Protein AF-A0A6P8GK17-F1 (afdb_monomer)

Sequence (457 aa):
MACVLLWWCSGVKAGGCRHWALGVSTSVPGLPRSAEVAFLQLKPFCIPLMAHHRAVHSGVCGAYLALRALVVAGRFRCAGYDFSEVLRWFGERVDRIILLFDAHKLDISDEFSEAIKALRGQDDKIRVVLNKADQVDTQQLMRVYGALMWSLGKVINTPEVVRVYLGSFWAKPLQNTDNRRLFEAEAQDLFRDIQSLPRNAALRKLNDLIKRARLAKVHAYIISHLKKEMPSLFGKEKKKEELIARLPEIYVMLQREHHISPGDFPNVTKMQEQLQHYDFSKFPSMKIKLIESVDKMLSNKISGLMTLIREEESRQPSLNVSGGAFQGSEDSPFGRGYGEGISAGADAEDWIVGRDKPRYDEIFYTLMPINGKVTGVNAKKEMMNSRLPNTVLGKIWKLADCDHDGMLDDEEFALAQHLIKVKLEGYELPNELPEHLVPPSHRKDPTADTLYNHEEE

Structure (mmCIF, N/CA/C/O backbone):
data_AF-A0A6P8GK17-F1
#
_entry.id   AF-A0A6P8GK17-F1
#
loop_
_atom_site.group_PDB
_atom_site.id
_atom_site.type_symbol
_atom_site.label_atom_id
_atom_site.label_alt_id
_atom_site.label_comp_id
_atom_site.label_asym_id
_atom_site.label_entity_id
_atom_site.label_seq_id
_atom_site.pdbx_PDB_ins_code
_atom_site.Cartn_x
_atom_site.Cartn_y
_atom_site.Cartn_z
_atom_site.occupancy
_atom_site.B_iso_or_equiv
_atom_site.auth_seq_id
_atom_site.auth_comp_id
_atom_site.auth_asym_id
_atom_site.auth_atom_id
_atom_site.pdbx_PDB_model_num
ATOM 1 N N . MET A 1 1 ? -15.365 14.723 -9.851 1.00 37.88 1 MET A N 1
ATOM 2 C CA . MET A 1 1 ? -14.201 14.226 -9.078 1.00 37.88 1 MET A CA 1
ATOM 3 C C . MET A 1 1 ? -14.175 12.706 -9.171 1.00 37.88 1 MET A C 1
ATOM 5 O O . MET A 1 1 ? -15.221 12.115 -9.382 1.00 37.88 1 MET A O 1
ATOM 9 N N . ALA A 1 2 ? -13.005 12.084 -9.081 1.00 25.53 2 ALA A N 1
ATOM 10 C CA . ALA A 1 2 ? -12.753 10.745 -9.573 1.00 25.53 2 ALA A CA 1
ATOM 11 C C . ALA A 1 2 ? -12.288 9.776 -8.459 1.00 25.53 2 ALA A C 1
ATOM 13 O O . ALA A 1 2 ? -11.095 9.534 -8.324 1.00 25.53 2 ALA A O 1
ATOM 14 N N . CYS A 1 3 ? -13.206 9.203 -7.670 1.00 29.02 3 CYS A N 1
ATOM 15 C CA . CYS A 1 3 ? -12.915 7.994 -6.884 1.00 29.02 3 CYS A CA 1
ATOM 16 C C . CYS A 1 3 ? -13.230 6.750 -7.726 1.00 29.02 3 CYS A C 1
ATOM 18 O O . CYS A 1 3 ? -14.396 6.395 -7.904 1.00 29.02 3 CYS A O 1
ATOM 20 N N . VAL A 1 4 ? -12.208 6.132 -8.323 1.00 31.30 4 VAL A N 1
ATOM 21 C CA . VAL A 1 4 ? -12.415 4.927 -9.131 1.00 31.30 4 VAL A CA 1
ATOM 22 C C . VAL A 1 4 ? -12.615 3.744 -8.199 1.00 31.30 4 VAL A C 1
ATOM 24 O O . VAL A 1 4 ? -11.671 3.224 -7.607 1.00 31.30 4 VAL A O 1
ATOM 27 N N . LEU A 1 5 ? -13.859 3.287 -8.125 1.00 33.56 5 LEU A N 1
ATOM 28 C CA . LEU A 1 5 ? -14.188 1.955 -7.647 1.00 33.56 5 LEU A CA 1
ATOM 29 C C . LEU A 1 5 ? -14.046 0.986 -8.818 1.00 33.56 5 LEU A C 1
ATOM 31 O O . LEU A 1 5 ? -14.918 0.906 -9.682 1.00 33.56 5 LEU A O 1
ATOM 35 N N . LEU A 1 6 ? -12.937 0.247 -8.852 1.00 33.28 6 LEU A N 1
ATOM 36 C CA . LEU A 1 6 ? -12.869 -0.965 -9.656 1.00 33.28 6 LEU A CA 1
ATOM 37 C C . LEU A 1 6 ? -13.513 -2.078 -8.837 1.00 33.28 6 LEU A C 1
ATOM 39 O O . LEU A 1 6 ? -12.918 -2.609 -7.901 1.00 33.28 6 LEU A O 1
ATOM 43 N N . TRP A 1 7 ? -14.761 -2.397 -9.171 1.00 29.80 7 TRP A N 1
ATOM 44 C CA . TRP A 1 7 ? -15.449 -3.557 -8.629 1.00 29.80 7 TRP A CA 1
ATOM 45 C C . TRP A 1 7 ? -15.763 -4.531 -9.757 1.00 29.80 7 TRP A C 1
ATOM 47 O O . TRP A 1 7 ? -16.451 -4.187 -10.715 1.00 29.80 7 TRP A O 1
ATOM 57 N N . TRP A 1 8 ? -15.264 -5.758 -9.640 1.00 28.19 8 TRP A N 1
ATOM 58 C CA . TRP A 1 8 ? -15.672 -6.861 -10.500 1.00 28.19 8 TRP A CA 1
ATOM 59 C C . TRP A 1 8 ? -16.771 -7.642 -9.778 1.00 28.19 8 TRP A C 1
ATOM 61 O O . TRP A 1 8 ? -16.517 -8.256 -8.742 1.00 28.19 8 TRP A O 1
ATOM 71 N N . CYS A 1 9 ? -18.003 -7.621 -10.288 1.00 25.62 9 CYS A N 1
ATOM 72 C CA . CYS A 1 9 ? -19.104 -8.398 -9.717 1.00 25.62 9 CYS A CA 1
ATOM 73 C C . CYS A 1 9 ? -19.657 -9.369 -10.768 1.00 25.62 9 CYS A C 1
ATOM 75 O O . CYS A 1 9 ? -20.038 -8.956 -11.860 1.00 25.62 9 CYS A O 1
ATOM 77 N N . SER A 1 10 ? -19.696 -10.668 -10.450 1.00 25.25 10 SER A N 1
ATOM 78 C CA . SER A 1 10 ? -20.371 -11.668 -11.290 1.00 25.25 10 SER A CA 1
ATOM 79 C C . SER A 1 10 ? -21.888 -11.485 -11.189 1.00 25.25 10 SER A C 1
ATOM 81 O O . SER A 1 10 ? -22.450 -11.639 -10.107 1.00 25.25 10 SER A O 1
ATOM 83 N N . GLY A 1 11 ? -22.551 -11.165 -12.304 1.00 26.27 11 GLY A N 1
ATOM 84 C CA . GLY A 1 11 ? -24.012 -11.171 -12.416 1.00 26.27 11 GLY A CA 1
ATOM 85 C C . GLY A 1 11 ? -24.543 -12.544 -12.845 1.00 26.27 11 GLY A C 1
ATOM 86 O O . GLY A 1 11 ? -24.068 -13.119 -13.825 1.00 26.27 11 GLY A O 1
ATOM 87 N N . VAL A 1 12 ? -25.531 -13.071 -12.116 1.00 25.83 12 VAL A N 1
ATOM 88 C CA . VAL A 1 12 ? -26.284 -14.292 -12.464 1.00 25.83 12 VAL A CA 1
ATOM 89 C C . VAL A 1 12 ? -27.397 -13.953 -13.480 1.00 25.83 12 VAL A C 1
ATOM 91 O O . VAL A 1 12 ? -27.994 -12.885 -13.421 1.00 25.83 12 VAL A O 1
ATOM 94 N N . LYS A 1 13 ? -27.613 -14.866 -14.441 1.00 30.81 13 LYS A N 1
ATOM 95 C CA . LYS A 1 13 ? -28.376 -14.763 -15.709 1.00 30.81 13 LYS A CA 1
ATOM 96 C C . LYS A 1 13 ? -29.882 -14.453 -15.611 1.00 30.81 13 LYS A C 1
ATOM 98 O O . LYS A 1 13 ? -30.564 -14.986 -14.745 1.00 30.81 13 LYS A O 1
ATOM 103 N N . ALA A 1 14 ? -30.407 -13.914 -16.721 1.00 23.92 14 ALA A N 1
ATOM 104 C CA . ALA A 1 14 ? -31.536 -14.513 -17.451 1.00 23.92 14 ALA A CA 1
ATOM 105 C C . ALA A 1 14 ? -31.316 -14.386 -18.983 1.00 23.92 14 ALA A C 1
ATOM 107 O O . ALA A 1 14 ? -31.047 -13.295 -19.467 1.00 23.92 14 ALA A O 1
ATOM 108 N N . GLY A 1 15 ? -31.400 -15.495 -19.738 1.00 29.94 15 GLY A N 1
ATOM 109 C CA . GLY A 1 15 ? -31.512 -15.488 -21.213 1.00 29.94 15 GLY A CA 1
ATOM 110 C C . GLY A 1 15 ? -30.221 -15.510 -22.059 1.00 29.94 15 GLY A C 1
ATOM 111 O O . GLY A 1 15 ? -29.791 -14.488 -22.571 1.00 29.94 15 GLY A O 1
ATOM 112 N N . GLY A 1 16 ? -29.656 -16.704 -22.289 1.00 29.16 16 GLY A N 1
ATOM 113 C CA . GLY A 1 16 ? -29.062 -17.126 -23.580 1.00 29.16 16 GLY A CA 1
ATOM 114 C C . GLY A 1 16 ? -27.783 -16.481 -24.151 1.00 29.16 16 GLY A C 1
ATOM 115 O O . GLY A 1 16 ? -26.900 -17.224 -24.567 1.00 29.16 16 GLY A O 1
ATOM 116 N N . CYS A 1 17 ? -27.621 -15.157 -24.164 1.00 24.39 17 CYS A N 1
ATOM 117 C CA . CYS A 1 17 ? -26.516 -14.469 -24.850 1.00 24.39 17 CYS A CA 1
ATOM 118 C C . CYS A 1 17 ? -25.727 -13.574 -23.884 1.00 24.39 17 CYS A C 1
ATOM 120 O O . CYS A 1 17 ? -26.250 -12.596 -23.355 1.00 24.39 17 CYS A O 1
ATOM 122 N N . ARG A 1 18 ? -24.443 -13.888 -23.662 1.00 28.36 18 ARG A N 1
ATOM 123 C CA . ARG A 1 18 ? -23.532 -13.066 -22.849 1.00 28.36 18 ARG A CA 1
ATOM 124 C C . ARG A 1 18 ? -22.914 -11.963 -23.708 1.00 28.36 18 ARG A C 1
ATOM 126 O O . ARG A 1 18 ? -21.927 -12.204 -24.393 1.00 28.36 18 ARG A O 1
ATOM 133 N N . HIS A 1 19 ? -23.479 -10.763 -23.636 1.00 22.81 19 HIS A N 1
ATOM 134 C CA . HIS A 1 19 ? -22.782 -9.536 -24.019 1.00 22.81 19 HIS A CA 1
ATOM 135 C C . HIS A 1 19 ? -22.072 -8.971 -22.784 1.00 22.81 19 HIS A C 1
ATOM 137 O O . HIS A 1 19 ? -22.688 -8.802 -21.732 1.00 22.81 19 HIS A O 1
ATOM 143 N N . TRP A 1 20 ? -20.772 -8.703 -22.904 1.00 27.16 20 TRP A N 1
ATOM 144 C CA . TRP A 1 20 ? -19.971 -8.074 -21.856 1.00 27.16 20 TRP A CA 1
ATOM 145 C C . TRP A 1 20 ? -20.049 -6.560 -22.030 1.00 27.16 20 TRP A C 1
ATOM 147 O O . TRP A 1 20 ? -19.501 -6.011 -22.983 1.00 27.16 20 TRP A O 1
ATOM 157 N N . ALA A 1 21 ? -20.749 -5.890 -21.122 1.00 23.11 21 ALA A N 1
ATOM 158 C CA . ALA A 1 21 ? -20.756 -4.439 -21.022 1.00 23.11 21 ALA A CA 1
ATOM 159 C C . ALA A 1 21 ? -20.108 -4.024 -19.699 1.00 23.11 21 ALA A C 1
ATOM 161 O O . ALA A 1 21 ? -20.221 -4.729 -18.695 1.00 23.11 21 ALA A O 1
ATOM 162 N N . LEU A 1 22 ? -19.445 -2.867 -19.710 1.00 25.89 22 LEU A N 1
ATOM 163 C CA . LEU A 1 22 ? -18.946 -2.162 -18.531 1.00 25.89 22 LEU A CA 1
ATOM 164 C C . LEU A 1 22 ? -20.147 -1.855 -17.611 1.00 25.89 22 LEU A C 1
ATOM 166 O O . LEU A 1 22 ? -20.843 -0.858 -17.792 1.00 25.89 22 LEU A O 1
ATOM 170 N N . GLY A 1 23 ? -20.460 -2.777 -16.701 1.00 25.95 23 GLY A N 1
ATOM 171 C CA . GLY A 1 23 ? -21.648 -2.727 -15.857 1.00 25.95 23 GLY A CA 1
ATOM 172 C C . GLY A 1 23 ? -21.340 -2.097 -14.507 1.00 25.95 23 GLY A C 1
ATOM 173 O O . GLY A 1 23 ? -20.771 -2.746 -13.635 1.00 25.95 23 GLY A O 1
ATOM 174 N N . VAL A 1 24 ? -21.748 -0.844 -14.316 1.00 29.47 24 VAL A N 1
ATOM 175 C CA . VAL A 1 24 ? -21.890 -0.246 -12.984 1.00 29.47 24 VAL A CA 1
ATOM 176 C C . VAL A 1 24 ? -23.134 -0.876 -12.357 1.00 29.47 24 VAL A C 1
ATOM 178 O O . VAL A 1 24 ? -24.247 -0.579 -12.785 1.00 29.47 24 VAL A O 1
ATOM 181 N N . SER A 1 25 ? -22.973 -1.782 -11.388 1.00 29.73 25 SER A N 1
ATOM 182 C CA . SER A 1 25 ? -24.127 -2.256 -10.616 1.00 29.73 25 SER A CA 1
ATOM 183 C C . SER A 1 25 ? -24.587 -1.131 -9.692 1.00 29.73 25 SER A C 1
ATOM 185 O O . SER A 1 25 ? -23.865 -0.744 -8.777 1.00 29.73 25 SER A O 1
ATOM 187 N N . THR A 1 26 ? -25.788 -0.610 -9.932 1.00 29.31 26 THR A N 1
ATOM 188 C CA . THR A 1 26 ? -26.432 0.457 -9.149 1.00 29.31 26 THR A CA 1
ATOM 189 C C . THR A 1 26 ? -27.020 -0.030 -7.825 1.00 29.31 26 THR A C 1
ATOM 191 O O . THR A 1 26 ? -27.686 0.735 -7.144 1.00 29.31 26 THR A O 1
ATOM 194 N N . SER A 1 27 ? -26.803 -1.289 -7.433 1.00 30.89 27 SER A N 1
ATOM 195 C CA . SER A 1 27 ? -27.281 -1.797 -6.146 1.00 30.89 27 SER A CA 1
ATOM 196 C C . SER A 1 27 ? -26.269 -2.755 -5.518 1.00 30.89 27 SER A C 1
ATOM 198 O O . SER A 1 27 ? -26.086 -3.894 -5.949 1.00 30.89 27 SER A O 1
ATOM 200 N N . VAL A 1 28 ? -25.588 -2.279 -4.473 1.00 36.06 28 VAL A N 1
ATOM 201 C CA . VAL A 1 28 ? -24.847 -3.137 -3.538 1.00 36.06 28 VAL A CA 1
ATOM 202 C C . VAL A 1 28 ? -25.698 -3.259 -2.275 1.00 36.06 28 VAL A C 1
ATOM 204 O O . VAL A 1 28 ? -26.001 -2.234 -1.660 1.00 36.06 28 VAL A O 1
ATOM 207 N N . PRO A 1 29 ? -26.109 -4.469 -1.859 1.00 34.09 29 PRO A N 1
ATOM 208 C CA . PRO A 1 29 ? -26.875 -4.644 -0.630 1.00 34.09 29 PRO A CA 1
ATOM 209 C C . PRO A 1 29 ? -26.113 -4.059 0.570 1.00 34.09 29 PRO A C 1
ATOM 211 O O . PRO A 1 29 ? -25.012 -4.507 0.890 1.00 34.09 29 PRO A O 1
ATOM 214 N N . GLY A 1 30 ? -26.688 -3.043 1.221 1.00 37.88 30 GLY A N 1
ATOM 215 C CA . GLY A 1 30 ? -26.084 -2.364 2.374 1.00 37.88 30 GLY A CA 1
ATOM 216 C C . GLY A 1 30 ? -25.160 -1.182 2.050 1.00 37.88 30 GLY A C 1
ATOM 217 O O . GLY A 1 30 ? -24.484 -0.697 2.958 1.00 37.88 30 GLY A O 1
ATOM 218 N N . LEU A 1 31 ? -25.118 -0.709 0.798 1.00 38.06 31 LEU A N 1
ATOM 219 C CA . LEU A 1 31 ? -24.471 0.561 0.458 1.00 38.06 31 LEU A CA 1
ATOM 220 C C . LEU A 1 31 ? -25.258 1.732 1.081 1.00 38.06 31 LEU A C 1
ATOM 222 O O . LEU A 1 31 ? -26.488 1.756 0.973 1.00 38.06 31 LEU A O 1
ATOM 226 N N . PRO A 1 32 ? -24.600 2.720 1.711 1.00 39.53 32 PRO A N 1
ATOM 227 C CA . PRO A 1 32 ? -25.263 3.968 2.074 1.00 39.53 32 PRO A CA 1
ATOM 228 C C . PRO A 1 32 ? -25.853 4.618 0.813 1.00 39.53 32 PRO A C 1
ATOM 230 O O . PRO A 1 32 ? -25.149 4.745 -0.188 1.00 39.53 32 PRO A O 1
ATOM 233 N N . ARG A 1 33 ? -27.121 5.060 0.856 1.00 38.47 33 ARG A N 1
ATOM 234 C CA . ARG A 1 33 ? -27.828 5.679 -0.294 1.00 38.47 33 ARG A CA 1
ATOM 235 C C . ARG A 1 33 ? -27.074 6.868 -0.920 1.00 38.47 33 ARG A C 1
ATOM 237 O O . ARG A 1 33 ? -27.316 7.219 -2.065 1.00 38.47 33 ARG A O 1
ATOM 244 N N . SER A 1 34 ? -26.142 7.475 -0.189 1.00 36.81 34 SER A N 1
ATOM 245 C CA . SER A 1 34 ? -25.274 8.568 -0.638 1.00 36.81 34 SER A CA 1
ATOM 246 C C . SER A 1 34 ? -24.127 8.156 -1.576 1.00 36.81 34 SER A C 1
ATOM 248 O O . SER A 1 34 ? -23.565 9.017 -2.248 1.00 36.81 34 SER A O 1
ATOM 250 N N . ALA A 1 35 ? -23.763 6.871 -1.650 1.00 33.25 35 ALA A N 1
ATOM 251 C CA . ALA A 1 35 ? -22.605 6.394 -2.415 1.00 33.25 35 ALA A CA 1
ATOM 252 C C . ALA A 1 35 ? -22.921 6.012 -3.878 1.00 33.25 35 ALA A C 1
ATOM 254 O O . ALA A 1 35 ? -22.000 5.766 -4.655 1.00 33.25 35 ALA A O 1
ATOM 255 N N . GLU A 1 36 ? -24.196 5.994 -4.284 1.00 32.44 36 GLU A N 1
ATOM 256 C CA . GLU A 1 36 ? -24.624 5.633 -5.649 1.00 32.44 36 GLU A CA 1
ATOM 257 C C . GLU A 1 36 ? -24.238 6.692 -6.707 1.00 32.44 36 GLU A C 1
ATOM 259 O O . GLU A 1 36 ? -24.017 6.362 -7.871 1.00 32.44 36 GLU A O 1
ATOM 264 N N . VAL A 1 37 ? -24.082 7.962 -6.310 1.00 31.62 37 VAL A N 1
ATOM 265 C CA . VAL A 1 37 ? -23.887 9.104 -7.231 1.00 31.62 37 VAL A CA 1
ATOM 266 C C . VAL A 1 37 ? -22.430 9.263 -7.704 1.00 31.62 37 VAL A C 1
ATOM 268 O O . VAL A 1 37 ? -22.178 9.799 -8.784 1.00 31.62 37 VAL A O 1
ATOM 271 N N . ALA A 1 38 ? -21.448 8.744 -6.959 1.00 32.97 38 ALA A N 1
ATOM 272 C CA . ALA A 1 38 ? -20.021 8.882 -7.285 1.00 32.97 38 ALA A CA 1
ATOM 273 C C . ALA A 1 38 ? -19.567 8.043 -8.503 1.00 32.97 38 ALA A C 1
ATOM 275 O O . ALA A 1 38 ? -18.504 8.291 -9.074 1.00 32.97 38 ALA A O 1
ATOM 276 N N . PHE A 1 39 ? -20.378 7.073 -8.937 1.00 31.28 39 PHE A N 1
ATOM 277 C CA . PHE A 1 39 ? -20.000 6.063 -9.931 1.00 31.28 39 PHE A CA 1
ATOM 278 C C . PHE A 1 39 ? -20.022 6.533 -11.402 1.00 31.28 39 PHE A C 1
ATOM 280 O O . PHE A 1 39 ? -19.435 5.875 -12.260 1.00 31.28 39 PHE A O 1
ATOM 287 N N . LEU A 1 40 ? -20.665 7.662 -11.732 1.00 29.36 40 LEU A N 1
ATOM 288 C CA . LEU A 1 40 ? -20.951 8.050 -13.128 1.00 29.36 40 LEU A CA 1
ATOM 289 C C . LEU A 1 40 ? -19.912 8.977 -13.803 1.00 29.36 40 LEU A C 1
ATOM 291 O O . LEU A 1 40 ? -19.950 9.127 -15.022 1.00 29.36 40 LEU A O 1
ATOM 295 N N . GLN A 1 41 ? -18.951 9.568 -13.079 1.00 29.03 41 GLN A N 1
ATOM 296 C CA . GLN A 1 41 ? -18.051 10.610 -13.631 1.00 29.03 41 GLN A CA 1
ATOM 297 C C . GLN A 1 41 ? -16.666 10.129 -14.118 1.00 29.03 41 GLN A C 1
ATOM 299 O O . GLN A 1 41 ? -15.785 10.943 -14.394 1.00 29.03 41 GLN A O 1
ATOM 304 N N . LEU A 1 42 ? -16.440 8.818 -14.230 1.00 32.88 42 LEU A N 1
ATOM 305 C CA . LEU A 1 42 ? -15.083 8.257 -14.172 1.00 32.88 42 LEU A CA 1
ATOM 306 C C . LEU A 1 42 ? -14.574 7.462 -15.370 1.00 32.88 42 LEU A C 1
ATOM 308 O O . LEU A 1 42 ? -13.429 7.011 -15.366 1.00 32.88 42 LEU A O 1
ATOM 312 N N . LYS A 1 43 ? -15.368 7.373 -16.438 1.00 29.59 43 LYS A N 1
ATOM 313 C CA . LYS A 1 43 ? -14.983 6.675 -17.672 1.00 29.59 43 LYS A CA 1
ATOM 314 C C . LYS A 1 43 ? -13.592 7.044 -18.240 1.00 29.59 43 LYS A C 1
ATOM 316 O O . LYS A 1 43 ? -12.938 6.120 -18.698 1.00 29.59 43 LYS A O 1
ATOM 321 N N . PRO A 1 44 ? -13.078 8.293 -18.216 1.00 30.73 44 PRO A N 1
ATOM 322 C CA . PRO A 1 44 ? -11.831 8.611 -18.928 1.00 30.73 44 PRO A CA 1
ATOM 323 C C . PRO A 1 44 ? -10.517 8.294 -18.182 1.00 30.73 44 PRO A C 1
ATOM 325 O O . PRO A 1 44 ? -9.474 8.253 -18.827 1.00 30.73 44 PRO A O 1
ATOM 328 N N . PHE A 1 45 ? -10.526 8.046 -16.864 1.00 33.50 45 PHE A N 1
ATOM 329 C CA . PHE A 1 45 ? -9.290 7.817 -16.083 1.00 33.50 45 PHE A CA 1
ATOM 330 C C . PHE A 1 45 ? -8.893 6.336 -15.959 1.00 33.50 45 PHE A C 1
ATOM 332 O O . PHE A 1 45 ? -7.721 6.033 -15.763 1.00 33.50 45 PHE A O 1
ATOM 339 N N . CYS A 1 46 ? -9.845 5.408 -16.106 1.00 33.81 46 CYS A N 1
ATOM 340 C CA . CYS A 1 46 ? -9.609 3.959 -15.992 1.00 33.81 46 CYS A CA 1
ATOM 341 C C . CYS A 1 46 ? -9.188 3.301 -17.309 1.00 33.81 46 CYS A C 1
ATOM 343 O O . CYS A 1 46 ? -8.669 2.188 -17.301 1.00 33.81 46 CYS A O 1
ATOM 345 N N . ILE A 1 47 ? -9.434 3.973 -18.439 1.00 34.47 47 ILE A N 1
ATOM 346 C CA . ILE A 1 47 ? -9.200 3.421 -19.776 1.00 34.47 47 ILE A CA 1
ATOM 347 C C . ILE A 1 47 ? -7.718 3.083 -20.004 1.00 34.47 47 ILE A C 1
ATOM 349 O O . ILE A 1 47 ? -7.475 1.983 -20.475 1.00 34.47 47 ILE A O 1
ATOM 353 N N . PRO A 1 48 ? -6.709 3.891 -19.625 1.00 33.09 48 PRO A N 1
ATOM 354 C CA . PRO A 1 48 ? -5.318 3.556 -19.949 1.00 33.09 48 PRO A CA 1
ATOM 355 C C . PRO A 1 48 ? -4.782 2.321 -19.211 1.00 33.09 48 PRO A C 1
ATOM 357 O O . PRO A 1 48 ? -3.995 1.583 -19.788 1.00 33.09 48 PRO A O 1
ATOM 360 N N . LEU A 1 49 ? -5.245 2.049 -17.981 1.00 31.75 49 LEU A N 1
ATOM 361 C CA . LEU A 1 49 ? -4.861 0.843 -17.229 1.00 31.75 49 LEU A CA 1
ATOM 362 C C . LEU A 1 49 ? -5.539 -0.435 -17.780 1.00 31.75 49 LEU A C 1
ATOM 364 O O . LEU A 1 49 ? -5.159 -1.543 -17.416 1.00 31.75 49 LEU A O 1
ATOM 368 N N . MET A 1 50 ? -6.559 -0.285 -18.640 1.00 33.16 50 MET A N 1
ATOM 369 C CA . MET A 1 50 ? -7.416 -1.368 -19.148 1.00 33.16 50 MET A CA 1
ATOM 370 C C . MET A 1 50 ? -7.566 -1.411 -20.686 1.00 33.16 50 MET A C 1
ATOM 372 O O . MET A 1 50 ? -8.311 -2.243 -21.199 1.00 33.16 50 MET A O 1
ATOM 376 N N . ALA A 1 51 ? -6.882 -0.547 -21.449 1.00 27.06 51 ALA A N 1
ATOM 377 C CA . ALA A 1 51 ? -7.106 -0.341 -22.892 1.00 27.06 51 ALA A CA 1
ATOM 378 C C . ALA A 1 51 ? -6.549 -1.444 -23.817 1.00 27.06 51 ALA A C 1
ATOM 380 O O . ALA A 1 51 ? -6.575 -1.300 -25.040 1.00 27.06 51 ALA A O 1
ATOM 381 N N . HIS A 1 52 ? -6.103 -2.577 -23.281 1.00 27.05 52 HIS A N 1
ATOM 382 C CA . HIS A 1 52 ? -5.765 -3.758 -24.075 1.00 27.05 52 HIS A CA 1
ATOM 383 C C . HIS A 1 52 ? -6.728 -4.899 -23.768 1.00 27.05 52 HIS A C 1
ATOM 385 O O . HIS A 1 52 ? -6.416 -5.838 -23.046 1.00 27.05 52 HIS A O 1
ATOM 391 N N . HIS A 1 53 ? -7.934 -4.805 -24.330 1.00 28.33 53 HIS A N 1
ATOM 392 C CA . HIS A 1 53 ? -8.854 -5.935 -24.400 1.00 28.33 53 HIS A CA 1
ATOM 393 C C . HIS A 1 53 ? -9.590 -5.936 -25.747 1.00 28.33 53 HIS A C 1
ATOM 395 O O . HIS A 1 53 ? -10.612 -5.277 -25.930 1.00 28.33 53 HIS A O 1
ATOM 401 N N . ARG A 1 54 ? -9.084 -6.728 -26.698 1.00 22.48 54 ARG A N 1
ATOM 402 C CA . ARG A 1 54 ? -9.942 -7.448 -27.645 1.00 22.48 54 ARG A CA 1
ATOM 403 C C . ARG A 1 54 ? -10.038 -8.876 -27.133 1.00 22.48 54 ARG A C 1
ATOM 405 O O . ARG A 1 54 ? -9.025 -9.501 -26.846 1.00 22.48 54 ARG A O 1
ATOM 412 N N . ALA A 1 55 ? -11.268 -9.342 -26.951 1.00 27.12 55 ALA A N 1
ATOM 413 C CA . ALA A 1 55 ? -11.573 -10.677 -26.468 1.00 27.12 55 ALA A CA 1
ATOM 414 C C . ALA A 1 55 ? -10.882 -11.742 -27.332 1.00 27.12 55 ALA A C 1
ATOM 416 O O . ALA A 1 55 ? -11.106 -11.788 -28.540 1.00 27.12 55 ALA A O 1
ATOM 417 N N . VAL A 1 56 ? -10.095 -12.617 -26.704 1.00 23.92 56 VAL A N 1
ATOM 418 C CA . VAL A 1 56 ? -9.685 -13.887 -27.305 1.00 23.92 56 VAL A CA 1
ATOM 419 C C . VAL A 1 56 ? -10.340 -15.006 -26.510 1.00 23.92 56 VAL A C 1
ATOM 421 O O . VAL A 1 56 ? -10.135 -15.164 -25.309 1.00 23.92 56 VAL A O 1
ATOM 424 N N . HIS A 1 57 ? -11.196 -15.737 -27.214 1.00 30.27 57 HIS A N 1
ATOM 425 C CA . HIS A 1 57 ? -11.801 -16.989 -26.798 1.00 30.27 57 HIS A CA 1
ATOM 426 C C . HIS A 1 57 ? -10.716 -18.047 -26.547 1.00 30.27 57 HIS A C 1
ATOM 428 O O . HIS A 1 57 ? -9.990 -18.395 -27.471 1.00 30.27 57 HIS A O 1
ATOM 434 N N . SER A 1 58 ? -10.681 -18.656 -25.364 1.00 24.45 58 SER A N 1
ATOM 435 C CA . SER A 1 58 ? -10.454 -20.105 -25.251 1.00 24.45 58 SER A CA 1
ATOM 436 C C . SER A 1 58 ? -10.974 -20.613 -23.906 1.00 24.45 58 SER A C 1
ATOM 438 O O . SER A 1 58 ? -10.867 -19.950 -22.878 1.00 24.45 58 SER A O 1
ATOM 440 N N . GLY A 1 59 ? -11.681 -21.741 -23.946 1.00 27.38 59 GLY A N 1
ATOM 441 C CA . GLY A 1 59 ? -12.438 -22.268 -22.820 1.00 27.38 59 GLY A CA 1
ATOM 442 C C . GLY A 1 59 ? -11.557 -22.790 -21.693 1.00 27.38 59 GLY A C 1
ATOM 443 O O . GLY A 1 59 ? -11.034 -23.893 -21.785 1.00 27.38 59 GLY A O 1
ATOM 444 N N . VAL A 1 60 ? -11.523 -22.052 -20.584 1.00 24.38 60 VAL A N 1
ATOM 445 C CA . VAL A 1 60 ? -11.277 -22.607 -19.250 1.00 24.38 60 VAL A CA 1
ATOM 446 C C . VAL A 1 60 ? -12.299 -21.993 -18.290 1.00 24.38 60 VAL A C 1
ATOM 448 O O . VAL A 1 60 ? -12.281 -20.803 -17.988 1.00 24.38 60 VAL A O 1
ATOM 451 N N . CYS A 1 61 ? -13.248 -22.811 -17.840 1.00 29.67 61 CYS A N 1
ATOM 452 C CA . CYS A 1 61 ? -14.121 -22.497 -16.712 1.00 29.67 61 CYS A CA 1
ATOM 453 C C . CYS A 1 61 ? -13.298 -22.644 -15.420 1.00 29.67 61 CYS A C 1
ATOM 455 O O . CYS A 1 61 ? -13.058 -23.768 -14.993 1.00 29.67 61 CYS A O 1
ATOM 457 N N . GLY A 1 62 ? -12.876 -21.545 -14.787 1.00 24.86 62 GLY A N 1
ATOM 458 C CA . GLY A 1 62 ? -12.183 -21.605 -13.494 1.00 24.86 62 GLY A CA 1
ATOM 459 C C . GLY A 1 62 ? -11.942 -20.230 -12.866 1.00 24.86 62 GLY A C 1
ATOM 460 O O . GLY A 1 62 ? -11.180 -19.440 -13.397 1.00 24.86 62 GLY A O 1
ATOM 461 N N . ALA A 1 63 ? -12.609 -19.963 -11.738 1.00 26.69 63 ALA A N 1
ATOM 462 C CA . ALA A 1 63 ? -12.335 -18.898 -10.760 1.00 26.69 63 ALA A CA 1
ATOM 463 C C . ALA A 1 63 ? -12.173 -17.444 -11.279 1.00 26.69 63 ALA A C 1
ATOM 465 O O . ALA A 1 63 ? -11.078 -16.897 -11.352 1.00 26.69 63 ALA A O 1
ATOM 466 N N . TYR A 1 64 ? -13.293 -16.746 -11.499 1.00 27.91 64 TYR A N 1
ATOM 467 C CA . TYR A 1 64 ? -13.303 -15.278 -11.572 1.00 27.91 64 TYR A CA 1
ATOM 468 C C . TYR A 1 64 ? -13.084 -14.683 -10.170 1.00 27.91 64 TYR A C 1
ATOM 470 O O . TYR A 1 64 ? -14.022 -14.629 -9.369 1.00 27.91 64 TYR A O 1
ATOM 478 N N . LEU A 1 65 ? -11.863 -14.238 -9.859 1.00 33.44 65 LEU A N 1
ATOM 479 C CA . LEU A 1 65 ? -11.569 -13.544 -8.605 1.00 33.44 65 LEU A CA 1
ATOM 480 C C . LEU A 1 65 ? -11.811 -12.037 -8.741 1.00 33.44 65 LEU A C 1
ATOM 482 O O . LEU A 1 65 ? -11.197 -11.349 -9.552 1.00 33.44 65 LEU A O 1
ATOM 486 N N . ALA A 1 66 ? -12.730 -11.522 -7.928 1.00 38.50 66 ALA A N 1
ATOM 487 C CA . ALA A 1 66 ? -13.048 -10.106 -7.880 1.00 38.50 66 ALA A CA 1
ATOM 488 C C . ALA A 1 66 ? -11.944 -9.331 -7.152 1.00 38.50 66 ALA A C 1
ATOM 490 O O . ALA A 1 66 ? -11.900 -9.342 -5.923 1.00 38.50 66 ALA A O 1
ATOM 491 N N . LEU A 1 67 ? -11.081 -8.638 -7.896 1.00 40.62 67 LEU A N 1
ATOM 492 C CA . LEU A 1 67 ? -10.154 -7.663 -7.325 1.00 40.62 67 LEU A CA 1
ATOM 493 C C . LEU A 1 67 ? -10.963 -6.525 -6.678 1.00 40.62 67 LEU A C 1
ATOM 495 O O . LEU A 1 67 ? -11.751 -5.868 -7.362 1.00 40.62 67 LEU A O 1
ATOM 499 N N . ARG A 1 68 ? -10.798 -6.293 -5.370 1.00 54.91 68 ARG A N 1
ATOM 500 C CA . ARG A 1 68 ? -11.379 -5.130 -4.679 1.00 54.91 68 ARG A CA 1
ATOM 501 C C . ARG A 1 68 ? -10.272 -4.137 -4.361 1.00 54.91 68 ARG A C 1
ATOM 503 O O . ARG A 1 68 ? -9.662 -4.212 -3.295 1.00 54.91 68 ARG A O 1
ATOM 510 N N . ALA A 1 69 ? -10.015 -3.223 -5.291 1.00 48.22 69 ALA A N 1
ATOM 511 C CA . ALA A 1 69 ? -9.073 -2.127 -5.102 1.00 48.22 69 ALA A CA 1
ATOM 512 C C . ALA A 1 69 ? -9.828 -0.800 -4.945 1.00 48.22 69 ALA A C 1
ATOM 514 O O . ALA A 1 69 ? -10.713 -0.486 -5.744 1.00 48.22 69 ALA A O 1
ATOM 515 N N . LEU A 1 70 ? -9.472 -0.018 -3.923 1.00 54.72 70 LEU A N 1
ATOM 516 C CA . LEU A 1 70 ? -9.941 1.359 -3.765 1.00 54.72 70 LEU A CA 1
ATOM 517 C C . LEU A 1 70 ? -8.870 2.316 -4.282 1.00 54.72 70 LEU A C 1
ATOM 519 O O . LEU A 1 70 ? -7.762 2.316 -3.753 1.00 54.72 70 LEU A O 1
ATOM 523 N N . VAL A 1 71 ? -9.198 3.140 -5.277 1.00 53.97 71 VAL A N 1
ATOM 524 C CA . VAL A 1 71 ? -8.282 4.162 -5.795 1.00 53.97 71 VAL A CA 1
ATOM 525 C C . VAL A 1 71 ? -8.733 5.547 -5.336 1.00 53.97 71 VAL A C 1
ATOM 527 O O . VAL A 1 71 ? -9.858 5.974 -5.619 1.00 53.97 71 VAL A O 1
ATOM 530 N N . VAL A 1 72 ? -7.842 6.264 -4.652 1.00 59.19 72 VAL A N 1
ATOM 531 C CA . VAL A 1 72 ? -8.087 7.624 -4.149 1.00 59.19 72 VAL A CA 1
ATOM 532 C C . VAL A 1 72 ? -7.132 8.596 -4.848 1.00 59.19 72 VAL A C 1
ATOM 534 O O . VAL A 1 72 ? -5.918 8.419 -4.785 1.00 59.19 72 VAL A O 1
ATOM 537 N N . ALA A 1 73 ? -7.679 9.615 -5.524 1.00 54.47 73 ALA A N 1
ATOM 538 C CA . ALA A 1 73 ? -6.924 10.632 -6.267 1.00 54.47 73 ALA A CA 1
ATOM 539 C C . ALA A 1 73 ? -7.420 12.057 -5.937 1.00 54.47 73 ALA A C 1
ATOM 541 O O . ALA A 1 73 ? -8.619 12.282 -5.748 1.00 54.47 73 ALA A O 1
ATOM 542 N N . GLY A 1 74 ? -6.496 13.020 -5.858 1.00 45.72 74 GLY A N 1
ATOM 543 C CA . GLY A 1 74 ? -6.728 14.362 -5.302 1.00 45.72 74 GLY A CA 1
ATOM 544 C C . GLY A 1 74 ? -7.612 15.311 -6.134 1.00 45.72 74 GLY A C 1
ATOM 545 O O . GLY A 1 74 ? -7.336 15.554 -7.310 1.00 45.72 74 GLY A O 1
ATOM 546 N N . ARG A 1 75 ? -8.661 15.852 -5.474 1.00 41.22 75 ARG A N 1
ATOM 547 C CA . ARG A 1 75 ? -9.344 17.178 -5.601 1.00 41.22 75 ARG A CA 1
ATOM 548 C C . ARG A 1 75 ? -10.817 17.121 -5.151 1.00 41.22 75 ARG A C 1
ATOM 550 O O . ARG A 1 75 ? -11.689 16.894 -5.986 1.00 41.22 75 ARG A O 1
ATOM 557 N N . PHE A 1 76 ? -11.099 17.346 -3.861 1.00 51.72 76 PHE A N 1
ATOM 558 C CA . PHE A 1 76 ? -12.428 17.185 -3.238 1.00 51.72 76 PHE A CA 1
ATOM 559 C C . PHE A 1 76 ? -13.364 18.385 -3.390 1.00 51.72 76 PHE A C 1
ATOM 561 O O . PHE A 1 76 ? -12.989 19.516 -3.109 1.00 51.72 76 PHE A O 1
ATOM 568 N N . ARG A 1 77 ? -14.603 18.122 -3.831 1.00 38.84 77 ARG A N 1
ATOM 569 C CA . ARG A 1 77 ? -15.805 18.934 -3.571 1.00 38.84 77 ARG A CA 1
ATOM 570 C C . ARG A 1 77 ? -17.047 18.098 -3.906 1.00 38.84 77 ARG A C 1
ATOM 572 O O . ARG A 1 77 ? -17.423 17.992 -5.070 1.00 38.84 77 ARG A O 1
ATOM 579 N N . CYS A 1 78 ? -17.675 17.508 -2.891 1.00 43.62 78 CYS A N 1
ATOM 580 C CA . CYS A 1 78 ? -19.028 16.954 -2.977 1.00 43.62 78 CYS A CA 1
ATOM 581 C C . CYS A 1 78 ? -19.791 17.361 -1.714 1.00 43.62 78 CYS A C 1
ATOM 583 O O . CYS A 1 78 ? -19.519 16.856 -0.632 1.00 43.62 78 CYS A O 1
ATOM 585 N N . ALA A 1 79 ? -20.733 18.294 -1.853 1.00 41.81 79 ALA A N 1
ATOM 586 C CA . ALA A 1 79 ? -21.683 18.611 -0.796 1.00 41.81 79 ALA A CA 1
ATOM 587 C C . ALA A 1 79 ? -22.753 17.507 -0.758 1.00 41.81 79 ALA A C 1
ATOM 589 O O . ALA A 1 79 ? -23.404 17.267 -1.775 1.00 41.81 79 ALA A O 1
ATOM 590 N N . GLY A 1 80 ? -22.919 16.830 0.384 1.00 55.41 80 GLY A N 1
ATOM 591 C CA . GLY A 1 80 ? -24.076 15.954 0.616 1.00 55.41 80 GLY A CA 1
ATOM 592 C C . GLY A 1 80 ? -23.840 14.627 1.346 1.00 55.41 80 GLY A C 1
ATOM 593 O O . GLY A 1 80 ? -24.822 13.937 1.601 1.00 55.41 80 GLY A O 1
ATOM 594 N N . TYR A 1 81 ? -22.603 14.236 1.684 1.00 63.47 81 TYR A N 1
ATOM 595 C CA . TYR A 1 81 ? -22.340 13.017 2.468 1.00 63.47 81 TYR A CA 1
ATOM 596 C C . TYR A 1 81 ? -20.979 13.030 3.178 1.00 63.47 81 TYR A C 1
ATOM 598 O O . TYR A 1 81 ? -20.054 13.711 2.741 1.00 63.47 81 TYR A O 1
ATOM 606 N N . ASP A 1 82 ? -20.856 12.246 4.255 1.00 70.38 82 ASP A N 1
ATOM 607 C CA . ASP A 1 82 ? -19.599 12.051 4.985 1.00 70.38 82 ASP A CA 1
ATOM 608 C C . ASP A 1 82 ? -18.664 11.120 4.192 1.00 70.38 82 ASP A C 1
ATOM 610 O O . ASP A 1 82 ? -18.819 9.895 4.160 1.00 70.38 82 ASP A O 1
ATOM 614 N N . PHE A 1 83 ? -17.705 11.722 3.491 1.00 70.12 83 PHE A N 1
ATOM 615 C CA . PHE A 1 83 ? -16.739 11.006 2.664 1.00 70.12 83 PHE A CA 1
ATOM 616 C C . PHE A 1 83 ? -15.794 10.117 3.489 1.00 70.12 83 PHE A C 1
ATOM 618 O O . PHE A 1 83 ? -15.451 9.014 3.055 1.00 70.12 83 PHE A O 1
ATOM 625 N N . SER A 1 84 ? -15.423 10.554 4.693 1.00 74.94 84 SER A N 1
ATOM 626 C CA . SER A 1 84 ? -14.550 9.811 5.604 1.00 74.94 84 SER A CA 1
ATOM 627 C C . SER A 1 84 ? -15.208 8.508 6.056 1.00 74.94 84 SER A C 1
ATOM 629 O O . SER A 1 84 ? -14.562 7.458 6.097 1.00 74.94 84 SER A O 1
ATOM 631 N N . GLU A 1 85 ? -16.515 8.522 6.322 1.00 72.06 85 GLU A N 1
ATOM 632 C CA . GLU A 1 85 ? -17.247 7.294 6.643 1.00 72.06 85 GLU A CA 1
ATOM 633 C C . GLU A 1 85 ? -17.330 6.310 5.477 1.00 72.06 85 GLU A C 1
ATOM 635 O O . GLU A 1 85 ? -17.183 5.102 5.688 1.00 72.06 85 GLU A O 1
ATOM 640 N N . VAL A 1 86 ? -17.516 6.808 4.253 1.00 74.62 86 VAL A N 1
ATOM 641 C CA . VAL A 1 86 ? -17.524 5.968 3.048 1.00 74.62 86 VAL A CA 1
ATOM 642 C C . VAL A 1 86 ? -16.152 5.329 2.829 1.00 74.62 86 VAL A C 1
ATOM 644 O O . VAL A 1 86 ? -16.069 4.116 2.621 1.00 74.62 86 VAL A O 1
ATOM 647 N N . LEU A 1 87 ? -15.069 6.106 2.933 1.00 77.56 87 LEU A N 1
ATOM 648 C CA . LEU A 1 87 ? -13.706 5.584 2.820 1.00 77.56 87 LEU A CA 1
ATOM 649 C C . LEU A 1 87 ? -13.411 4.515 3.865 1.00 77.56 87 LEU A C 1
ATOM 651 O O . LEU A 1 87 ? -12.893 3.457 3.514 1.00 77.56 87 LEU A O 1
ATOM 655 N N . ARG A 1 88 ? -13.792 4.747 5.124 1.00 79.19 88 ARG A N 1
ATOM 656 C CA . ARG A 1 88 ? -13.632 3.757 6.193 1.00 79.19 88 ARG A CA 1
ATOM 657 C C . ARG A 1 88 ? -14.391 2.466 5.881 1.00 79.19 88 ARG A C 1
ATOM 659 O O . ARG A 1 88 ? -13.839 1.377 6.020 1.00 79.19 88 ARG A O 1
ATOM 666 N N . TRP A 1 89 ? -15.636 2.574 5.408 1.00 76.19 89 TRP A N 1
ATOM 667 C CA . TRP A 1 89 ? -16.447 1.413 5.032 1.00 76.19 89 TRP A CA 1
ATOM 668 C C . TRP A 1 89 ? -15.787 0.582 3.925 1.00 76.19 89 TRP A C 1
ATOM 670 O O . TRP A 1 89 ? -15.783 -0.652 4.005 1.00 76.19 89 TRP A O 1
ATOM 680 N N . PHE A 1 90 ? -15.209 1.243 2.917 1.00 76.81 90 PHE A N 1
ATOM 681 C CA . PHE A 1 90 ? -14.454 0.562 1.868 1.00 76.81 90 PHE A CA 1
ATOM 682 C C . PHE A 1 90 ? -13.147 -0.020 2.396 1.00 76.81 90 PHE A C 1
ATOM 684 O O . PHE A 1 90 ? -12.883 -1.189 2.134 1.00 76.81 90 PHE A O 1
ATOM 691 N N . GLY A 1 91 ? -12.369 0.733 3.174 1.00 80.00 91 GLY A N 1
ATOM 692 C CA . GLY A 1 91 ? -11.094 0.288 3.742 1.00 80.00 91 GLY A CA 1
ATOM 693 C C . GLY A 1 91 ? -11.209 -1.026 4.522 1.00 80.00 91 GLY A C 1
ATOM 694 O O . GLY A 1 91 ? -10.355 -1.901 4.407 1.00 80.00 91 GLY A O 1
ATOM 695 N N . GLU A 1 92 ? -12.320 -1.224 5.235 1.00 77.00 92 GLU A N 1
ATOM 696 C CA . GLU A 1 92 ? -12.634 -2.471 5.947 1.00 77.00 92 GLU A CA 1
ATOM 697 C C . GLU A 1 92 ? -12.908 -3.684 5.028 1.00 77.00 92 GLU A C 1
ATOM 699 O O . GLU A 1 92 ? -12.917 -4.816 5.504 1.00 77.00 92 GLU A O 1
ATOM 704 N N . ARG A 1 93 ? -13.198 -3.479 3.735 1.00 74.75 93 ARG A N 1
ATOM 705 C CA . ARG A 1 93 ? -13.735 -4.507 2.811 1.00 74.75 93 ARG A CA 1
ATOM 706 C C . ARG A 1 93 ? -12.903 -4.736 1.556 1.00 74.75 93 ARG A C 1
ATOM 708 O O . ARG A 1 93 ? -13.153 -5.718 0.847 1.00 74.75 93 ARG A O 1
ATOM 715 N N . VAL A 1 94 ? -12.006 -3.809 1.243 1.00 78.00 94 VAL A N 1
ATOM 716 C CA . VAL A 1 94 ? -11.110 -3.905 0.094 1.00 78.00 94 VAL A CA 1
ATOM 717 C C . VAL A 1 94 ? -9.855 -4.677 0.449 1.00 78.00 94 VAL A C 1
ATOM 719 O O . VAL A 1 94 ? -9.450 -4.776 1.607 1.00 78.00 94 VAL A O 1
ATOM 722 N N . ASP A 1 95 ? -9.254 -5.237 -0.590 1.00 76.94 95 ASP A N 1
ATOM 723 C CA . ASP A 1 95 ? -8.040 -6.025 -0.491 1.00 76.94 95 ASP A CA 1
ATOM 724 C C . ASP A 1 95 ? -6.791 -5.136 -0.515 1.00 76.94 95 ASP A C 1
ATOM 726 O O . ASP A 1 95 ? -5.779 -5.457 0.109 1.00 76.94 95 ASP A O 1
ATOM 730 N N . ARG A 1 96 ? -6.884 -4.009 -1.229 1.00 81.50 96 ARG A N 1
ATOM 731 C CA . ARG A 1 96 ? -5.800 -3.058 -1.469 1.00 81.50 96 ARG A CA 1
ATOM 732 C C . ARG A 1 96 ? -6.360 -1.645 -1.636 1.00 81.50 96 ARG A C 1
ATOM 734 O O . ARG A 1 96 ? -7.423 -1.459 -2.231 1.00 81.50 96 ARG A O 1
ATOM 741 N N . ILE A 1 97 ? -5.638 -0.653 -1.131 1.00 85.50 97 ILE A N 1
ATOM 742 C CA . ILE A 1 97 ? -5.954 0.770 -1.273 1.00 85.50 97 ILE A CA 1
ATOM 743 C C . ILE A 1 97 ? -4.784 1.430 -1.997 1.00 85.50 97 ILE A C 1
ATOM 745 O O . ILE A 1 97 ? -3.657 1.359 -1.521 1.00 85.50 97 ILE A O 1
ATOM 749 N N . ILE A 1 98 ? -5.042 2.060 -3.140 1.00 86.12 98 ILE A N 1
ATOM 750 C CA . ILE A 1 98 ? -4.036 2.766 -3.934 1.00 86.12 98 ILE A CA 1
ATOM 751 C C . ILE A 1 98 ? -4.273 4.271 -3.795 1.00 86.12 98 ILE A C 1
ATOM 753 O O . ILE A 1 98 ? -5.299 4.794 -4.239 1.00 86.12 98 ILE A O 1
ATOM 757 N N . LEU A 1 99 ? -3.317 4.967 -3.183 1.00 87.25 99 LEU A N 1
ATOM 758 C CA . LEU A 1 99 ? -3.288 6.425 -3.092 1.00 87.25 99 LEU A CA 1
ATOM 759 C C . LEU A 1 99 ? -2.455 6.976 -4.251 1.00 87.25 99 LEU A C 1
ATOM 761 O O . LEU A 1 99 ? -1.267 6.677 -4.346 1.00 87.25 99 LEU A O 1
ATOM 765 N N . LEU A 1 100 ? -3.067 7.765 -5.133 1.00 85.12 100 LEU A N 1
ATOM 766 C CA . LEU A 1 100 ? -2.402 8.332 -6.307 1.00 85.12 100 LEU A CA 1
ATOM 767 C C . LEU A 1 100 ? -2.020 9.795 -6.080 1.00 85.12 100 LEU A C 1
ATOM 769 O O . LEU A 1 100 ? -2.885 10.632 -5.814 1.00 85.12 100 LEU A O 1
ATOM 773 N N . PHE A 1 101 ? -0.745 10.101 -6.300 1.00 86.94 101 PHE A N 1
ATOM 774 C CA . PHE A 1 101 ? -0.193 11.453 -6.328 1.00 86.94 101 PHE A CA 1
ATOM 775 C C . PHE A 1 101 ? 0.385 11.764 -7.704 1.00 86.94 101 PHE A C 1
ATOM 777 O O . PHE A 1 101 ? 0.773 10.863 -8.440 1.00 86.94 101 PHE A O 1
ATOM 784 N N . ASP A 1 102 ? 0.434 13.042 -8.059 1.00 86.69 102 ASP A N 1
ATOM 785 C CA . ASP A 1 102 ? 1.017 13.524 -9.310 1.00 86.69 102 ASP A CA 1
ATOM 786 C C . ASP A 1 102 ? 2.369 14.179 -9.001 1.00 86.69 102 ASP A C 1
ATOM 788 O O . ASP A 1 102 ? 2.419 15.119 -8.207 1.00 86.69 102 ASP A O 1
ATOM 792 N N . ALA A 1 103 ? 3.456 13.695 -9.608 1.00 87.56 103 ALA A N 1
ATOM 793 C CA . ALA A 1 103 ? 4.802 14.209 -9.362 1.00 87.56 103 ALA A CA 1
ATOM 794 C C . ALA A 1 103 ? 4.964 15.680 -9.775 1.00 87.56 103 ALA A C 1
ATOM 796 O O . ALA A 1 103 ? 5.738 16.417 -9.169 1.00 87.56 103 ALA A O 1
ATOM 797 N N . HIS A 1 104 ? 4.208 16.128 -10.778 1.00 83.50 104 HIS A N 1
ATOM 798 C CA . HIS A 1 104 ? 4.260 17.504 -11.258 1.00 83.50 104 HIS A CA 1
ATOM 799 C C . HIS A 1 104 ? 3.435 18.462 -10.379 1.00 83.50 104 HIS A C 1
ATOM 801 O O . HIS A 1 104 ? 3.712 19.660 -10.324 1.00 83.50 104 HIS A O 1
ATOM 807 N N . LYS A 1 105 ? 2.407 17.954 -9.685 1.00 80.56 105 LYS A N 1
ATOM 808 C CA . LYS A 1 105 ? 1.486 18.745 -8.850 1.00 80.56 105 LYS A CA 1
ATOM 809 C C . LYS A 1 105 ? 1.221 18.048 -7.523 1.00 80.56 105 LYS A C 1
ATOM 811 O O . LYS A 1 105 ? 0.081 17.690 -7.223 1.00 80.56 105 LYS A O 1
ATOM 816 N N . LEU A 1 106 ? 2.284 17.853 -6.747 1.00 80.88 106 LEU A N 1
ATOM 817 C CA . LEU A 1 106 ? 2.158 17.292 -5.412 1.00 80.88 106 LEU A CA 1
ATOM 818 C C . LEU A 1 106 ? 1.419 18.288 -4.513 1.00 80.88 106 LEU A C 1
ATOM 820 O O . LEU A 1 106 ? 1.950 19.343 -4.175 1.00 80.88 106 LEU A O 1
ATOM 824 N N . ASP A 1 107 ? 0.195 17.934 -4.136 1.00 75.81 107 ASP A N 1
ATOM 825 C CA . ASP A 1 107 ? -0.631 18.692 -3.203 1.00 75.81 107 ASP A CA 1
ATOM 826 C C . ASP A 1 107 ? -1.322 17.711 -2.251 1.00 75.81 107 ASP A C 1
ATOM 828 O O . ASP A 1 107 ? -2.042 16.804 -2.684 1.00 75.81 107 ASP A O 1
ATOM 832 N N . ILE A 1 108 ? -1.048 17.861 -0.956 1.00 75.94 108 ILE A N 1
ATOM 833 C CA . ILE A 1 108 ? -1.624 17.048 0.116 1.00 75.94 108 ILE A CA 1
ATOM 834 C C . ILE A 1 108 ? -2.485 17.992 0.940 1.00 75.94 108 ILE A C 1
ATOM 836 O O . ILE A 1 108 ? -2.029 18.575 1.921 1.00 75.94 108 ILE A O 1
ATOM 840 N N . SER A 1 109 ? -3.724 18.169 0.491 1.00 77.00 109 SER A N 1
ATOM 841 C CA . SER A 1 109 ? -4.676 19.045 1.161 1.00 77.00 109 SER A CA 1
ATOM 842 C C . SER A 1 109 ? -5.116 18.474 2.514 1.00 77.00 109 SER A C 1
ATOM 844 O O . SER A 1 109 ? -4.965 17.274 2.792 1.00 77.00 109 SER A O 1
ATOM 846 N N . ASP A 1 110 ? -5.697 19.326 3.358 1.00 77.06 110 ASP A N 1
ATOM 847 C CA . ASP A 1 110 ? -6.235 18.918 4.658 1.00 77.06 110 ASP A CA 1
ATOM 848 C C . ASP A 1 110 ? -7.309 17.829 4.501 1.00 77.06 110 ASP A C 1
ATOM 850 O O . ASP A 1 110 ? -7.314 16.849 5.246 1.00 77.06 110 ASP A O 1
ATOM 854 N N . GLU A 1 111 ? -8.136 17.909 3.457 1.00 72.25 111 GLU A N 1
ATOM 855 C CA . GLU A 1 111 ? -9.160 16.903 3.158 1.00 72.25 111 GLU A CA 1
ATOM 856 C C . GLU A 1 111 ? -8.551 15.553 2.751 1.00 72.25 111 GLU A C 1
ATOM 858 O O . GLU A 1 111 ? -9.070 14.495 3.110 1.00 72.25 111 GLU A O 1
ATOM 863 N N . PHE A 1 112 ? -7.431 15.555 2.018 1.00 77.94 112 PHE A N 1
ATOM 864 C CA . PHE A 1 112 ? -6.718 14.313 1.703 1.00 77.94 112 PHE A CA 1
ATOM 865 C C . PHE A 1 112 ? -6.097 13.704 2.967 1.00 77.94 112 PHE A C 1
ATOM 867 O O . PHE A 1 112 ? -6.118 12.488 3.160 1.00 77.94 112 PHE A O 1
ATOM 874 N N . SER A 1 113 ? -5.601 14.549 3.869 1.00 84.00 113 SER A N 1
ATOM 875 C CA . SER A 1 113 ? -5.095 14.113 5.170 1.00 84.00 113 SER A CA 1
ATOM 876 C C . SER A 1 113 ? -6.200 13.506 6.040 1.00 84.00 113 SER A C 1
ATOM 878 O O . SER A 1 113 ? -5.977 12.486 6.693 1.00 84.00 113 SER A O 1
ATOM 880 N N . GLU A 1 114 ? -7.406 14.077 6.037 1.00 82.31 114 GLU A N 1
ATOM 881 C CA . GLU A 1 114 ? -8.585 13.494 6.692 1.00 82.31 114 GLU A CA 1
ATOM 882 C C . GLU A 1 114 ? -8.991 12.151 6.078 1.00 82.31 114 GLU A C 1
ATOM 884 O O . GLU A 1 114 ? -9.246 11.193 6.811 1.00 82.31 114 GLU A O 1
ATOM 889 N N . ALA A 1 115 ? -8.960 12.042 4.749 1.00 81.44 115 ALA A N 1
ATOM 890 C CA . ALA A 1 115 ? -9.220 10.796 4.038 1.00 81.44 115 ALA A CA 1
ATOM 891 C C . ALA A 1 115 ? -8.243 9.676 4.440 1.00 81.44 115 ALA A C 1
ATOM 893 O O . ALA A 1 115 ? -8.674 8.557 4.718 1.00 81.44 115 ALA A O 1
ATOM 894 N N . ILE A 1 116 ? -6.940 9.970 4.533 1.00 85.31 116 ILE A N 1
ATOM 895 C CA . ILE A 1 116 ? -5.945 9.003 5.024 1.00 85.31 116 ILE A CA 1
ATOM 896 C C . ILE A 1 116 ? -6.228 8.644 6.490 1.00 85.31 116 ILE A C 1
ATOM 898 O O . ILE A 1 116 ? -6.221 7.468 6.847 1.00 85.31 116 ILE A O 1
ATOM 902 N N . LYS A 1 117 ? -6.534 9.629 7.347 1.00 86.25 117 LYS A N 1
ATOM 903 C CA . LYS A 1 117 ? -6.874 9.377 8.761 1.00 86.25 117 LYS A CA 1
ATOM 904 C C . LYS A 1 117 ? -8.100 8.471 8.909 1.00 86.25 117 LYS A C 1
ATOM 906 O O . LYS A 1 117 ? -8.136 7.664 9.838 1.00 86.25 117 LYS A O 1
ATOM 911 N N . ALA A 1 118 ? -9.074 8.562 8.002 1.00 83.69 118 ALA A N 1
ATOM 912 C CA . ALA A 1 118 ? -10.250 7.691 7.983 1.00 83.69 118 ALA A CA 1
ATOM 913 C C . ALA A 1 118 ? -9.918 6.218 7.668 1.00 83.69 118 ALA A C 1
ATOM 915 O O . ALA A 1 118 ? -10.699 5.328 8.010 1.00 83.69 118 ALA A O 1
ATOM 916 N N . LEU A 1 119 ? -8.756 5.955 7.060 1.00 84.69 119 LEU A N 1
ATOM 917 C CA . LEU A 1 119 ? -8.247 4.620 6.728 1.00 84.69 119 LEU A CA 1
ATOM 918 C C . LEU A 1 119 ? -7.325 4.023 7.807 1.00 84.69 119 LEU A C 1
ATOM 920 O O . LEU A 1 119 ? -6.776 2.939 7.608 1.00 84.69 119 LEU A O 1
ATOM 924 N N . ARG A 1 120 ? -7.173 4.690 8.960 1.00 83.69 120 ARG A N 1
ATOM 925 C CA . ARG A 1 120 ? -6.350 4.209 10.082 1.00 83.69 120 ARG A CA 1
ATOM 926 C C . ARG A 1 120 ? -6.715 2.770 10.476 1.00 83.69 120 ARG A C 1
ATOM 928 O O . ARG A 1 120 ? -7.890 2.442 10.642 1.00 83.69 120 ARG A O 1
ATOM 935 N N . GLY A 1 121 ? -5.704 1.922 10.673 1.00 79.88 121 GLY A N 1
ATOM 936 C CA . GLY A 1 121 ? -5.871 0.499 10.996 1.00 79.88 121 GLY A CA 1
ATOM 937 C C . GLY A 1 121 ? -5.996 -0.410 9.766 1.00 79.88 121 GLY A C 1
ATOM 938 O O . GLY A 1 121 ? -6.073 -1.637 9.907 1.00 79.88 121 GLY A O 1
ATOM 939 N N . GLN A 1 122 ? -6.005 0.184 8.569 1.00 84.19 122 GLN A N 1
ATOM 940 C CA . GLN A 1 122 ? -5.896 -0.489 7.272 1.00 84.19 122 GLN A CA 1
ATOM 941 C C . GLN A 1 122 ? -4.587 -0.114 6.561 1.00 84.19 122 GLN A C 1
ATOM 943 O O . GLN A 1 122 ? -4.485 -0.251 5.343 1.00 84.19 122 GLN A O 1
ATOM 948 N N . ASP A 1 123 ? -3.595 0.370 7.312 1.00 84.88 123 ASP A N 1
ATOM 949 C CA . ASP A 1 123 ? -2.322 0.881 6.796 1.00 84.88 123 ASP A CA 1
ATOM 950 C C . ASP A 1 123 ? -1.570 -0.194 5.981 1.00 84.88 123 ASP A C 1
ATOM 952 O O . ASP A 1 123 ? -1.009 0.098 4.927 1.00 84.88 123 ASP A O 1
ATOM 956 N N . ASP A 1 124 ? -1.700 -1.471 6.367 1.00 82.81 124 ASP A N 1
ATOM 957 C CA . ASP A 1 124 ? -1.139 -2.635 5.663 1.00 82.81 124 ASP A CA 1
ATOM 958 C C . ASP A 1 124 ? -1.678 -2.818 4.227 1.00 82.81 124 ASP A C 1
ATOM 960 O O . ASP A 1 124 ? -1.004 -3.364 3.337 1.00 82.81 124 ASP A O 1
ATOM 964 N N . LYS A 1 125 ? -2.892 -2.313 3.974 1.00 85.19 125 LYS A N 1
ATOM 965 C CA . LYS A 1 125 ? -3.566 -2.360 2.672 1.00 85.19 125 LYS A CA 1
ATOM 966 C C . LYS A 1 125 ? -3.175 -1.188 1.777 1.00 85.19 125 LYS A C 1
ATOM 968 O O . LYS A 1 125 ? -3.468 -1.248 0.584 1.00 85.19 125 LYS A O 1
ATOM 973 N N . ILE A 1 126 ? -2.538 -0.148 2.312 1.00 88.88 126 ILE A N 1
ATOM 974 C CA . ILE A 1 126 ? -2.208 1.067 1.568 1.00 88.88 126 ILE A CA 1
ATOM 975 C C . ILE A 1 126 ? -0.962 0.841 0.706 1.00 88.88 126 ILE A C 1
ATOM 977 O O . ILE A 1 126 ? 0.052 0.289 1.137 1.00 88.88 126 ILE A O 1
ATOM 981 N N . ARG A 1 127 ? -1.048 1.283 -0.545 1.00 89.94 127 ARG A N 1
ATOM 982 C CA . ARG A 1 127 ? 0.065 1.469 -1.470 1.00 89.94 127 ARG A CA 1
ATOM 983 C C . ARG A 1 127 ? -0.037 2.856 -2.058 1.00 89.94 127 ARG A C 1
ATOM 985 O O . ARG A 1 127 ? -1.123 3.304 -2.420 1.00 89.94 127 ARG A O 1
ATOM 992 N N . VAL A 1 128 ? 1.090 3.535 -2.143 1.00 92.25 128 VAL A N 1
ATOM 993 C CA . VAL A 1 128 ? 1.148 4.883 -2.692 1.00 92.25 128 VAL A CA 1
ATOM 994 C C . VAL A 1 128 ? 1.741 4.798 -4.085 1.00 92.25 128 VAL A C 1
ATOM 996 O O . VAL A 1 128 ? 2.666 4.033 -4.317 1.00 92.25 128 VAL A O 1
ATOM 999 N N . VAL A 1 129 ? 1.211 5.564 -5.026 1.00 91.62 129 VAL A N 1
ATOM 1000 C CA . VAL A 1 129 ? 1.714 5.640 -6.394 1.00 91.62 129 VAL A CA 1
ATOM 1001 C C . VAL A 1 129 ? 1.965 7.107 -6.716 1.00 91.62 129 VAL A C 1
ATOM 1003 O O . VAL A 1 129 ? 1.030 7.909 -6.733 1.00 91.62 129 VAL A O 1
ATOM 1006 N N . LEU A 1 130 ? 3.224 7.457 -6.967 1.00 92.56 130 LEU A N 1
ATOM 1007 C CA . LEU A 1 130 ? 3.621 8.770 -7.458 1.00 92.56 130 LEU A CA 1
ATOM 1008 C C . LEU A 1 130 ? 3.670 8.713 -8.988 1.00 92.56 130 LEU A C 1
ATOM 1010 O O . LEU A 1 130 ? 4.642 8.260 -9.592 1.00 92.56 130 LEU A O 1
ATOM 1014 N N . ASN A 1 131 ? 2.562 9.119 -9.593 1.00 88.94 131 ASN A N 1
ATOM 1015 C CA . ASN A 1 131 ? 2.310 9.054 -11.021 1.00 88.94 131 ASN A CA 1
ATOM 1016 C C . ASN A 1 131 ? 2.899 10.268 -11.761 1.00 88.94 131 ASN A C 1
ATOM 1018 O O . ASN A 1 131 ? 3.118 11.323 -11.164 1.00 88.94 131 ASN A O 1
ATOM 1022 N N . LYS A 1 132 ? 3.073 10.142 -13.082 1.00 88.00 132 LYS A N 1
ATOM 1023 C CA . LYS A 1 132 ? 3.646 11.166 -13.976 1.00 88.00 132 LYS A CA 1
ATOM 1024 C C . LYS A 1 132 ? 5.052 11.618 -13.572 1.00 88.00 132 LYS A C 1
ATOM 1026 O O . LYS A 1 132 ? 5.431 12.768 -13.789 1.00 88.00 132 LYS A O 1
ATOM 1031 N N . ALA A 1 133 ? 5.824 10.708 -12.982 1.00 90.50 133 ALA A N 1
ATOM 1032 C CA . ALA A 1 133 ? 7.204 10.961 -12.579 1.00 90.50 133 ALA A CA 1
ATOM 1033 C C . ALA A 1 133 ? 8.131 11.299 -13.765 1.00 90.50 133 ALA A C 1
ATOM 1035 O O . ALA A 1 133 ? 9.180 11.894 -13.563 1.00 90.50 133 ALA A O 1
ATOM 1036 N N . ASP A 1 134 ? 7.724 10.983 -14.997 1.00 86.31 134 ASP A N 1
ATOM 1037 C CA . ASP A 1 134 ? 8.436 11.316 -16.235 1.00 86.31 134 ASP A CA 1
ATOM 1038 C C . ASP A 1 134 ? 8.323 12.793 -16.650 1.00 86.31 134 ASP A C 1
ATOM 1040 O O . ASP A 1 134 ? 8.997 13.209 -17.585 1.00 86.31 134 ASP A O 1
ATOM 1044 N N . GLN A 1 135 ? 7.468 13.585 -15.994 1.00 88.56 135 GLN A N 1
ATOM 1045 C CA . GLN A 1 135 ? 7.270 15.014 -16.297 1.00 88.56 135 GLN A CA 1
ATOM 1046 C C . GLN A 1 135 ? 8.208 15.942 -15.518 1.00 88.56 135 GLN A C 1
ATOM 1048 O O . GLN A 1 135 ? 8.117 17.163 -15.648 1.00 88.56 135 GLN A O 1
ATOM 1053 N N . VAL A 1 136 ? 9.058 15.379 -14.664 1.00 90.75 136 VAL A N 1
ATOM 1054 C CA . VAL A 1 136 ? 10.002 16.104 -13.812 1.00 90.75 136 VAL A CA 1
ATOM 1055 C C . VAL A 1 136 ? 11.395 15.507 -13.989 1.00 90.75 136 VAL A C 1
ATOM 1057 O O . VAL A 1 136 ? 11.531 14.328 -14.313 1.00 90.75 136 VAL A O 1
ATOM 1060 N N . ASP A 1 137 ? 12.436 16.316 -13.796 1.00 89.44 137 ASP A N 1
ATOM 1061 C CA . ASP A 1 137 ? 13.813 15.814 -13.813 1.00 89.44 137 ASP A CA 1
ATOM 1062 C C . ASP A 1 137 ? 14.124 14.955 -12.571 1.00 89.44 137 ASP A C 1
ATOM 1064 O O . ASP A 1 137 ? 13.381 14.953 -11.584 1.00 89.44 137 ASP A O 1
ATOM 1068 N N . THR A 1 138 ? 15.244 14.228 -12.595 1.00 87.25 138 THR A N 1
ATOM 1069 C CA . THR A 1 138 ? 15.650 13.327 -11.503 1.00 87.25 138 THR A CA 1
ATOM 1070 C C . THR A 1 138 ? 15.804 14.041 -10.156 1.00 87.25 138 THR A C 1
ATOM 1072 O O . THR A 1 138 ? 15.413 13.499 -9.122 1.00 87.25 138 THR A O 1
ATOM 1075 N N . GLN A 1 139 ? 16.338 15.265 -10.126 1.00 87.31 139 GLN A N 1
ATOM 1076 C CA . GLN A 1 139 ? 16.537 15.990 -8.867 1.00 87.31 139 GLN A CA 1
ATOM 1077 C C . GLN A 1 139 ? 15.203 16.466 -8.287 1.00 87.31 139 GLN A C 1
ATOM 1079 O O . GLN A 1 139 ? 14.954 16.333 -7.085 1.00 87.31 139 GLN A O 1
ATOM 1084 N N . GLN A 1 140 ? 14.330 17.003 -9.135 1.00 90.25 140 GLN A N 1
ATOM 1085 C CA . GLN A 1 140 ? 12.983 17.410 -8.776 1.00 90.25 140 GLN A CA 1
ATOM 1086 C C . GLN A 1 140 ? 12.162 16.204 -8.319 1.00 90.25 140 GLN A C 1
ATOM 1088 O O . GLN A 1 140 ? 11.487 16.302 -7.295 1.00 90.25 140 GLN A O 1
ATOM 1093 N N . LEU A 1 141 ? 12.272 15.058 -8.995 1.00 91.81 141 LEU A N 1
ATOM 1094 C CA . LEU A 1 141 ? 11.615 13.816 -8.595 1.00 91.81 141 LEU A CA 1
ATOM 1095 C C . LEU A 1 141 ? 12.001 13.412 -7.169 1.00 91.81 141 LEU A C 1
ATOM 1097 O O . LEU A 1 141 ? 11.119 13.146 -6.354 1.00 91.81 141 LEU A O 1
ATOM 1101 N N . MET A 1 142 ? 13.294 13.440 -6.832 1.00 90.69 142 MET A N 1
ATOM 1102 C CA . MET A 1 142 ? 13.763 13.108 -5.481 1.00 90.69 142 MET A CA 1
ATOM 1103 C C . MET A 1 142 ? 13.279 14.113 -4.426 1.00 90.69 142 MET A C 1
ATOM 1105 O O . MET A 1 142 ? 12.934 13.716 -3.311 1.00 90.69 142 MET A O 1
ATOM 1109 N N . ARG A 1 143 ? 13.175 15.406 -4.771 1.00 92.06 143 ARG A N 1
ATOM 1110 C CA . ARG A 1 143 ? 12.589 16.432 -3.884 1.00 92.06 143 ARG A CA 1
ATOM 1111 C C . ARG A 1 143 ? 11.099 16.196 -3.644 1.00 92.06 143 ARG A C 1
ATOM 1113 O O . ARG A 1 143 ? 10.649 16.266 -2.502 1.00 92.06 143 ARG A O 1
ATOM 1120 N N . VAL A 1 144 ? 10.343 15.898 -4.700 1.00 92.75 144 VAL A N 1
ATOM 1121 C CA . VAL A 1 144 ? 8.902 15.613 -4.628 1.00 92.75 144 VAL A CA 1
ATOM 1122 C C . VAL A 1 144 ? 8.648 14.331 -3.835 1.00 92.75 144 VAL A C 1
ATOM 1124 O O . VAL A 1 144 ? 7.792 14.313 -2.954 1.00 92.75 144 VAL A O 1
ATOM 1127 N N . TYR A 1 145 ? 9.431 13.282 -4.084 1.00 93.06 145 TYR A N 1
ATOM 1128 C CA . TYR A 1 145 ? 9.373 12.032 -3.334 1.00 93.06 145 TYR A CA 1
ATOM 1129 C C . TYR A 1 145 ? 9.649 12.249 -1.840 1.00 93.06 145 TYR A C 1
ATOM 1131 O O . TYR A 1 145 ? 8.857 11.826 -0.996 1.00 93.06 145 TYR A O 1
ATOM 1139 N N . GLY A 1 146 ? 10.716 12.981 -1.502 1.00 92.06 146 GLY A N 1
ATOM 1140 C CA . GLY A 1 146 ? 11.031 13.331 -0.117 1.00 92.06 146 GLY A CA 1
ATOM 1141 C C . GLY A 1 146 ? 9.913 14.134 0.562 1.00 92.06 146 GLY A C 1
ATOM 1142 O O . GLY A 1 146 ? 9.528 13.822 1.689 1.00 92.06 146 GLY A O 1
ATOM 1143 N N . ALA A 1 147 ? 9.333 15.117 -0.136 1.00 90.75 147 ALA A N 1
ATOM 1144 C CA . ALA A 1 147 ? 8.213 15.915 0.369 1.00 90.75 147 ALA A CA 1
ATOM 1145 C C . ALA A 1 147 ? 6.940 15.082 0.607 1.00 90.75 147 ALA A C 1
ATOM 1147 O O . ALA A 1 147 ? 6.248 15.278 1.613 1.00 90.75 147 ALA A O 1
ATOM 1148 N N . LEU A 1 148 ? 6.646 14.132 -0.285 1.00 90.62 148 LEU A N 1
ATOM 1149 C CA . LEU A 1 148 ? 5.540 13.188 -0.133 1.00 90.62 148 LEU A CA 1
ATOM 1150 C C . LEU A 1 148 ? 5.746 12.307 1.103 1.00 90.62 148 LEU A C 1
ATOM 1152 O O . LEU A 1 148 ? 4.855 12.234 1.945 1.00 90.62 148 LEU A O 1
ATOM 1156 N N . MET A 1 149 ? 6.921 11.692 1.249 1.00 90.50 149 MET A N 1
ATOM 1157 C CA . MET A 1 149 ? 7.231 10.818 2.385 1.00 90.50 149 MET A CA 1
ATOM 1158 C C . MET A 1 149 ? 7.170 11.560 3.719 1.00 90.50 149 MET A C 1
ATOM 1160 O O . MET A 1 149 ? 6.572 11.070 4.675 1.00 90.50 149 MET A O 1
ATOM 1164 N N . TRP A 1 150 ? 7.723 12.773 3.766 1.00 89.19 150 TRP A N 1
ATOM 1165 C CA . TRP A 1 150 ? 7.642 13.647 4.935 1.00 89.19 150 TRP A CA 1
ATOM 1166 C C . TRP A 1 150 ? 6.195 13.944 5.337 1.00 89.19 150 TRP A C 1
ATOM 1168 O O . TRP A 1 150 ? 5.839 13.900 6.514 1.00 89.19 150 TRP A O 1
ATOM 1178 N N . SER A 1 151 ? 5.345 14.231 4.355 1.00 88.50 151 SER A N 1
ATOM 1179 C CA . SER A 1 151 ? 3.943 14.561 4.602 1.00 88.50 151 SER A CA 1
ATOM 1180 C C . SER A 1 151 ? 3.133 13.3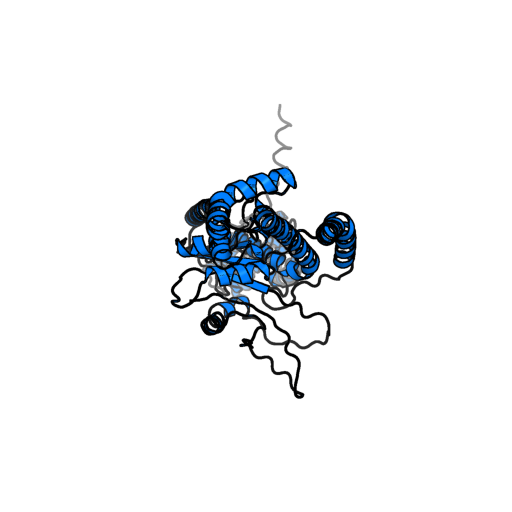31 5.006 1.00 88.50 151 SER A C 1
ATOM 1182 O O . SER A 1 151 ? 2.367 13.394 5.964 1.00 88.50 151 SER A O 1
ATOM 1184 N N . LEU A 1 152 ? 3.347 12.189 4.345 1.00 88.38 152 LEU A N 1
ATOM 1185 C CA . LEU A 1 152 ? 2.720 10.923 4.718 1.00 88.38 152 LEU A CA 1
ATOM 1186 C C . LEU A 1 152 ? 3.113 10.497 6.132 1.00 88.38 152 LEU A C 1
ATOM 1188 O O . LEU A 1 152 ? 2.232 10.099 6.882 1.00 88.38 152 LEU A O 1
ATOM 1192 N N . GLY A 1 153 ? 4.377 10.659 6.534 1.00 87.06 153 GLY A N 1
ATOM 1193 C CA . GLY A 1 153 ? 4.828 10.339 7.893 1.00 87.06 153 GLY A CA 1
ATOM 1194 C C . GLY A 1 153 ? 4.158 11.179 8.988 1.00 87.06 153 GLY A C 1
ATOM 1195 O O . GLY A 1 153 ? 4.010 10.720 10.116 1.00 87.06 153 GLY A O 1
ATOM 1196 N N . LYS A 1 154 ? 3.689 12.395 8.670 1.00 86.38 154 LYS A N 1
ATOM 1197 C CA . LYS A 1 154 ? 2.895 13.211 9.607 1.00 86.38 154 LYS A CA 1
ATOM 1198 C C . LYS A 1 154 ? 1.453 12.726 9.751 1.00 86.38 154 LYS A C 1
ATOM 1200 O O . LYS A 1 154 ? 0.828 12.963 10.783 1.00 86.38 154 LYS A O 1
ATOM 1205 N N . VAL A 1 155 ? 0.898 12.116 8.703 1.00 86.25 155 VAL A N 1
ATOM 1206 C CA . VAL A 1 155 ? -0.522 11.736 8.639 1.00 86.25 155 VAL A CA 1
ATOM 1207 C C . VAL A 1 155 ? -0.725 10.274 9.043 1.00 86.25 155 VAL A C 1
ATOM 1209 O O . VAL A 1 155 ? -1.622 9.967 9.833 1.00 86.25 155 VAL A O 1
ATOM 1212 N N . ILE A 1 156 ? 0.121 9.383 8.528 1.00 85.44 156 ILE A N 1
ATOM 1213 C CA . ILE A 1 156 ? 0.168 7.956 8.833 1.00 85.44 156 ILE A CA 1
ATOM 1214 C C . ILE A 1 156 ? 1.064 7.793 10.055 1.00 85.44 156 ILE A C 1
ATOM 1216 O O . ILE A 1 156 ? 2.283 7.704 9.963 1.00 85.44 156 ILE A O 1
ATOM 1220 N N . ASN A 1 157 ? 0.440 7.818 11.230 1.00 77.62 157 ASN A N 1
ATOM 1221 C CA . ASN A 1 157 ? 1.136 7.731 12.510 1.00 77.62 157 ASN A CA 1
ATOM 1222 C C . ASN A 1 157 ? 1.507 6.274 12.847 1.00 77.62 157 ASN A C 1
ATOM 1224 O O . ASN A 1 157 ? 1.041 5.725 13.848 1.00 77.62 157 ASN A O 1
ATOM 1228 N N . THR A 1 158 ? 2.291 5.636 11.977 1.00 80.25 158 THR A N 1
ATOM 1229 C CA . THR A 1 158 ? 2.820 4.280 12.159 1.00 80.25 158 THR A CA 1
ATOM 1230 C C . THR A 1 158 ? 4.338 4.293 11.989 1.00 80.25 158 THR A C 1
ATOM 1232 O O . THR A 1 158 ? 4.841 5.027 11.141 1.00 80.25 158 THR A O 1
ATOM 1235 N N . PRO A 1 159 ? 5.090 3.472 12.744 1.00 78.75 159 PRO A N 1
ATOM 1236 C CA . PRO A 1 159 ? 6.538 3.357 12.554 1.00 78.75 159 PRO A CA 1
ATOM 1237 C C . PRO A 1 159 ? 6.905 2.679 11.222 1.00 78.75 159 PRO A C 1
ATOM 1239 O O . PRO A 1 159 ? 8.041 2.781 10.770 1.00 78.75 159 PRO A O 1
ATOM 1242 N N . GLU A 1 160 ? 5.955 1.977 10.600 1.00 81.38 160 GLU A N 1
ATOM 1243 C CA . GLU A 1 160 ? 6.131 1.312 9.313 1.00 81.38 160 GLU A CA 1
ATOM 1244 C C . GLU A 1 160 ? 6.040 2.310 8.156 1.00 81.38 160 GLU A C 1
ATOM 1246 O O . GLU A 1 160 ? 5.104 3.109 8.065 1.00 81.38 160 GLU A O 1
ATOM 1251 N N . VAL A 1 161 ? 7.020 2.244 7.255 1.00 85.62 161 VAL A N 1
ATOM 1252 C CA . VAL A 1 161 ? 7.106 3.110 6.079 1.00 85.62 161 VAL A CA 1
ATOM 1253 C C . VAL A 1 161 ? 6.237 2.540 4.959 1.00 85.62 161 VAL A C 1
ATOM 1255 O O . VAL A 1 161 ? 6.398 1.389 4.554 1.00 85.62 161 VAL A O 1
ATOM 1258 N N . VAL A 1 162 ? 5.329 3.355 4.421 1.00 89.06 162 VAL A N 1
ATOM 1259 C CA . VAL A 1 162 ? 4.452 2.941 3.319 1.00 89.06 162 VAL A CA 1
ATOM 1260 C C . VAL A 1 162 ? 5.241 2.817 2.014 1.00 89.06 162 VAL A C 1
ATOM 1262 O O . VAL A 1 162 ? 5.985 3.723 1.642 1.00 89.06 162 VAL A O 1
ATOM 1265 N N . ARG A 1 163 ? 5.039 1.713 1.279 1.00 92.69 163 ARG A N 1
ATOM 1266 C CA . ARG A 1 163 ? 5.623 1.516 -0.058 1.00 92.69 163 ARG A CA 1
ATOM 1267 C C . ARG A 1 163 ? 5.014 2.504 -1.055 1.00 92.69 163 ARG A C 1
ATOM 1269 O O . ARG A 1 163 ? 3.798 2.512 -1.271 1.00 92.69 163 ARG A O 1
ATOM 1276 N N . VAL A 1 164 ? 5.883 3.293 -1.679 1.00 94.25 164 VAL A N 1
ATOM 1277 C CA . VAL A 1 164 ? 5.561 4.193 -2.791 1.00 94.25 164 VAL A CA 1
ATOM 1278 C C . VAL A 1 164 ? 6.088 3.586 -4.085 1.00 94.25 164 VAL A C 1
ATOM 1280 O O . VAL A 1 164 ? 7.247 3.186 -4.118 1.00 94.25 164 VAL A O 1
ATOM 1283 N N . TYR A 1 165 ? 5.262 3.559 -5.128 1.00 93.56 165 TYR A N 1
ATOM 1284 C CA . TYR A 1 165 ? 5.646 3.177 -6.482 1.00 93.56 165 TYR A CA 1
ATOM 1285 C C . TYR A 1 165 ? 5.811 4.412 -7.362 1.00 93.56 165 TYR A C 1
ATOM 1287 O O . TYR A 1 165 ? 4.887 5.222 -7.478 1.00 93.56 165 TYR A O 1
ATOM 1295 N N . LEU A 1 166 ? 6.986 4.568 -7.964 1.00 91.69 166 LEU A N 1
ATOM 1296 C CA . LEU A 1 166 ? 7.329 5.706 -8.820 1.00 91.69 166 LEU A CA 1
ATOM 1297 C C . LEU A 1 166 ? 7.080 5.336 -10.282 1.00 91.69 166 LEU A C 1
ATOM 1299 O O . LEU A 1 166 ? 7.552 4.302 -10.737 1.00 91.69 166 LEU A O 1
ATOM 1303 N N . GLY A 1 167 ? 6.393 6.176 -11.052 1.00 87.88 167 GLY A N 1
ATOM 1304 C CA . GLY A 1 167 ? 6.270 5.895 -12.480 1.00 87.88 167 GLY A CA 1
ATOM 1305 C C . GLY A 1 167 ? 5.305 6.785 -13.234 1.00 87.88 167 GLY A C 1
ATOM 1306 O O . GLY A 1 167 ? 4.779 7.772 -12.717 1.00 87.88 167 GLY A O 1
ATOM 1307 N N . SER A 1 168 ? 5.062 6.410 -14.486 1.00 82.69 168 SER A N 1
ATOM 1308 C CA . SER A 1 168 ? 4.051 7.025 -15.339 1.00 82.69 168 SER A CA 1
ATOM 1309 C C . SER A 1 168 ? 3.103 5.951 -15.859 1.00 82.69 168 SER A C 1
ATOM 1311 O O . SER A 1 168 ? 3.381 5.248 -16.826 1.00 82.69 168 SER A O 1
ATOM 1313 N N . PHE A 1 169 ? 1.980 5.781 -15.164 1.00 81.06 169 PHE A N 1
ATOM 1314 C CA . PHE A 1 169 ? 1.044 4.671 -15.360 1.00 81.06 169 PHE A CA 1
ATOM 1315 C C . PHE A 1 169 ? 0.007 5.007 -16.442 1.00 81.06 169 PHE A C 1
ATOM 1317 O O . PHE A 1 169 ? -1.197 5.091 -16.184 1.00 81.06 169 PHE A O 1
ATOM 1324 N N . TRP A 1 170 ? 0.483 5.254 -17.662 1.00 75.12 170 TRP A N 1
ATOM 1325 C CA . TRP A 1 170 ? -0.342 5.533 -18.839 1.00 75.12 170 TRP A CA 1
ATOM 1326 C C . TRP A 1 170 ? 0.285 4.965 -20.117 1.00 75.12 170 TRP A C 1
ATOM 1328 O O . TRP A 1 170 ? 1.468 4.663 -20.160 1.00 75.12 170 TRP A O 1
ATOM 1338 N N . ALA A 1 171 ? -0.500 4.845 -21.188 1.00 63.00 171 ALA A N 1
ATOM 1339 C CA . ALA A 1 171 ? -0.035 4.272 -22.456 1.00 63.00 171 ALA A CA 1
ATOM 1340 C C . ALA A 1 171 ? 0.779 5.250 -23.335 1.00 63.00 171 ALA A C 1
ATOM 1342 O O . ALA A 1 171 ? 0.992 4.985 -24.515 1.00 63.00 171 ALA A O 1
ATOM 1343 N N . LYS A 1 172 ? 1.159 6.423 -22.812 1.00 69.62 172 LYS A N 1
ATOM 1344 C CA . LYS A 1 172 ? 1.898 7.433 -23.580 1.00 69.62 172 LYS A CA 1
ATOM 1345 C C . LYS A 1 172 ? 3.410 7.222 -23.434 1.00 69.62 172 LYS A C 1
ATOM 1347 O O . LYS A 1 172 ? 3.835 6.777 -22.370 1.00 69.62 172 LYS A O 1
ATOM 1352 N N . PRO A 1 173 ? 4.214 7.597 -24.447 1.00 65.94 173 PRO A N 1
ATOM 1353 C CA . PRO A 1 173 ? 5.667 7.632 -24.313 1.00 65.94 173 PRO A CA 1
ATOM 1354 C C . PRO A 1 173 ? 6.106 8.522 -23.143 1.00 65.94 173 PRO A C 1
ATOM 1356 O O . PRO A 1 173 ? 5.460 9.538 -22.865 1.00 65.94 173 PRO A O 1
ATOM 1359 N N . LEU A 1 174 ? 7.208 8.146 -22.489 1.00 73.00 174 LEU A N 1
ATOM 1360 C CA . LEU A 1 174 ? 7.817 8.939 -21.419 1.00 73.00 174 LEU A CA 1
ATOM 1361 C C . LEU A 1 174 ? 8.349 10.266 -21.971 1.00 73.00 174 LEU A C 1
ATOM 1363 O O . LEU A 1 174 ? 8.970 10.282 -23.034 1.00 73.00 174 LEU A O 1
ATOM 1367 N N . GLN A 1 175 ? 8.136 11.358 -21.236 1.00 76.56 175 GLN A N 1
ATOM 1368 C CA . GLN A 1 175 ? 8.718 12.661 -21.578 1.00 76.56 175 GLN A CA 1
ATOM 1369 C C . GLN A 1 175 ? 10.205 12.725 -21.215 1.00 76.56 175 GLN A C 1
ATOM 1371 O O . GLN A 1 175 ? 11.026 13.060 -22.064 1.00 76.56 175 GLN A O 1
ATOM 1376 N N . ASN A 1 176 ? 10.550 12.362 -19.978 1.00 72.31 176 ASN A N 1
ATOM 1377 C CA . ASN A 1 176 ? 11.923 12.157 -19.530 1.00 72.31 176 ASN A CA 1
ATOM 1378 C C . ASN A 1 176 ? 12.211 10.647 -19.405 1.00 72.31 176 ASN A C 1
ATOM 1380 O O . ASN A 1 176 ? 11.454 9.902 -18.776 1.00 72.31 176 ASN A O 1
ATOM 1384 N N . THR A 1 177 ? 13.312 10.195 -20.013 1.00 76.31 177 THR A N 1
ATOM 1385 C CA . THR A 1 177 ? 13.721 8.783 -20.054 1.00 76.31 177 THR A CA 1
ATOM 1386 C C . THR A 1 177 ? 14.853 8.423 -19.093 1.00 76.31 177 THR A C 1
ATOM 1388 O O . THR A 1 177 ? 15.174 7.242 -18.986 1.00 76.31 177 THR A O 1
ATOM 1391 N N . ASP A 1 178 ? 15.427 9.391 -18.376 1.00 73.31 178 ASP A N 1
ATOM 1392 C CA . ASP A 1 178 ? 16.591 9.214 -17.495 1.00 73.31 178 ASP A CA 1
ATOM 1393 C C . ASP A 1 178 ? 16.328 8.142 -16.428 1.00 73.31 178 ASP A C 1
ATOM 1395 O O . ASP A 1 178 ? 17.185 7.316 -16.129 1.00 73.31 178 ASP A O 1
ATOM 1399 N N . ASN A 1 179 ? 15.098 8.106 -15.905 1.00 78.06 179 ASN A N 1
ATOM 1400 C CA . ASN A 1 179 ? 14.663 7.165 -14.870 1.00 78.06 179 ASN A CA 1
ATOM 1401 C C . ASN A 1 179 ? 13.776 6.029 -15.407 1.00 78.06 179 ASN A C 1
ATOM 1403 O O . ASN A 1 179 ? 13.060 5.394 -14.632 1.00 78.06 179 ASN A O 1
ATOM 1407 N N . ARG A 1 180 ? 13.801 5.743 -16.720 1.00 76.19 180 ARG A N 1
ATOM 1408 C CA . ARG A 1 180 ? 12.948 4.707 -17.341 1.00 76.19 180 ARG A CA 1
ATOM 1409 C C . ARG A 1 180 ? 13.045 3.359 -16.617 1.00 76.19 180 ARG A C 1
ATOM 1411 O O . ARG A 1 180 ? 12.015 2.795 -16.260 1.00 76.19 180 ARG A O 1
ATOM 1418 N N . ARG A 1 181 ? 14.273 2.897 -16.337 1.00 71.25 181 ARG A N 1
ATOM 1419 C CA . ARG A 1 181 ? 14.535 1.624 -15.635 1.00 71.25 181 ARG A CA 1
ATOM 1420 C C . ARG A 1 181 ? 13.832 1.562 -14.279 1.00 71.25 181 ARG A C 1
ATOM 1422 O O . ARG A 1 181 ? 13.226 0.552 -13.940 1.00 71.25 181 ARG A O 1
ATOM 1429 N N . LEU A 1 182 ? 13.890 2.659 -13.523 1.00 79.44 182 LEU A N 1
ATOM 1430 C CA . LEU A 1 182 ? 13.229 2.767 -12.227 1.00 79.44 182 LEU A CA 1
ATOM 1431 C C . LEU A 1 182 ? 11.705 2.683 -12.380 1.00 79.44 182 LEU A C 1
ATOM 1433 O O . LEU A 1 182 ? 11.070 1.913 -11.670 1.00 79.44 182 LEU A O 1
ATOM 1437 N N . PHE A 1 183 ? 11.118 3.432 -13.318 1.00 83.19 183 PHE A N 1
ATOM 1438 C CA . PHE A 1 183 ? 9.664 3.442 -13.522 1.00 83.19 183 PHE A CA 1
ATOM 1439 C C . PHE A 1 183 ? 9.109 2.077 -13.937 1.00 83.19 183 PHE A C 1
ATOM 1441 O O . PHE A 1 183 ? 8.027 1.693 -13.497 1.00 83.19 183 PHE A O 1
ATOM 1448 N N . GLU A 1 184 ? 9.841 1.340 -14.768 1.00 72.38 184 GLU A N 1
ATOM 1449 C CA . GLU A 1 184 ? 9.448 0.001 -15.208 1.00 72.38 184 GLU A CA 1
ATOM 1450 C C . GLU A 1 184 ? 9.559 -1.026 -14.077 1.00 72.38 184 GLU A C 1
ATOM 1452 O O . GLU A 1 184 ? 8.609 -1.777 -13.850 1.00 72.38 184 GLU A O 1
ATOM 1457 N N . ALA A 1 185 ? 10.663 -1.017 -13.321 1.00 74.25 185 ALA A N 1
ATOM 1458 C CA . ALA A 1 185 ? 10.837 -1.890 -12.160 1.00 74.25 185 ALA A CA 1
ATOM 1459 C C . ALA A 1 185 ? 9.739 -1.659 -11.104 1.00 74.25 185 ALA A C 1
ATOM 1461 O O . ALA A 1 185 ? 9.117 -2.601 -10.615 1.00 74.25 185 ALA A O 1
ATOM 1462 N N . GLU A 1 186 ? 9.426 -0.397 -10.812 1.00 85.12 186 GLU A N 1
ATOM 1463 C CA . GLU A 1 186 ? 8.362 -0.011 -9.881 1.00 85.12 186 GLU A CA 1
ATOM 1464 C C . GLU A 1 186 ? 6.963 -0.394 -10.391 1.00 85.12 186 GLU A C 1
ATOM 1466 O O . GLU A 1 186 ? 6.102 -0.814 -9.611 1.00 85.12 186 GLU A O 1
ATOM 1471 N N . ALA A 1 187 ? 6.723 -0.303 -11.702 1.00 77.88 187 ALA A N 1
ATOM 1472 C CA . ALA A 1 187 ? 5.476 -0.762 -12.302 1.00 77.88 187 ALA A CA 1
ATOM 1473 C C . ALA A 1 187 ? 5.320 -2.286 -12.200 1.00 77.88 187 ALA A C 1
ATOM 1475 O O . ALA A 1 187 ? 4.243 -2.764 -11.836 1.00 77.88 187 ALA A O 1
ATOM 1476 N N . GLN A 1 188 ? 6.386 -3.048 -12.457 1.00 76.56 188 GLN A N 1
ATOM 1477 C CA . GLN A 1 188 ? 6.397 -4.502 -12.285 1.00 76.56 188 GLN A CA 1
ATOM 1478 C C . GLN A 1 188 ? 6.158 -4.896 -10.825 1.00 76.56 188 GLN A C 1
ATOM 1480 O O . GLN A 1 188 ? 5.352 -5.789 -10.558 1.00 76.56 188 GLN A O 1
ATOM 1485 N N . ASP A 1 189 ? 6.790 -4.212 -9.871 1.00 82.38 189 ASP A N 1
ATOM 1486 C CA . ASP A 1 189 ? 6.552 -4.430 -8.443 1.00 82.38 189 ASP A CA 1
ATOM 1487 C C . ASP A 1 189 ? 5.090 -4.186 -8.056 1.00 82.38 189 ASP A C 1
ATOM 1489 O O . ASP A 1 189 ? 4.492 -5.004 -7.350 1.00 82.38 189 ASP A O 1
ATOM 1493 N N . LEU A 1 190 ? 4.491 -3.091 -8.537 1.00 81.50 190 LEU A N 1
ATOM 1494 C CA . LEU A 1 190 ? 3.073 -2.808 -8.316 1.00 81.50 190 LEU A CA 1
ATOM 1495 C C . LEU A 1 190 ? 2.191 -3.898 -8.937 1.00 81.50 190 LEU A C 1
ATOM 1497 O O . LEU A 1 190 ? 1.224 -4.344 -8.316 1.00 81.50 190 LEU A O 1
ATOM 1501 N N . PHE A 1 191 ? 2.514 -4.352 -10.149 1.00 78.06 191 PHE A N 1
ATOM 1502 C CA . PHE A 1 191 ? 1.744 -5.396 -10.815 1.00 78.06 191 PHE A CA 1
ATOM 1503 C C . PHE A 1 191 ? 1.840 -6.737 -10.099 1.00 78.06 191 PHE A C 1
ATOM 1505 O O . PHE A 1 191 ? 0.803 -7.372 -9.913 1.00 78.06 191 PHE A O 1
ATOM 1512 N N . ARG A 1 192 ? 3.025 -7.127 -9.619 1.00 76.00 192 ARG A N 1
ATOM 1513 C CA . ARG A 1 192 ? 3.213 -8.328 -8.793 1.00 76.00 192 ARG A CA 1
ATOM 1514 C C . ARG A 1 192 ? 2.432 -8.238 -7.485 1.00 76.00 192 ARG A C 1
ATOM 1516 O O . ARG A 1 192 ? 1.745 -9.190 -7.113 1.00 76.00 192 ARG A O 1
ATOM 1523 N N . ASP A 1 193 ? 2.466 -7.085 -6.813 1.00 80.88 193 ASP A N 1
ATOM 1524 C CA . ASP A 1 193 ? 1.689 -6.860 -5.589 1.00 80.88 193 ASP A CA 1
ATOM 1525 C C . ASP A 1 193 ? 0.183 -7.038 -5.845 1.00 80.88 193 ASP A C 1
ATOM 1527 O O . ASP A 1 193 ? -0.485 -7.758 -5.099 1.00 80.88 193 ASP A O 1
ATOM 1531 N N . ILE A 1 194 ? -0.342 -6.473 -6.938 1.00 76.44 194 ILE A N 1
ATOM 1532 C CA . ILE A 1 194 ? -1.753 -6.612 -7.329 1.00 76.44 194 ILE A CA 1
ATOM 1533 C C . ILE A 1 194 ? -2.086 -8.054 -7.748 1.00 76.44 194 ILE A C 1
ATOM 1535 O O . ILE A 1 194 ? -3.110 -8.594 -7.322 1.00 76.44 194 ILE A O 1
ATOM 1539 N N . GLN A 1 195 ? -1.227 -8.697 -8.543 1.00 69.62 195 GLN A N 1
ATOM 1540 C CA . GLN A 1 195 ? -1.392 -10.082 -8.998 1.00 69.62 195 GLN A CA 1
ATOM 1541 C C . GLN A 1 195 ? -1.392 -11.082 -7.839 1.00 69.62 195 GLN A C 1
ATOM 1543 O O . GLN A 1 195 ? -2.030 -12.123 -7.951 1.00 69.62 195 GLN A O 1
ATOM 1548 N N . SER A 1 196 ? -0.728 -10.765 -6.723 1.00 71.06 196 SER A N 1
ATOM 1549 C CA . SER A 1 196 ? -0.691 -11.614 -5.525 1.00 71.06 196 SER A CA 1
ATOM 1550 C C . SER A 1 196 ? -1.976 -11.567 -4.683 1.00 71.06 196 SER A C 1
ATOM 1552 O O . SER A 1 196 ? -2.184 -12.416 -3.809 1.00 71.06 196 SER A O 1
ATOM 1554 N N . LEU A 1 197 ? -2.861 -10.588 -4.918 1.00 71.31 197 LEU A N 1
ATOM 1555 C CA . LEU A 1 197 ? -4.053 -10.375 -4.092 1.00 71.31 197 LEU A CA 1
ATOM 1556 C C . LEU A 1 197 ? -4.999 -11.585 -4.048 1.00 71.31 197 LEU A C 1
ATOM 1558 O O . LEU A 1 197 ? -5.465 -11.888 -2.943 1.00 71.31 197 LEU A O 1
ATOM 1562 N N . PRO A 1 198 ? -5.277 -12.293 -5.164 1.00 65.94 198 PRO A N 1
ATOM 1563 C CA . PRO A 1 198 ? -6.085 -13.504 -5.152 1.00 65.94 198 PRO A CA 1
ATOM 1564 C C . PRO A 1 198 ? -5.555 -14.593 -4.228 1.00 65.94 198 PRO A C 1
ATOM 1566 O O . PRO A 1 198 ? -6.315 -15.123 -3.419 1.00 65.94 198 PRO A O 1
ATOM 1569 N N . ARG A 1 199 ? -4.247 -14.865 -4.308 1.00 65.56 199 ARG A N 1
ATOM 1570 C CA . ARG A 1 199 ? -3.574 -15.904 -3.522 1.00 65.56 199 ARG A CA 1
ATOM 1571 C C . ARG A 1 199 ? -3.694 -15.624 -2.027 1.00 65.56 199 ARG A C 1
ATOM 1573 O O . ARG A 1 199 ? -4.127 -16.476 -1.268 1.00 65.56 199 ARG A O 1
ATOM 1580 N N . ASN A 1 200 ? -3.451 -14.376 -1.637 1.00 69.50 200 ASN A N 1
ATOM 1581 C CA . ASN A 1 200 ? -3.420 -13.963 -0.234 1.00 69.50 200 ASN A CA 1
ATOM 1582 C C . ASN A 1 200 ? -4.809 -13.606 0.340 1.00 69.50 200 ASN A C 1
ATOM 1584 O O . ASN A 1 200 ? -4.911 -13.041 1.432 1.00 69.50 200 ASN A O 1
ATOM 1588 N N . ALA A 1 201 ? -5.903 -13.850 -0.393 1.00 73.06 201 ALA A N 1
ATOM 1589 C CA . ALA A 1 201 ? -7.239 -13.406 0.010 1.00 73.06 201 ALA A CA 1
ATOM 1590 C C . ALA A 1 201 ? -7.748 -14.110 1.277 1.00 73.06 201 ALA A C 1
ATOM 1592 O O . ALA A 1 201 ? -8.395 -13.475 2.114 1.00 73.06 201 ALA A O 1
ATOM 1593 N N . ALA A 1 202 ? -7.455 -15.403 1.437 1.00 79.00 202 ALA A N 1
ATOM 1594 C CA . ALA A 1 202 ? -7.863 -16.173 2.609 1.00 79.00 202 ALA A CA 1
ATOM 1595 C C . ALA A 1 202 ? -7.157 -15.677 3.882 1.00 79.00 202 ALA A C 1
ATOM 1597 O O . ALA A 1 202 ? -7.832 -15.375 4.870 1.00 79.00 202 ALA A O 1
ATOM 1598 N N . LEU A 1 203 ? -5.830 -15.488 3.834 1.00 80.44 203 LEU A N 1
ATOM 1599 C CA . LEU A 1 203 ? -5.058 -14.917 4.946 1.00 80.44 203 LEU A CA 1
ATOM 1600 C C . LEU A 1 203 ? -5.544 -13.516 5.324 1.00 80.44 203 LEU A C 1
ATOM 1602 O O . LEU A 1 203 ? -5.719 -13.215 6.504 1.00 80.44 203 LEU A O 1
ATOM 1606 N N . ARG A 1 204 ? -5.824 -12.655 4.340 1.00 78.19 204 ARG A N 1
ATOM 1607 C CA . ARG A 1 204 ? -6.302 -11.290 4.611 1.00 78.19 204 ARG A CA 1
ATOM 1608 C C . ARG A 1 204 ? -7.692 -11.284 5.253 1.00 78.19 204 ARG A C 1
ATOM 1610 O O . ARG A 1 204 ? -7.894 -10.592 6.246 1.00 78.19 204 ARG A O 1
ATOM 1617 N N . LYS A 1 205 ? -8.619 -12.124 4.777 1.00 82.12 205 LYS A N 1
ATOM 1618 C CA . LYS A 1 205 ? -9.936 -12.307 5.417 1.00 82.12 205 LYS A CA 1
ATOM 1619 C C . LYS A 1 205 ? -9.822 -12.850 6.839 1.00 82.12 205 LYS A C 1
ATOM 1621 O O . LYS A 1 205 ? -10.585 -12.432 7.709 1.00 82.12 205 LYS A O 1
ATOM 1626 N N . LEU A 1 206 ? -8.882 -13.764 7.079 1.00 86.06 206 LEU A N 1
ATOM 1627 C CA . LEU A 1 206 ? -8.591 -14.261 8.419 1.00 86.06 206 LEU A CA 1
ATOM 1628 C C . LEU A 1 206 ? -8.093 -13.121 9.320 1.00 86.06 206 LEU A C 1
ATOM 1630 O O . LEU A 1 206 ? -8.622 -12.945 10.413 1.00 86.06 206 LEU A O 1
ATOM 1634 N N . ASN A 1 207 ? -7.160 -12.293 8.849 1.00 84.19 207 ASN A N 1
ATOM 1635 C CA . ASN A 1 207 ? -6.665 -11.135 9.600 1.00 84.19 207 ASN A CA 1
ATOM 1636 C C . ASN A 1 207 ? -7.774 -10.116 9.907 1.00 84.19 207 ASN A C 1
ATOM 1638 O O . ASN A 1 207 ? -7.876 -9.640 11.039 1.00 84.19 207 ASN A O 1
ATOM 1642 N N . ASP A 1 208 ? -8.655 -9.827 8.948 1.00 82.62 208 ASP A N 1
ATOM 1643 C CA . ASP A 1 208 ? -9.807 -8.943 9.164 1.00 82.62 208 ASP A CA 1
ATOM 1644 C C . ASP A 1 208 ? -10.790 -9.528 10.198 1.00 82.62 208 ASP A C 1
ATOM 1646 O O . ASP A 1 208 ? -11.309 -8.801 11.051 1.00 82.62 208 ASP A O 1
ATOM 1650 N N . LEU A 1 209 ? -11.006 -10.850 10.190 1.00 88.56 209 LEU A N 1
ATOM 1651 C CA . LEU A 1 209 ? -11.796 -11.540 11.214 1.00 88.56 209 LEU A CA 1
ATOM 1652 C C . LEU A 1 209 ? -11.164 -11.394 12.606 1.00 88.56 209 LEU A C 1
ATOM 1654 O O . LEU A 1 209 ? -11.886 -11.150 13.573 1.00 88.56 209 LEU A O 1
ATOM 1658 N N . ILE A 1 210 ? -9.836 -11.496 12.712 1.00 89.50 210 ILE A N 1
ATOM 1659 C CA . ILE A 1 210 ? -9.094 -11.312 13.970 1.00 89.50 210 ILE A CA 1
ATOM 1660 C C . ILE A 1 210 ? -9.272 -9.893 14.498 1.00 89.50 210 ILE A C 1
ATOM 1662 O O . ILE A 1 210 ? -9.683 -9.719 15.648 1.00 89.50 210 ILE A O 1
ATOM 1666 N N . LYS A 1 211 ? -9.007 -8.887 13.651 1.00 86.19 211 LYS A N 1
ATOM 1667 C CA . LYS A 1 211 ? -9.179 -7.465 13.989 1.00 86.19 211 LYS A CA 1
ATOM 1668 C C . LYS A 1 211 ? -10.609 -7.211 14.488 1.00 86.19 211 LYS A C 1
ATOM 1670 O O . LYS A 1 211 ? -10.812 -6.637 15.558 1.00 86.19 211 LYS A O 1
ATOM 1675 N N . ARG A 1 212 ? -11.617 -7.726 13.772 1.00 89.81 212 ARG A N 1
ATOM 1676 C CA . ARG A 1 212 ? -13.033 -7.571 14.141 1.00 89.81 212 ARG A CA 1
ATOM 1677 C C . ARG A 1 212 ? -13.399 -8.281 15.444 1.00 89.81 212 ARG A C 1
ATOM 1679 O O . ARG A 1 212 ? -14.164 -7.731 16.233 1.00 89.81 212 ARG A O 1
ATOM 1686 N N . ALA A 1 213 ? -12.881 -9.484 15.676 1.00 92.88 213 ALA A N 1
ATOM 1687 C CA . ALA A 1 213 ? -13.136 -10.236 16.900 1.00 92.88 213 ALA A CA 1
ATOM 1688 C C . ALA A 1 213 ? -12.575 -9.516 18.135 1.00 92.88 213 ALA A C 1
ATOM 1690 O O . ALA A 1 213 ? -13.268 -9.427 19.149 1.00 92.88 213 ALA A O 1
ATOM 1691 N N . ARG A 1 214 ? -11.368 -8.939 18.033 1.00 92.56 214 ARG A N 1
ATOM 1692 C CA . ARG A 1 214 ? -10.782 -8.108 19.097 1.00 92.56 214 ARG A CA 1
ATOM 1693 C C . ARG A 1 214 ? -11.631 -6.875 19.373 1.00 92.56 214 ARG A C 1
ATOM 1695 O O . ARG A 1 214 ? -12.040 -6.684 20.513 1.00 92.56 214 ARG A O 1
ATOM 1702 N N . LEU A 1 215 ? -11.992 -6.117 18.336 1.00 92.12 215 LEU A N 1
ATOM 1703 C CA . LEU A 1 215 ? -12.839 -4.930 18.482 1.00 92.12 215 LEU A CA 1
ATOM 1704 C C . LEU A 1 215 ? -14.199 -5.262 19.121 1.00 92.12 215 LEU A C 1
ATOM 1706 O O . LEU A 1 215 ? -14.657 -4.551 20.013 1.00 92.12 215 LEU A O 1
ATOM 1710 N N . ALA A 1 216 ? -14.836 -6.364 18.713 1.00 94.75 216 ALA A N 1
ATOM 1711 C CA . ALA A 1 216 ? -16.095 -6.819 19.304 1.00 94.75 216 ALA A CA 1
ATOM 1712 C C . ALA A 1 216 ? -15.936 -7.195 20.787 1.00 94.75 216 ALA A C 1
ATOM 1714 O O . ALA A 1 216 ? -16.799 -6.863 21.601 1.00 94.75 216 ALA A O 1
ATOM 1715 N N . LYS A 1 217 ? -14.822 -7.846 21.149 1.00 94.62 217 LYS A N 1
ATOM 1716 C CA . LYS A 1 217 ? -14.490 -8.183 22.538 1.00 94.62 217 LYS A CA 1
ATOM 1717 C C . LYS A 1 217 ? -14.287 -6.922 23.386 1.00 94.62 217 LYS A C 1
ATOM 1719 O O . LYS A 1 217 ? -14.894 -6.802 24.446 1.00 94.62 217 LYS A O 1
ATOM 1724 N N . VAL A 1 218 ? -13.510 -5.956 22.890 1.00 95.75 218 VAL A N 1
ATOM 1725 C CA . VAL A 1 218 ? -13.295 -4.652 23.544 1.00 95.75 218 VAL A CA 1
ATOM 1726 C C . VAL A 1 218 ? -14.611 -3.915 23.752 1.00 95.75 218 VAL A C 1
ATOM 1728 O O . VAL A 1 218 ? -14.907 -3.464 24.856 1.00 95.75 218 VAL A O 1
ATOM 1731 N N . HIS A 1 219 ? -15.443 -3.850 22.713 1.00 96.25 219 HIS A N 1
ATOM 1732 C CA . HIS A 1 219 ? -16.756 -3.226 22.803 1.00 96.25 219 HIS A CA 1
ATOM 1733 C C . HIS A 1 219 ? -17.638 -3.906 23.861 1.00 96.25 219 HIS A C 1
ATOM 1735 O O . HIS A 1 219 ? -18.289 -3.224 24.650 1.00 96.25 219 HIS A O 1
ATOM 1741 N N . ALA A 1 220 ? -17.615 -5.240 23.947 1.00 96.31 220 ALA A N 1
ATOM 1742 C CA . ALA A 1 220 ? -18.345 -5.971 24.978 1.00 96.31 220 ALA A CA 1
ATOM 1743 C C . ALA A 1 220 ? -17.871 -5.621 26.401 1.00 96.31 220 ALA A C 1
ATOM 1745 O O . ALA A 1 220 ? -18.716 -5.460 27.286 1.00 96.31 220 ALA A O 1
ATOM 1746 N N . TYR A 1 221 ? -16.561 -5.457 26.627 1.00 96.75 221 TYR A N 1
ATOM 1747 C CA . TYR A 1 221 ? -16.025 -5.001 27.916 1.00 96.75 221 TYR A CA 1
ATOM 1748 C C . TYR A 1 221 ? -16.489 -3.587 28.265 1.00 96.75 221 TYR A C 1
ATOM 1750 O O . TYR A 1 221 ? -16.977 -3.375 29.374 1.00 96.75 221 TYR A O 1
ATOM 1758 N N . ILE A 1 222 ? -16.420 -2.652 27.311 1.00 96.69 222 ILE A N 1
ATOM 1759 C CA . ILE A 1 222 ? -16.869 -1.265 27.507 1.00 96.69 222 ILE A CA 1
ATOM 1760 C C . ILE A 1 222 ? -18.344 -1.242 27.918 1.00 96.69 222 ILE A C 1
ATOM 1762 O O . ILE A 1 222 ? -18.682 -0.726 28.979 1.00 96.69 222 ILE A O 1
ATOM 1766 N N . ILE A 1 223 ? -19.225 -1.855 27.122 1.00 96.94 223 ILE A N 1
ATOM 1767 C CA . ILE A 1 223 ? -20.671 -1.856 27.389 1.00 96.94 223 ILE A CA 1
ATOM 1768 C C . ILE A 1 223 ? -20.997 -2.546 28.720 1.00 96.94 223 ILE A C 1
ATOM 1770 O O . ILE A 1 223 ? -21.829 -2.056 29.485 1.00 96.94 223 ILE A O 1
ATOM 1774 N N . SER A 1 224 ? -20.311 -3.647 29.037 1.00 96.00 224 SER A N 1
ATOM 1775 C CA . SER A 1 224 ? -20.506 -4.362 30.303 1.00 96.00 224 SER A CA 1
ATOM 1776 C C . SER A 1 224 ? -20.057 -3.544 31.514 1.00 96.00 224 SER A C 1
ATOM 1778 O O . SER A 1 224 ? -20.732 -3.567 32.542 1.00 96.00 224 SER A O 1
ATOM 1780 N N . HIS A 1 225 ? -18.939 -2.820 31.405 1.00 95.94 225 HIS A N 1
ATOM 1781 C CA . HIS A 1 225 ? -18.446 -1.946 32.466 1.00 95.94 225 HIS A CA 1
ATOM 1782 C C . HIS A 1 225 ? -19.408 -0.777 32.703 1.00 95.94 225 HIS A C 1
ATOM 1784 O O . HIS A 1 225 ? -19.826 -0.550 33.836 1.00 95.94 225 HIS A O 1
ATOM 1790 N N . LEU A 1 226 ? -19.859 -0.116 31.631 1.00 96.06 226 LEU A N 1
ATOM 1791 C CA . LEU A 1 226 ? -20.863 0.947 31.727 1.00 96.06 226 LEU A CA 1
ATOM 1792 C C . LEU A 1 226 ? -22.145 0.440 32.394 1.00 96.06 226 LEU A C 1
ATOM 1794 O O . LEU A 1 226 ? -22.673 1.101 33.279 1.00 96.06 226 LEU A O 1
ATOM 1798 N N . LYS A 1 227 ? -22.620 -0.761 32.038 1.00 95.25 227 LYS A N 1
ATOM 1799 C CA . LYS A 1 227 ? -23.788 -1.378 32.682 1.00 95.25 227 LYS A CA 1
ATOM 1800 C C . LYS A 1 227 ? -23.567 -1.652 34.174 1.00 95.25 227 LYS A C 1
ATOM 1802 O O . LYS A 1 227 ? -24.500 -1.479 34.955 1.00 95.25 227 LYS A O 1
ATOM 1807 N N . LYS A 1 228 ? -22.372 -2.106 34.561 1.00 94.75 228 LYS A N 1
ATOM 1808 C CA . LYS A 1 228 ? -22.014 -2.436 35.950 1.00 94.75 228 LYS A CA 1
ATOM 1809 C C . LYS A 1 228 ? -22.007 -1.198 36.853 1.00 94.75 228 LYS A C 1
ATOM 1811 O O . LYS A 1 228 ? -22.462 -1.289 37.986 1.00 94.75 228 LYS A O 1
ATOM 1816 N N . GLU A 1 229 ? -21.550 -0.060 36.336 1.00 94.62 229 GLU A N 1
ATOM 1817 C CA . GLU A 1 229 ? -21.472 1.212 37.072 1.00 94.62 229 GLU A CA 1
ATOM 1818 C C . GLU A 1 229 ? -22.810 1.972 37.155 1.00 94.62 229 GLU A C 1
ATOM 1820 O O . GLU A 1 229 ? -22.919 2.976 37.865 1.00 94.62 229 GLU A O 1
ATOM 1825 N N . MET A 1 230 ? -23.846 1.525 36.436 1.00 93.50 230 MET A N 1
ATOM 1826 C CA . MET A 1 230 ? -25.150 2.189 36.457 1.00 93.50 230 MET A CA 1
ATOM 1827 C C . MET A 1 230 ? -25.915 1.924 37.764 1.00 93.50 230 MET A C 1
ATOM 1829 O O . MET A 1 230 ? -26.121 0.765 38.138 1.00 93.50 230 MET A O 1
ATOM 1833 N N . PRO A 1 231 ? -26.450 2.969 38.426 1.00 92.12 231 PRO A N 1
ATOM 1834 C CA . PRO A 1 231 ? -27.256 2.807 39.626 1.00 92.12 231 PRO A CA 1
ATOM 1835 C C . PRO A 1 231 ? -28.612 2.180 39.289 1.00 92.12 231 PRO A C 1
ATOM 1837 O O . PRO A 1 231 ? -29.227 2.470 38.260 1.00 92.12 231 PRO A O 1
ATOM 1840 N N . SER A 1 232 ? -29.123 1.339 40.189 1.00 86.25 232 SER A N 1
ATOM 1841 C CA . SER A 1 232 ? -30.371 0.602 39.945 1.00 86.25 232 SER A CA 1
ATOM 1842 C C . SER A 1 232 ? -31.627 1.487 40.013 1.00 86.25 232 SER A C 1
ATOM 1844 O O . SER A 1 232 ? -32.573 1.258 39.256 1.00 86.25 232 SER A O 1
ATOM 1846 N N . LEU A 1 233 ? -31.631 2.524 40.861 1.00 81.44 233 LEU A N 1
ATOM 1847 C CA . LEU A 1 233 ? -32.848 3.261 41.237 1.00 81.44 233 LEU A CA 1
ATOM 1848 C C . LEU A 1 233 ? -32.844 4.742 40.812 1.00 81.44 233 LEU A C 1
ATOM 1850 O O . LEU A 1 233 ? -33.666 5.119 39.982 1.00 81.44 233 LEU A O 1
ATOM 1854 N N . PHE A 1 234 ? -31.912 5.567 41.303 1.00 86.56 234 PHE A N 1
ATOM 1855 C CA . PHE A 1 234 ? -31.898 7.024 41.072 1.00 86.56 234 PHE A CA 1
ATOM 1856 C C . PHE A 1 234 ? -30.541 7.523 40.551 1.00 86.56 234 PHE A C 1
ATOM 1858 O O . PHE A 1 234 ? -29.534 6.832 40.677 1.00 86.56 234 PHE A O 1
ATOM 1865 N N . GLY A 1 235 ? -30.511 8.723 39.958 1.00 90.06 235 GLY A N 1
ATOM 1866 C CA . GLY A 1 235 ? -29.270 9.373 39.501 1.00 90.06 235 GLY A CA 1
ATOM 1867 C C . GLY A 1 235 ? -28.695 8.847 38.179 1.00 90.06 235 GLY A C 1
ATOM 1868 O O . GLY A 1 235 ? -27.532 9.102 37.877 1.00 90.06 235 GLY A O 1
ATOM 1869 N N . LYS A 1 236 ? -29.496 8.121 37.389 1.00 90.31 236 LYS A N 1
ATOM 1870 C CA . LYS A 1 236 ? -29.062 7.449 36.152 1.00 90.31 236 LYS A CA 1
ATOM 1871 C C . LYS A 1 236 ? -28.525 8.412 35.090 1.00 90.31 236 LYS A C 1
ATOM 1873 O O . LYS A 1 236 ? -27.453 8.152 34.559 1.00 90.31 236 LYS A O 1
ATOM 1878 N N . GLU A 1 237 ? -29.217 9.521 34.827 1.00 91.88 237 GLU A N 1
ATOM 1879 C CA . GLU A 1 237 ? -28.780 10.514 33.828 1.00 91.88 237 GLU A CA 1
ATOM 1880 C C . GLU A 1 237 ? -27.452 11.169 34.218 1.00 91.88 237 GLU A C 1
ATOM 1882 O O . GLU A 1 237 ? -26.486 11.117 33.464 1.00 91.88 237 GLU A O 1
ATOM 1887 N N . LYS A 1 238 ? -27.347 11.666 35.457 1.00 94.06 238 LYS A N 1
ATOM 1888 C CA . LYS A 1 238 ? -26.101 12.264 35.957 1.00 94.06 238 LYS A CA 1
ATOM 1889 C C . LYS A 1 238 ? -24.933 11.272 35.920 1.00 94.06 238 LYS A C 1
ATOM 1891 O O . LYS A 1 238 ? -23.823 11.642 35.547 1.00 94.06 238 LYS A O 1
ATOM 1896 N N . LYS A 1 239 ? -25.171 10.004 36.285 1.00 94.81 239 LYS A N 1
ATOM 1897 C CA . LYS A 1 239 ? -24.128 8.971 36.224 1.00 94.81 239 LYS A CA 1
ATOM 1898 C C . LYS A 1 239 ? -23.737 8.637 34.785 1.00 94.81 239 LYS A C 1
ATOM 1900 O O . LYS A 1 239 ? -22.560 8.430 34.519 1.00 94.81 239 LYS A O 1
ATOM 1905 N N . LYS A 1 240 ? -24.691 8.612 33.852 1.00 94.94 240 LYS A N 1
ATOM 1906 C CA . LYS A 1 240 ? -24.419 8.427 32.422 1.00 94.94 240 LYS A CA 1
ATOM 1907 C C . LYS A 1 240 ? -23.512 9.536 31.886 1.00 94.94 240 LYS A C 1
ATOM 1909 O O . LYS A 1 240 ? -22.512 9.220 31.248 1.00 94.94 240 LYS A O 1
ATOM 1914 N N . GLU A 1 241 ? -23.819 10.800 32.168 1.00 95.19 241 GLU A N 1
ATOM 1915 C CA . GLU A 1 241 ? -22.976 11.939 31.771 1.00 95.19 241 GLU A CA 1
ATOM 1916 C C . GLU A 1 241 ? -21.559 11.828 32.352 1.00 95.19 241 GLU A C 1
ATOM 1918 O O . GLU A 1 241 ? -20.578 11.970 31.621 1.00 95.19 241 GLU A O 1
ATOM 1923 N N . GLU A 1 242 ? -21.444 11.481 33.640 1.00 96.44 242 GLU A N 1
ATOM 1924 C CA . GLU A 1 242 ? -20.157 11.239 34.305 1.00 96.44 242 GLU A CA 1
ATOM 1925 C C . GLU A 1 242 ? -19.359 10.116 33.617 1.00 96.44 242 GLU A C 1
ATOM 1927 O O . GLU A 1 242 ? -18.171 10.275 33.343 1.00 96.44 242 GLU A O 1
ATOM 1932 N N . LEU A 1 243 ? -20.003 8.987 33.305 1.00 96.56 243 LEU A N 1
ATOM 1933 C CA . LEU A 1 243 ? -19.359 7.838 32.661 1.00 96.56 243 LEU A CA 1
ATOM 1934 C C . LEU A 1 243 ? -18.912 8.145 31.226 1.00 96.56 243 LEU A C 1
ATOM 1936 O O . LEU A 1 243 ? -17.846 7.691 30.813 1.00 96.56 243 LEU A O 1
ATOM 1940 N N . ILE A 1 244 ? -19.694 8.922 30.469 1.00 96.50 244 ILE A N 1
ATOM 1941 C CA . ILE A 1 244 ? -19.308 9.373 29.124 1.00 96.50 244 ILE A CA 1
ATOM 1942 C C . ILE A 1 244 ? -18.101 10.313 29.217 1.00 96.50 244 ILE A C 1
ATOM 1944 O O . ILE A 1 244 ? -17.142 10.142 28.464 1.00 96.50 244 ILE A O 1
ATOM 1948 N N . ALA A 1 245 ? -18.092 11.257 30.162 1.00 97.00 245 ALA A N 1
ATOM 1949 C CA . ALA A 1 245 ? -16.958 12.160 30.367 1.00 97.00 245 ALA A CA 1
ATOM 1950 C C . ALA A 1 245 ? -15.679 11.405 30.777 1.00 97.00 245 ALA A C 1
ATOM 1952 O O . ALA A 1 245 ? -14.599 11.694 30.264 1.00 97.00 245 ALA A O 1
ATOM 1953 N N . ARG A 1 246 ? -15.810 10.383 31.632 1.00 97.31 246 ARG A N 1
ATOM 1954 C CA . ARG A 1 246 ? -14.701 9.545 32.124 1.00 97.31 246 ARG A CA 1
ATOM 1955 C C . ARG A 1 246 ? -14.328 8.382 31.201 1.00 97.31 246 ARG A C 1
ATOM 1957 O O . ARG A 1 246 ? -13.476 7.567 31.549 1.00 97.31 246 ARG A O 1
ATOM 1964 N N . LEU A 1 247 ? -14.906 8.300 30.001 1.00 97.25 247 LEU A N 1
ATOM 1965 C CA . LEU A 1 247 ? -14.620 7.226 29.047 1.00 97.25 247 LEU A CA 1
ATOM 1966 C C . LEU A 1 247 ? -13.119 7.039 28.713 1.00 97.25 247 LEU A C 1
ATOM 1968 O O . LEU A 1 247 ? -12.694 5.883 28.648 1.00 97.25 247 LEU A O 1
ATOM 1972 N N . PRO A 1 248 ? -12.289 8.099 28.561 1.00 97.12 248 PRO A N 1
ATOM 1973 C CA . PRO A 1 248 ? -10.846 7.928 28.371 1.00 97.12 248 PRO A CA 1
ATOM 1974 C C . PRO A 1 248 ? -10.171 7.163 29.524 1.00 97.12 248 PRO A C 1
ATOM 1976 O O . PRO A 1 248 ? -9.333 6.296 29.286 1.00 97.12 248 PRO A O 1
ATOM 1979 N N . GLU A 1 249 ? -10.560 7.443 30.772 1.00 97.06 249 GLU A N 1
ATOM 1980 C CA . GLU A 1 249 ? -10.032 6.771 31.968 1.00 97.06 249 GLU A CA 1
ATOM 1981 C C . GLU A 1 249 ? -10.475 5.307 32.016 1.00 97.06 249 GLU A C 1
ATOM 1983 O O . GLU A 1 249 ? -9.669 4.415 32.293 1.00 97.06 249 GLU A O 1
ATOM 1988 N N . ILE A 1 250 ? -11.747 5.053 31.685 1.00 96.88 250 ILE A N 1
ATOM 1989 C CA . ILE A 1 250 ? -12.313 3.702 31.606 1.00 96.88 250 ILE A CA 1
ATOM 1990 C C . ILE A 1 250 ? -11.529 2.864 30.592 1.00 96.88 250 ILE A C 1
ATOM 1992 O O . ILE A 1 250 ? -11.230 1.703 30.862 1.00 96.88 250 ILE A O 1
ATOM 1996 N N . TYR A 1 251 ? -11.140 3.434 29.448 1.00 97.25 251 TYR A N 1
ATOM 1997 C CA . TYR A 1 251 ? -10.344 2.711 28.453 1.00 97.25 251 TYR A CA 1
ATOM 1998 C C . TYR A 1 251 ? -8.980 2.302 29.005 1.00 97.25 251 TYR A C 1
ATOM 2000 O O . TYR A 1 251 ? -8.604 1.141 28.876 1.00 97.25 251 TYR A O 1
ATOM 2008 N N . VAL A 1 252 ? -8.261 3.217 29.661 1.00 96.62 252 VAL A N 1
ATOM 2009 C CA . VAL A 1 252 ? -6.953 2.920 30.272 1.00 96.62 252 VAL A CA 1
ATOM 2010 C C . VAL A 1 252 ? -7.077 1.849 31.360 1.00 96.62 252 VAL A C 1
ATOM 2012 O O . VAL A 1 252 ? -6.222 0.969 31.472 1.00 96.62 252 VAL A O 1
ATOM 2015 N N . MET A 1 253 ? -8.152 1.884 32.146 1.00 96.94 253 MET A N 1
ATOM 2016 C CA . MET A 1 253 ? -8.432 0.859 33.148 1.00 96.94 253 MET A CA 1
ATOM 2017 C C . MET A 1 253 ? -8.693 -0.508 32.497 1.00 96.94 253 MET A C 1
ATOM 2019 O O . MET A 1 253 ? -8.034 -1.482 32.859 1.00 96.94 253 MET A O 1
ATOM 2023 N N . LEU A 1 254 ? -9.576 -0.582 31.493 1.00 96.31 254 LEU A N 1
ATOM 2024 C CA . LEU A 1 254 ? -9.886 -1.828 30.780 1.00 96.31 254 LEU A CA 1
ATOM 2025 C C . LEU A 1 254 ? -8.667 -2.396 30.033 1.00 96.31 254 LEU A C 1
ATOM 2027 O O . LEU A 1 254 ? -8.514 -3.614 29.954 1.00 96.31 254 LEU A O 1
ATOM 2031 N N . GLN A 1 255 ? -7.783 -1.534 29.516 1.00 95.44 255 GLN A N 1
ATOM 2032 C CA . GLN A 1 255 ? -6.506 -1.942 28.917 1.00 95.44 255 GLN A CA 1
ATOM 2033 C C . GLN A 1 255 ? -5.652 -2.729 29.910 1.00 95.44 255 GLN A C 1
ATOM 2035 O O . GLN A 1 255 ? -5.151 -3.799 29.569 1.00 95.44 255 GLN A O 1
ATOM 2040 N N . ARG A 1 256 ? -5.511 -2.219 31.140 1.00 95.19 256 ARG A N 1
ATOM 2041 C CA . ARG A 1 256 ? -4.707 -2.854 32.194 1.00 95.19 256 ARG A CA 1
ATOM 2042 C C . ARG A 1 256 ? -5.368 -4.116 32.736 1.00 95.19 256 ARG A C 1
ATOM 2044 O O . ARG A 1 256 ? -4.700 -5.129 32.881 1.00 95.19 256 ARG A O 1
ATOM 2051 N N . GLU A 1 257 ? -6.670 -4.063 33.008 1.00 95.44 257 GLU A N 1
ATOM 2052 C CA . GLU A 1 257 ? -7.416 -5.182 33.596 1.00 95.44 257 GLU A CA 1
ATOM 2053 C C . GLU A 1 257 ? -7.455 -6.400 32.662 1.00 95.44 257 GLU A C 1
ATOM 2055 O O . GLU A 1 257 ? -7.232 -7.535 33.084 1.00 95.44 257 GLU A O 1
ATOM 2060 N N . HIS A 1 258 ? -7.701 -6.172 31.371 1.00 92.56 258 HIS A N 1
ATOM 2061 C CA . HIS A 1 258 ? -7.894 -7.242 30.393 1.00 92.56 258 HIS A CA 1
ATOM 2062 C C . HIS A 1 258 ? -6.705 -7.441 29.444 1.00 92.56 258 HIS A C 1
ATOM 2064 O O . HIS A 1 258 ? -6.806 -8.244 28.518 1.00 92.56 258 HIS A O 1
ATOM 2070 N N . HIS A 1 259 ? -5.584 -6.750 29.678 1.00 91.94 259 HIS A N 1
ATOM 2071 C CA . HIS A 1 259 ? -4.349 -6.855 28.889 1.00 91.94 259 HIS A CA 1
ATOM 2072 C C . HIS A 1 259 ? -4.579 -6.589 27.388 1.00 91.94 259 HIS A C 1
ATOM 2074 O O . HIS A 1 259 ? -4.146 -7.349 26.521 1.00 91.94 259 HIS A O 1
ATOM 2080 N N . ILE A 1 260 ? -5.313 -5.518 27.080 1.00 92.06 260 ILE A N 1
ATOM 2081 C CA . ILE A 1 260 ? -5.730 -5.165 25.716 1.00 92.06 260 ILE A CA 1
ATOM 2082 C C . ILE A 1 260 ? -4.832 -4.053 25.174 1.00 92.06 260 ILE A C 1
ATOM 2084 O O . ILE A 1 260 ? -4.544 -3.081 25.873 1.00 92.06 260 ILE A O 1
ATOM 2088 N N . SER A 1 261 ? -4.431 -4.167 23.907 1.00 90.31 261 SER A N 1
ATOM 2089 C CA . SER A 1 261 ? -3.667 -3.119 23.231 1.00 90.31 261 SER A CA 1
ATOM 2090 C C . SER A 1 261 ? -4.504 -1.842 23.052 1.00 90.31 261 SER A C 1
ATOM 2092 O O . SER A 1 261 ? -5.674 -1.934 22.668 1.00 90.31 261 SER A O 1
ATOM 2094 N N . PRO A 1 262 ? -3.927 -0.638 23.230 1.00 87.06 262 PRO A N 1
ATOM 2095 C CA . PRO A 1 262 ? -4.621 0.623 22.962 1.00 87.06 262 PRO A CA 1
ATOM 2096 C C . PRO A 1 262 ? -5.201 0.718 21.543 1.00 87.06 262 PRO A C 1
ATOM 2098 O O . PRO A 1 262 ? -6.234 1.352 21.346 1.00 87.06 262 PRO A O 1
ATOM 2101 N N . GLY A 1 263 ? -4.565 0.063 20.562 1.00 85.75 263 GLY A N 1
ATOM 2102 C CA . GLY A 1 263 ? -5.005 0.066 19.163 1.00 85.75 263 GLY A CA 1
ATOM 2103 C C . GLY A 1 263 ? -6.294 -0.717 18.889 1.00 85.75 263 GLY A C 1
ATOM 2104 O O . GLY A 1 263 ? -6.921 -0.494 17.858 1.00 85.75 263 GLY A O 1
ATOM 2105 N N . ASP A 1 264 ? -6.719 -1.596 19.803 1.00 89.12 264 ASP A N 1
ATOM 2106 C CA . ASP A 1 264 ? -7.967 -2.356 19.654 1.00 89.12 264 ASP A CA 1
ATOM 2107 C C . ASP A 1 264 ? -9.206 -1.550 20.107 1.00 89.12 264 ASP A C 1
ATOM 2109 O O . ASP A 1 264 ? -10.343 -1.991 19.912 1.00 89.12 264 ASP A O 1
ATOM 2113 N N . PHE A 1 265 ? -9.013 -0.374 20.721 1.00 91.88 265 PHE A N 1
ATOM 2114 C CA . PHE A 1 265 ? -10.104 0.472 21.206 1.00 91.88 265 PHE A CA 1
ATOM 2115 C C . PHE A 1 265 ? -10.679 1.368 20.100 1.00 91.88 265 PHE A C 1
ATOM 2117 O O . PHE A 1 265 ? -9.934 1.928 19.292 1.00 91.88 265 PHE A O 1
ATOM 2124 N N . PRO A 1 266 ? -12.011 1.569 20.073 1.00 91.56 266 PRO A N 1
ATOM 2125 C CA . PRO A 1 266 ? -12.623 2.522 19.157 1.00 91.56 266 PRO A CA 1
ATOM 2126 C C . PRO A 1 266 ? -12.248 3.962 19.532 1.00 91.56 266 PRO A C 1
ATOM 2128 O O . PRO A 1 266 ? -11.849 4.245 20.659 1.00 91.56 266 PRO A O 1
ATOM 2131 N N . ASN A 1 267 ? -12.419 4.903 18.602 1.00 89.44 267 ASN A N 1
ATOM 2132 C CA . ASN A 1 267 ? -12.183 6.319 18.883 1.00 89.44 267 ASN A CA 1
ATOM 2133 C C . ASN A 1 267 ? -13.069 6.804 20.049 1.00 89.44 267 ASN A C 1
ATOM 2135 O O . ASN A 1 267 ? -14.284 6.603 20.034 1.00 89.44 267 ASN A O 1
ATOM 2139 N N . VAL A 1 268 ? -12.447 7.441 21.046 1.00 93.00 268 VAL A N 1
ATOM 2140 C CA . VAL A 1 268 ? -13.120 7.864 22.283 1.00 93.00 268 VAL A CA 1
ATOM 2141 C C . VAL A 1 268 ? -14.210 8.890 21.998 1.00 93.00 268 VAL A C 1
ATOM 2143 O O . VAL A 1 268 ? -15.345 8.675 22.405 1.00 93.00 268 VAL A O 1
ATOM 2146 N N . THR A 1 269 ? -13.899 9.953 21.255 1.00 92.88 269 THR A N 1
ATOM 2147 C CA . THR A 1 269 ? -14.842 11.034 20.932 1.00 92.88 269 THR A CA 1
ATOM 2148 C C . THR A 1 269 ? -16.073 10.499 20.205 1.00 92.88 269 THR A C 1
ATOM 2150 O O . THR A 1 269 ? -17.198 10.734 20.635 1.00 92.88 269 THR A O 1
ATOM 2153 N N . LYS A 1 270 ? -15.869 9.665 19.178 1.00 89.62 270 LYS A N 1
ATOM 2154 C CA . LYS A 1 270 ? -16.972 9.037 18.439 1.00 89.62 270 LYS A CA 1
ATOM 2155 C C . LYS A 1 270 ? -17.815 8.121 19.329 1.00 89.62 270 LYS A C 1
ATOM 2157 O O . LYS A 1 270 ? -19.036 8.083 19.202 1.00 89.62 270 LYS A O 1
ATOM 2162 N N . MET A 1 271 ? -17.182 7.379 20.239 1.00 94.62 271 MET A N 1
ATOM 2163 C CA . MET A 1 271 ? -17.906 6.539 21.193 1.00 94.62 271 MET A CA 1
ATOM 2164 C C . MET A 1 271 ? -18.710 7.389 22.188 1.00 94.62 271 MET A C 1
ATOM 2166 O O . MET A 1 271 ? -19.851 7.044 22.477 1.00 94.62 271 MET A O 1
ATOM 2170 N N . GLN A 1 272 ? -18.157 8.504 22.678 1.00 96.31 272 GLN A N 1
ATOM 2171 C CA . GLN A 1 272 ? -18.855 9.437 23.570 1.00 96.31 272 GLN A CA 1
ATOM 2172 C C . GLN A 1 272 ? -20.112 10.003 22.908 1.00 96.31 272 GLN A C 1
ATOM 2174 O O . GLN A 1 272 ? -21.184 9.922 23.501 1.00 96.31 272 GLN A O 1
ATOM 2179 N N . GLU A 1 273 ? -19.998 10.496 21.673 1.00 94.88 273 GLU A N 1
ATOM 2180 C CA . GLU A 1 273 ? -21.130 10.990 20.878 1.00 94.88 273 GLU A CA 1
ATOM 2181 C C . GLU A 1 273 ? -22.202 9.911 20.699 1.00 94.88 273 GLU A C 1
ATOM 2183 O O . GLU A 1 273 ? -23.371 10.126 21.012 1.00 94.88 273 GLU A O 1
ATOM 2188 N N . GLN A 1 274 ? -21.810 8.707 20.265 1.00 94.19 274 GLN A N 1
ATOM 2189 C CA . GLN A 1 274 ? -22.768 7.625 20.043 1.00 94.19 274 GLN A CA 1
ATOM 2190 C C . GLN A 1 274 ? -23.471 7.199 21.334 1.00 94.19 274 GLN A C 1
ATOM 2192 O O . GLN A 1 274 ? -24.683 6.986 21.323 1.00 94.19 274 GLN A O 1
ATOM 2197 N N . LEU A 1 275 ? -22.742 7.100 22.448 1.00 95.75 275 LEU A N 1
ATOM 2198 C CA . LEU A 1 275 ? -23.281 6.680 23.742 1.00 95.75 275 LEU A CA 1
ATOM 2199 C C . LEU A 1 275 ? -24.324 7.651 24.312 1.00 95.75 275 LEU A C 1
ATOM 2201 O O . LEU A 1 275 ? -25.200 7.205 25.059 1.00 95.75 275 LEU A O 1
ATOM 2205 N N . GLN A 1 276 ? -24.297 8.937 23.942 1.00 94.88 276 GLN A N 1
ATOM 2206 C CA . GLN A 1 276 ? -25.321 9.900 24.370 1.00 94.88 276 GLN A CA 1
ATOM 2207 C C . GLN A 1 276 ? -26.735 9.450 23.976 1.00 94.88 276 GLN A C 1
ATOM 2209 O O . GLN A 1 276 ? -27.683 9.663 24.735 1.00 94.88 276 GLN A O 1
ATOM 2214 N N . HIS A 1 277 ? -26.877 8.751 22.849 1.00 94.38 277 HIS A N 1
ATOM 2215 C CA . HIS A 1 277 ? -28.168 8.311 22.317 1.00 94.38 277 HIS A CA 1
ATOM 2216 C C . HIS A 1 277 ? -28.695 6.996 22.915 1.00 94.38 277 HIS A C 1
ATOM 2218 O O . HIS A 1 277 ? -29.805 6.581 22.582 1.00 94.38 277 HIS A O 1
ATOM 2224 N N . TYR A 1 278 ? -27.943 6.334 23.801 1.00 94.38 278 TYR A N 1
ATOM 2225 C CA . TYR A 1 278 ? -28.341 5.054 24.394 1.00 94.38 278 TYR A CA 1
ATOM 2226 C C . TYR A 1 278 ? -28.714 5.178 25.877 1.00 94.38 278 TYR A C 1
ATOM 2228 O O . TYR A 1 278 ? -28.188 6.012 26.616 1.00 94.38 278 TYR A O 1
ATOM 2236 N N . ASP A 1 279 ? -29.618 4.307 26.330 1.00 93.56 279 ASP A N 1
ATOM 2237 C CA . ASP A 1 279 ? -29.939 4.118 27.748 1.00 93.56 279 ASP A CA 1
ATOM 2238 C C . ASP A 1 279 ? -29.079 2.989 28.323 1.00 93.56 279 ASP A C 1
ATOM 2240 O O . ASP A 1 279 ? -29.271 1.810 28.006 1.00 93.56 279 ASP A O 1
ATOM 2244 N N . PHE A 1 280 ? -28.146 3.350 29.204 1.00 94.69 280 PHE A N 1
ATOM 2245 C CA . PHE A 1 280 ? -27.187 2.406 29.777 1.00 94.69 280 PHE A CA 1
ATOM 2246 C C . PHE A 1 280 ? -27.862 1.373 30.690 1.00 94.69 280 PHE A C 1
ATOM 2248 O O . PHE A 1 280 ? -27.334 0.282 30.905 1.00 94.69 280 PHE A O 1
ATOM 2255 N N . SER A 1 281 ? -29.069 1.656 31.189 1.00 90.31 281 SER A N 1
ATOM 2256 C CA . SER A 1 281 ? -29.844 0.703 31.989 1.00 90.31 281 SER A CA 1
ATOM 2257 C C . SER A 1 281 ? -30.275 -0.513 31.171 1.00 90.31 281 SER A C 1
ATOM 2259 O O . SER A 1 281 ? -30.451 -1.591 31.742 1.00 90.31 281 SER A O 1
ATOM 2261 N N . LYS A 1 282 ? -30.418 -0.360 29.850 1.00 93.81 282 LYS A N 1
ATOM 2262 C CA . LYS A 1 282 ? -30.820 -1.427 28.923 1.00 93.81 282 LYS A CA 1
ATOM 2263 C C . LYS A 1 282 ? -29.645 -2.244 28.398 1.00 93.81 282 LYS A C 1
ATOM 2265 O 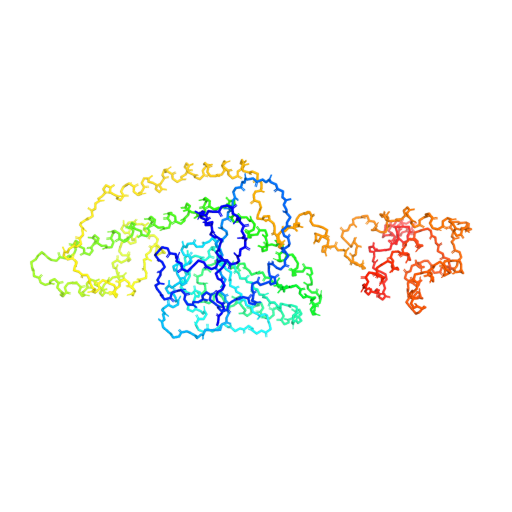O . LYS A 1 282 ? -29.863 -3.236 27.705 1.00 93.81 282 LYS A O 1
ATOM 2270 N N . PHE A 1 283 ? -28.413 -1.850 28.709 1.00 95.56 283 PHE A N 1
ATOM 2271 C CA . PHE A 1 283 ? -27.253 -2.604 28.268 1.00 95.56 283 PHE A CA 1
ATOM 2272 C C . PHE A 1 283 ? -27.231 -4.014 28.869 1.00 95.56 283 PHE A C 1
ATOM 2274 O O . PHE A 1 283 ? -27.594 -4.208 30.037 1.00 95.56 283 PHE A O 1
ATOM 2281 N N . PRO A 1 284 ? -26.816 -5.016 28.076 1.00 94.00 284 PRO A N 1
ATOM 2282 C CA . PRO A 1 284 ? -26.671 -6.374 28.564 1.00 94.00 284 PRO A CA 1
ATOM 2283 C C . PRO A 1 284 ? -25.509 -6.464 29.557 1.00 94.00 284 PRO A C 1
ATOM 2285 O O . PRO A 1 284 ? -24.492 -5.786 29.418 1.00 94.00 284 PRO A O 1
ATOM 2288 N N . SER A 1 285 ? -25.645 -7.347 30.544 1.00 91.88 285 SER A N 1
ATOM 2289 C CA . SER A 1 285 ? -24.532 -7.734 31.408 1.00 91.88 285 SER A CA 1
ATOM 2290 C C . SER A 1 285 ? -23.535 -8.619 30.658 1.00 91.88 285 SER A C 1
ATOM 2292 O O . SER A 1 285 ? -23.876 -9.276 29.667 1.00 91.88 285 SER A O 1
ATOM 2294 N N . MET A 1 286 ? -22.306 -8.688 31.172 1.00 93.19 286 MET A N 1
ATOM 2295 C CA . MET A 1 286 ? -21.253 -9.503 30.577 1.00 93.19 286 MET A CA 1
ATOM 2296 C C . MET A 1 286 ? -21.651 -10.980 30.519 1.00 93.19 286 MET A C 1
ATOM 2298 O O . MET A 1 286 ? -22.032 -11.583 31.522 1.00 93.19 286 MET A O 1
ATOM 2302 N N . LYS A 1 287 ? -21.522 -11.580 29.335 1.00 94.06 287 LYS A N 1
ATOM 2303 C CA . LYS A 1 287 ? -21.722 -13.017 29.120 1.00 94.06 287 LYS A CA 1
ATOM 2304 C C . LYS A 1 287 ? -20.365 -13.691 28.956 1.00 94.06 287 LYS A C 1
ATOM 2306 O O . LYS A 1 287 ? -19.871 -13.810 27.837 1.00 94.06 287 LYS A O 1
ATOM 2311 N N . ILE A 1 288 ? -19.793 -14.152 30.068 1.00 92.75 288 ILE A N 1
ATOM 2312 C CA . ILE A 1 288 ? -18.436 -14.728 30.135 1.00 92.75 288 ILE A CA 1
ATOM 2313 C C . ILE A 1 288 ? -18.239 -15.840 29.090 1.00 92.75 288 ILE A C 1
ATOM 2315 O O . ILE A 1 288 ? -17.281 -15.798 28.327 1.00 92.75 288 ILE A O 1
ATOM 2319 N N . LYS A 1 289 ? -19.220 -16.742 28.935 1.00 94.38 289 LYS A N 1
ATOM 2320 C CA . LYS A 1 289 ? -19.183 -17.833 27.940 1.00 94.38 289 LYS A CA 1
ATOM 2321 C C . LYS A 1 289 ? -18.974 -17.361 26.491 1.00 94.38 289 LYS A C 1
ATOM 2323 O O . LYS A 1 289 ? -18.365 -18.069 25.694 1.00 94.38 289 LYS A O 1
ATOM 2328 N N . LEU A 1 290 ? -19.500 -16.187 26.122 1.00 94.50 290 LEU A N 1
ATOM 2329 C CA . LEU A 1 290 ? -19.313 -15.640 24.771 1.00 94.50 290 LEU A CA 1
ATOM 2330 C C . LEU A 1 290 ? -17.890 -15.110 24.580 1.00 94.50 290 LEU A C 1
ATOM 2332 O O . LEU A 1 290 ? -17.311 -15.310 23.516 1.00 94.50 290 LEU A O 1
ATOM 2336 N N . ILE A 1 291 ? -17.321 -14.486 25.614 1.00 93.88 291 ILE A N 1
ATOM 2337 C CA . ILE A 1 291 ? -15.937 -14.001 25.611 1.00 93.88 291 ILE A CA 1
ATOM 2338 C C . ILE A 1 291 ? -14.968 -15.183 25.515 1.00 93.88 291 ILE A C 1
ATOM 2340 O O . ILE A 1 291 ? -14.136 -15.210 24.612 1.00 93.88 291 ILE A O 1
ATOM 2344 N N . GLU A 1 292 ? -15.162 -16.216 26.340 1.00 93.25 292 GLU A N 1
ATOM 2345 C CA . GLU A 1 292 ? -14.373 -17.455 26.299 1.00 93.25 292 GLU A CA 1
ATOM 2346 C C . GLU A 1 292 ? -14.413 -18.124 24.917 1.00 93.25 292 GLU A C 1
ATOM 2348 O O . GLU A 1 292 ? -13.402 -18.633 24.434 1.00 93.25 292 GLU A O 1
ATOM 2353 N N . SER A 1 293 ? -15.569 -18.103 24.243 1.00 93.94 293 SER A N 1
ATOM 2354 C CA . SER A 1 293 ? -15.694 -18.633 22.882 1.00 93.94 293 SER A CA 1
ATOM 2355 C C . SER A 1 293 ? -14.850 -17.850 21.872 1.00 93.94 293 SER A C 1
ATOM 2357 O O . SER A 1 293 ? -14.273 -18.456 20.965 1.00 93.94 293 SER A O 1
ATOM 2359 N N . VAL A 1 294 ? -14.785 -16.522 22.002 1.00 93.56 294 VAL A N 1
ATOM 2360 C CA . VAL A 1 294 ? -13.949 -15.671 21.144 1.00 93.56 294 VAL A CA 1
ATOM 2361 C C . VAL A 1 294 ? -12.472 -15.895 21.457 1.00 93.56 294 VAL A C 1
ATOM 2363 O O . VAL A 1 294 ? -11.691 -16.095 20.533 1.00 93.56 294 VAL A O 1
ATOM 2366 N N . ASP A 1 295 ? -12.087 -15.958 22.731 1.00 91.56 295 ASP A N 1
ATOM 2367 C CA . ASP A 1 295 ? -10.696 -16.194 23.129 1.00 91.56 295 ASP A CA 1
ATOM 2368 C C . ASP A 1 295 ? -10.201 -17.572 22.681 1.00 91.56 295 ASP A C 1
ATOM 2370 O O . ASP A 1 295 ? -9.119 -17.680 22.108 1.00 91.56 295 ASP A O 1
ATOM 2374 N N . LYS A 1 296 ? -11.027 -18.618 22.816 1.00 91.56 296 LYS A N 1
ATOM 2375 C CA . LYS A 1 296 ? -10.719 -19.964 22.307 1.00 91.56 296 LYS A CA 1
ATOM 2376 C C . LYS A 1 296 ? -10.568 -19.996 20.785 1.00 91.56 296 LYS A C 1
ATOM 2378 O O . LYS A 1 296 ? -9.761 -20.763 20.256 1.00 91.56 296 LYS A O 1
ATOM 2383 N N . MET A 1 297 ? -11.366 -19.205 20.064 1.00 92.75 297 MET A N 1
ATOM 2384 C CA . MET A 1 297 ? -11.195 -19.043 18.622 1.00 92.75 297 MET A CA 1
ATOM 2385 C C . MET A 1 297 ? -9.847 -18.375 18.327 1.00 92.75 297 MET A C 1
ATOM 2387 O O . MET A 1 297 ? -9.105 -18.896 17.496 1.00 92.75 297 MET A O 1
ATOM 2391 N N . LEU A 1 298 ? -9.530 -17.279 19.026 1.00 88.94 298 LEU A N 1
ATOM 2392 C CA . LEU A 1 298 ? -8.319 -16.490 18.817 1.00 88.94 298 LEU A CA 1
ATOM 2393 C C . LEU A 1 298 ? -7.025 -17.263 19.138 1.00 88.94 298 LEU A C 1
ATOM 2395 O O . LEU A 1 298 ? -6.039 -17.102 18.426 1.00 88.94 298 LEU A O 1
ATOM 2399 N N . SER A 1 299 ? -7.020 -18.102 20.177 1.00 86.38 299 SER A N 1
ATOM 2400 C CA . SER A 1 299 ? -5.819 -18.827 20.616 1.00 86.38 299 SER A CA 1
ATOM 2401 C C . SER A 1 299 ? -5.552 -20.112 19.831 1.00 86.38 299 SER A C 1
ATOM 2403 O O . SER A 1 299 ? -4.422 -20.361 19.421 1.00 86.38 299 SER A O 1
ATOM 2405 N N . ASN A 1 300 ? -6.585 -20.929 19.604 1.00 84.69 300 ASN A N 1
ATOM 2406 C CA . ASN A 1 300 ? -6.388 -22.309 19.149 1.00 84.69 300 ASN A CA 1
ATOM 2407 C C . ASN A 1 300 ? -6.823 -22.533 17.699 1.00 84.69 300 ASN A C 1
ATOM 2409 O O . ASN A 1 300 ? -6.174 -23.268 16.958 1.00 84.69 300 ASN A O 1
ATOM 2413 N N . LYS A 1 301 ? -7.944 -21.933 17.278 1.00 82.19 301 LYS A N 1
ATOM 2414 C CA . LYS A 1 301 ? -8.534 -22.233 15.962 1.00 82.19 301 LYS A CA 1
ATOM 2415 C C . LYS A 1 301 ? -7.834 -21.502 14.820 1.00 82.19 301 LYS A C 1
ATOM 2417 O O . LYS A 1 301 ? -7.759 -22.043 13.720 1.00 82.19 301 LYS A O 1
ATOM 2422 N N . ILE A 1 302 ? -7.313 -20.303 15.076 1.00 87.19 302 ILE A N 1
ATOM 2423 C CA . ILE A 1 302 ? -6.604 -19.515 14.060 1.00 87.19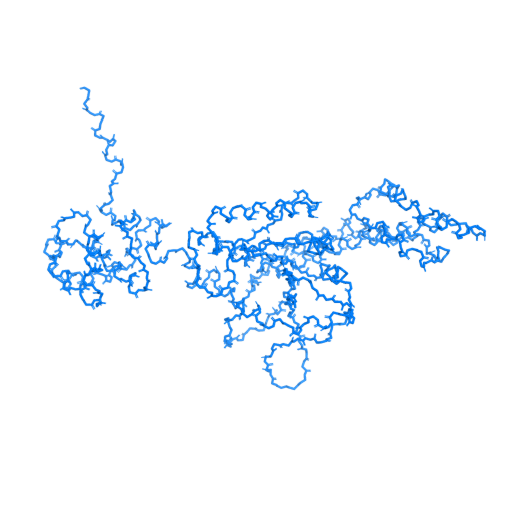 302 ILE A CA 1
ATOM 2424 C C . ILE A 1 302 ? -5.320 -20.211 13.623 1.00 87.19 302 ILE A C 1
ATOM 2426 O O . ILE A 1 302 ? -5.062 -20.274 12.428 1.00 87.19 302 ILE A O 1
ATOM 2430 N N . SER A 1 303 ? -4.540 -20.756 14.557 1.00 82.19 303 SER A N 1
ATOM 2431 C CA . SER A 1 303 ? -3.273 -21.424 14.241 1.00 82.19 303 SER A CA 1
ATOM 2432 C C . SER A 1 303 ? -3.478 -22.591 13.272 1.00 82.19 303 SER A C 1
ATOM 2434 O O . SER A 1 303 ? -2.770 -22.688 12.275 1.00 82.19 303 SER A O 1
ATOM 2436 N N . GLY A 1 304 ? -4.512 -23.413 13.494 1.00 84.06 304 GLY A N 1
ATOM 2437 C CA . GLY A 1 304 ? -4.879 -24.485 12.562 1.00 84.06 304 GLY A CA 1
ATOM 2438 C C . GLY A 1 304 ? -5.338 -23.965 11.195 1.00 84.06 304 GLY A C 1
ATOM 2439 O O . GLY A 1 304 ? -4.931 -24.496 10.166 1.00 84.06 304 GLY A O 1
ATOM 2440 N N . LEU A 1 305 ? -6.132 -22.889 11.169 1.00 86.06 305 LEU A N 1
ATOM 2441 C CA . LEU A 1 305 ? -6.554 -22.229 9.927 1.00 86.06 305 LEU A CA 1
ATOM 2442 C C . LEU A 1 305 ? -5.375 -21.639 9.144 1.00 86.06 305 LEU A C 1
ATOM 2444 O O . LEU A 1 305 ? -5.354 -21.758 7.927 1.00 86.06 305 LEU A O 1
ATOM 2448 N N . MET A 1 306 ? -4.385 -21.043 9.812 1.00 84.00 306 MET A N 1
ATOM 2449 C CA . MET A 1 306 ? -3.186 -20.522 9.150 1.00 84.00 306 MET A CA 1
ATOM 2450 C C . MET A 1 306 ? -2.403 -21.630 8.443 1.00 84.00 306 MET A C 1
ATOM 2452 O O . MET A 1 306 ? -1.966 -21.426 7.313 1.00 84.00 306 MET A O 1
ATOM 2456 N N . THR A 1 307 ? -2.252 -22.800 9.073 1.00 85.31 307 THR A N 1
ATOM 2457 C CA . THR A 1 307 ? -1.595 -23.958 8.449 1.00 85.31 307 THR A CA 1
ATOM 2458 C C . THR A 1 307 ? -2.368 -24.433 7.223 1.00 85.31 307 THR A C 1
ATOM 2460 O O . THR A 1 307 ? -1.783 -24.574 6.154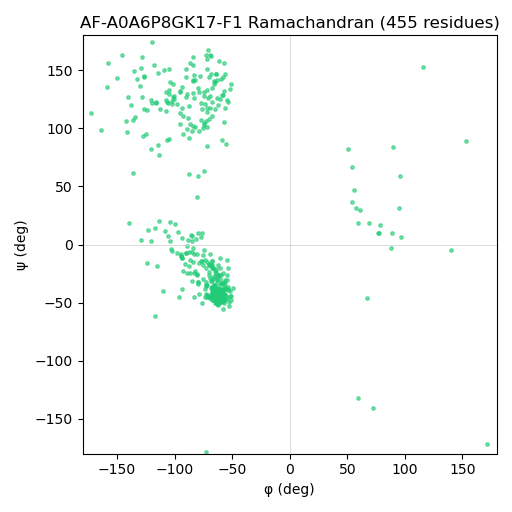 1.00 85.31 307 THR A O 1
ATOM 2463 N N . LEU A 1 308 ? -3.690 -24.588 7.344 1.00 85.69 308 LEU A N 1
ATOM 2464 C CA . LEU A 1 308 ? -4.545 -25.011 6.231 1.00 85.69 308 LEU A CA 1
ATOM 2465 C C . LEU A 1 308 ? -4.513 -24.024 5.060 1.00 85.69 308 LEU A C 1
ATOM 2467 O O . LEU A 1 308 ? -4.440 -24.451 3.913 1.00 85.69 308 LEU A O 1
ATOM 2471 N N . ILE A 1 309 ? -4.529 -22.716 5.336 1.00 83.94 309 ILE A N 1
ATOM 2472 C CA . ILE A 1 309 ? -4.455 -21.693 4.288 1.00 83.94 309 ILE A CA 1
ATOM 2473 C C . ILE A 1 309 ? -3.094 -21.738 3.587 1.00 83.94 309 ILE A C 1
ATOM 2475 O O . ILE A 1 309 ? -3.052 -21.685 2.365 1.00 83.94 309 ILE A O 1
ATOM 2479 N N . ARG A 1 310 ? -1.986 -21.906 4.321 1.00 81.06 310 ARG A N 1
ATOM 2480 C CA . ARG A 1 310 ? -0.651 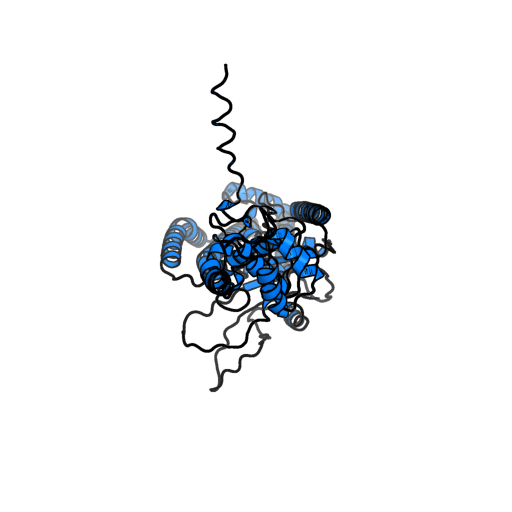-22.060 3.711 1.00 81.06 310 ARG A CA 1
ATOM 2481 C C . ARG A 1 310 ? -0.565 -23.310 2.830 1.00 81.06 310 ARG A C 1
ATOM 2483 O O . ARG A 1 310 ? -0.006 -23.265 1.736 1.00 81.06 310 ARG A O 1
ATOM 2490 N N . GLU A 1 311 ? -1.134 -24.426 3.285 1.00 82.69 311 GLU A N 1
ATOM 2491 C CA . GLU A 1 311 ? -1.235 -25.648 2.482 1.00 82.69 311 GLU A CA 1
ATOM 2492 C C . GLU A 1 311 ? -2.086 -25.432 1.221 1.00 82.69 311 GLU A C 1
ATOM 2494 O O . GLU A 1 311 ? -1.695 -25.859 0.139 1.00 82.69 311 GLU A O 1
ATOM 2499 N N . GLU A 1 312 ? -3.211 -24.726 1.317 1.00 79.06 312 GLU A N 1
ATOM 2500 C CA . GLU A 1 312 ? -4.036 -24.371 0.158 1.00 79.06 312 GLU A CA 1
ATOM 2501 C C . GLU A 1 312 ? -3.285 -23.450 -0.824 1.00 79.06 312 GLU A C 1
ATOM 2503 O O . GLU A 1 312 ? -3.254 -23.724 -2.023 1.00 79.06 312 GLU A O 1
ATOM 2508 N N . GLU A 1 313 ? -2.599 -22.418 -0.325 1.00 72.75 313 GLU A N 1
ATOM 2509 C CA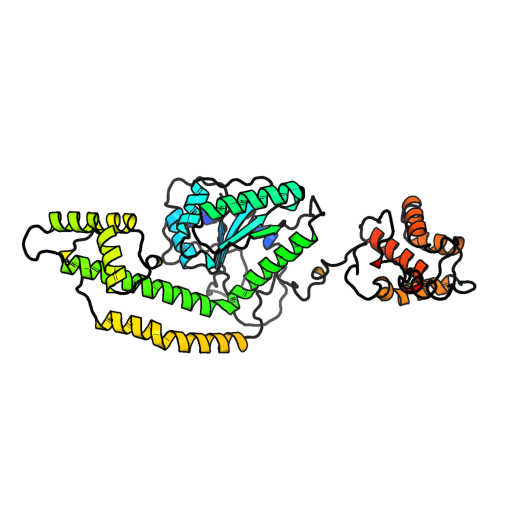 . GLU A 1 313 ? -1.807 -21.458 -1.112 1.00 72.75 313 GLU A CA 1
ATOM 2510 C C . GLU A 1 313 ? -0.595 -22.086 -1.821 1.00 72.75 313 GLU A C 1
ATOM 2512 O O . GLU A 1 313 ? -0.088 -21.518 -2.793 1.00 72.75 313 GLU A O 1
ATOM 2517 N N . SER A 1 314 ? -0.100 -23.226 -1.328 1.00 71.56 314 SER A N 1
ATOM 2518 C CA . SER A 1 314 ? 0.969 -24.010 -1.969 1.00 71.56 314 SER A CA 1
ATOM 2519 C C . SER A 1 314 ? 0.449 -25.008 -3.004 1.00 71.56 314 SER A C 1
ATOM 2521 O O . SER A 1 314 ? 1.181 -25.363 -3.924 1.00 71.56 314 SER A O 1
ATOM 2523 N N . ARG A 1 315 ? -0.812 -25.446 -2.879 1.00 70.19 315 ARG A N 1
ATOM 2524 C CA . ARG A 1 315 ? -1.460 -26.386 -3.808 1.00 70.19 315 ARG A CA 1
ATOM 2525 C C . ARG A 1 315 ? -2.167 -25.694 -4.968 1.00 70.19 315 ARG A C 1
ATOM 2527 O O . ARG A 1 315 ? -2.369 -26.325 -6.004 1.00 70.19 315 ARG A O 1
ATOM 2534 N N . GLN A 1 316 ? -2.575 -24.436 -4.809 1.00 60.12 316 GLN A N 1
ATOM 2535 C CA . GLN A 1 316 ? -3.153 -23.680 -5.913 1.00 60.12 316 GLN A CA 1
ATOM 2536 C C . GLN A 1 316 ? -2.065 -23.375 -6.960 1.00 60.12 316 GLN A C 1
ATOM 2538 O O . GLN A 1 316 ? -1.024 -22.820 -6.597 1.00 60.12 316 GLN A O 1
ATOM 2543 N N . PRO A 1 317 ? -2.282 -23.699 -8.254 1.00 55.62 317 PRO A N 1
ATOM 2544 C CA . PRO A 1 317 ? -1.428 -23.182 -9.322 1.00 55.62 317 PRO A CA 1
ATOM 2545 C C . PRO A 1 317 ? -1.445 -21.651 -9.263 1.00 55.62 317 PRO A C 1
ATOM 2547 O O . PRO A 1 317 ? -2.398 -21.078 -8.731 1.00 55.62 317 PRO A O 1
ATOM 2550 N N . SER A 1 318 ? -0.410 -20.987 -9.784 1.00 52.47 318 SER A N 1
ATOM 2551 C CA . SER A 1 318 ? -0.316 -19.524 -9.844 1.00 52.47 318 SER A CA 1
ATOM 2552 C C . SER A 1 318 ? -1.530 -18.930 -10.570 1.00 52.47 318 SER A C 1
ATOM 2554 O O . SER A 1 318 ? -1.524 -18.682 -11.772 1.00 52.47 318 SER A O 1
ATOM 2556 N N . LEU A 1 319 ? -2.608 -18.686 -9.822 1.00 49.31 319 LEU A N 1
ATOM 2557 C CA . LEU A 1 319 ? -3.761 -17.893 -10.224 1.00 49.31 319 LEU A CA 1
ATOM 2558 C C . LEU A 1 319 ? -3.329 -16.428 -10.178 1.00 49.31 319 LEU A C 1
ATOM 2560 O O . LEU A 1 319 ? -3.805 -15.626 -9.375 1.00 49.31 319 LEU A O 1
ATOM 2564 N N . ASN A 1 320 ? -2.359 -16.107 -11.027 1.00 49.75 320 ASN A N 1
ATOM 2565 C CA . ASN A 1 320 ? -1.973 -14.747 -11.319 1.00 49.75 320 ASN A CA 1
ATOM 2566 C C . ASN A 1 320 ? -3.176 -14.093 -11.998 1.00 49.75 320 ASN A C 1
ATOM 2568 O O . ASN A 1 320 ? -3.864 -14.717 -12.809 1.00 49.75 320 ASN A O 1
ATOM 2572 N N . VAL A 1 321 ? -3.453 -12.834 -11.660 1.00 48.69 321 VAL A N 1
ATOM 2573 C CA . VAL A 1 321 ? -4.446 -12.042 -12.392 1.00 48.69 321 VAL A CA 1
ATOM 2574 C C . VAL A 1 321 ? -4.016 -12.018 -13.863 1.00 48.69 321 VAL A C 1
ATOM 2576 O O . VAL A 1 321 ? -3.034 -11.371 -14.215 1.00 48.69 321 VAL A O 1
ATOM 2579 N N . SER A 1 322 ? -4.708 -12.782 -14.708 1.00 41.62 322 SER A N 1
ATOM 2580 C CA . SER A 1 322 ? -4.360 -12.979 -16.115 1.00 41.62 322 SER A CA 1
ATOM 2581 C C . SER A 1 322 ? -5.229 -12.100 -17.015 1.00 41.62 322 SER A C 1
ATOM 2583 O O . SER A 1 322 ? -6.457 -12.166 -16.932 1.00 41.62 322 SER A O 1
ATOM 2585 N N . GLY A 1 323 ? -4.598 -11.321 -17.900 1.00 42.56 323 GLY A N 1
ATOM 2586 C CA . GLY A 1 323 ? -5.269 -10.453 -18.879 1.00 42.56 323 GLY A CA 1
ATOM 2587 C C . GLY A 1 323 ? -5.005 -8.953 -18.672 1.00 42.56 323 GLY A C 1
ATOM 2588 O O . GLY A 1 323 ? -4.735 -8.502 -17.561 1.00 42.56 323 GLY A O 1
ATOM 2589 N N . GLY A 1 324 ? -5.074 -8.162 -19.748 1.00 47.81 324 GLY A N 1
ATOM 2590 C CA . GLY A 1 324 ? -4.826 -6.710 -19.721 1.00 47.81 324 GLY A CA 1
ATOM 2591 C C . GLY A 1 324 ? -3.345 -6.346 -19.533 1.00 47.81 324 GLY A C 1
ATOM 2592 O O . GLY A 1 324 ? -2.476 -7.024 -20.070 1.00 47.81 324 GLY A O 1
ATOM 2593 N N . ALA A 1 325 ? -3.043 -5.304 -18.743 1.00 44.09 325 ALA A N 1
ATOM 2594 C CA . ALA A 1 325 ? -1.668 -4.872 -18.422 1.00 44.09 325 ALA A CA 1
ATOM 2595 C C . ALA A 1 325 ? -0.817 -5.942 -17.697 1.00 44.09 325 ALA A C 1
ATOM 2597 O O . ALA A 1 325 ? 0.391 -5.795 -17.563 1.00 44.09 325 ALA A O 1
ATOM 2598 N N . PHE A 1 326 ? -1.455 -7.021 -17.238 1.00 42.47 326 PHE A N 1
ATOM 2599 C CA . PHE A 1 326 ? -0.840 -8.159 -16.558 1.00 42.47 326 PHE A CA 1
ATOM 2600 C C . PHE A 1 326 ? -0.496 -9.314 -17.511 1.00 42.47 326 PHE A C 1
ATOM 2602 O O . PHE A 1 326 ? 0.125 -10.294 -17.098 1.00 42.47 326 PHE A O 1
ATOM 2609 N N . GLN A 1 327 ? -0.931 -9.244 -18.775 1.00 41.50 327 GLN A N 1
ATOM 2610 C CA . GLN A 1 327 ? -0.703 -10.299 -19.755 1.00 41.50 327 GLN A CA 1
ATOM 2611 C C . GLN A 1 327 ? 0.732 -10.196 -20.290 1.00 41.50 327 GLN A C 1
ATOM 2613 O O . GLN A 1 327 ? 1.045 -9.390 -21.164 1.00 41.50 327 GLN A O 1
ATOM 2618 N N . GLY A 1 328 ? 1.593 -11.023 -19.693 1.00 43.12 328 GLY A N 1
ATOM 2619 C CA . GLY A 1 328 ? 2.996 -11.209 -20.043 1.00 43.12 328 GLY A CA 1
ATOM 2620 C C . GLY A 1 328 ? 3.996 -10.371 -19.221 1.00 43.12 328 GLY A C 1
ATOM 2621 O O . GLY A 1 328 ? 5.088 -10.053 -19.674 1.00 43.12 328 GLY A O 1
ATOM 2622 N N . SER A 1 329 ? 3.687 -10.084 -17.958 1.00 42.59 329 SER A N 1
ATOM 2623 C CA . SER A 1 329 ? 4.725 -9.605 -17.032 1.00 42.59 329 SER A CA 1
ATOM 2624 C C . SER A 1 329 ? 5.878 -10.609 -16.837 1.00 42.59 329 SER A C 1
ATOM 2626 O O . SER A 1 329 ? 6.959 -10.192 -16.447 1.00 42.59 329 SER A O 1
ATOM 2628 N N . GLU A 1 330 ? 5.670 -11.900 -17.133 1.00 39.38 330 GLU A N 1
ATOM 2629 C CA . GLU A 1 330 ? 6.737 -12.921 -17.146 1.00 39.38 330 GLU A CA 1
ATOM 2630 C C . GLU A 1 330 ? 6.999 -13.534 -18.539 1.00 39.38 330 GLU A C 1
ATOM 2632 O O . GLU A 1 330 ? 8.085 -14.048 -18.761 1.00 39.38 330 GLU A O 1
ATOM 2637 N N . ASP A 1 331 ? 6.063 -13.419 -19.493 1.00 39.47 331 ASP A N 1
ATOM 2638 C CA . ASP A 1 331 ? 6.152 -14.046 -20.834 1.00 39.47 331 ASP A CA 1
ATOM 2639 C C . ASP A 1 331 ? 5.650 -13.138 -21.983 1.00 39.47 331 ASP A C 1
ATOM 2641 O O . ASP A 1 331 ? 5.307 -13.589 -23.078 1.00 39.47 331 ASP A O 1
ATOM 2645 N N . SER A 1 332 ? 5.563 -11.822 -21.760 1.00 37.25 332 SER A N 1
ATOM 2646 C CA . SER A 1 332 ? 5.307 -10.873 -22.848 1.00 37.25 332 SER A CA 1
ATOM 2647 C C . SER A 1 332 ? 6.606 -10.660 -23.615 1.00 37.25 332 SER A C 1
ATOM 2649 O O . SER A 1 332 ? 7.654 -10.495 -22.988 1.00 37.25 332 SER A O 1
ATOM 2651 N N . PRO A 1 333 ? 6.565 -10.470 -24.942 1.00 40.09 333 PRO A N 1
ATOM 2652 C CA . PRO A 1 333 ? 7.657 -9.787 -25.633 1.00 40.09 333 PRO A CA 1
ATOM 2653 C C . PRO A 1 333 ? 7.958 -8.392 -25.034 1.00 40.09 333 PRO A C 1
ATOM 2655 O O . PRO A 1 333 ? 9.031 -7.864 -25.289 1.00 40.09 333 PRO A O 1
ATOM 2658 N N . PHE A 1 334 ? 7.073 -7.840 -24.187 1.00 37.53 334 PHE A N 1
ATOM 2659 C CA . PHE A 1 334 ? 7.253 -6.625 -23.377 1.00 37.53 334 PHE A CA 1
ATOM 2660 C C . PHE A 1 334 ? 7.879 -6.846 -21.977 1.00 37.53 334 PHE A C 1
ATOM 2662 O O . PHE A 1 334 ? 8.042 -5.889 -21.229 1.00 37.53 334 PHE A O 1
ATOM 2669 N N . GLY A 1 335 ? 8.289 -8.073 -21.623 1.00 34.78 335 GLY A N 1
ATOM 2670 C CA . GLY A 1 335 ? 9.304 -8.317 -20.583 1.00 34.78 335 GLY A CA 1
ATOM 2671 C C . GLY A 1 335 ? 10.711 -7.866 -21.020 1.00 34.78 335 GLY A C 1
ATOM 2672 O O . GLY A 1 335 ? 11.630 -7.806 -20.209 1.00 34.78 335 GLY A O 1
ATOM 2673 N N . ARG A 1 336 ? 10.866 -7.478 -22.297 1.00 39.81 336 ARG A N 1
ATOM 2674 C CA . ARG A 1 336 ? 12.054 -6.840 -22.888 1.00 39.81 336 ARG A CA 1
ATOM 2675 C C . ARG A 1 336 ? 12.141 -5.330 -22.605 1.00 39.81 336 ARG A C 1
ATOM 2677 O O . ARG A 1 336 ? 12.498 -4.557 -23.481 1.00 39.81 336 ARG A O 1
ATOM 2684 N N . GLY A 1 337 ? 11.824 -4.880 -21.392 1.00 37.28 337 GLY A N 1
ATOM 2685 C CA . GLY A 1 337 ? 12.177 -3.510 -20.967 1.00 37.28 337 GLY A CA 1
ATOM 2686 C C . GLY A 1 337 ? 13.681 -3.351 -20.697 1.00 37.28 337 GLY A C 1
ATOM 2687 O O . GLY A 1 337 ? 14.239 -2.259 -20.774 1.00 37.28 337 GLY A O 1
ATOM 2688 N N . TYR A 1 338 ? 14.372 -4.470 -20.463 1.00 39.81 338 TYR A N 1
ATOM 2689 C CA . TYR A 1 338 ? 15.826 -4.541 -20.500 1.00 39.81 338 TYR A CA 1
ATOM 2690 C C . TYR A 1 338 ? 16.277 -4.813 -21.935 1.00 39.81 338 TYR A C 1
ATOM 2692 O O . TYR A 1 338 ? 16.197 -5.937 -22.431 1.00 39.81 338 TYR A O 1
ATOM 2700 N N . GLY A 1 339 ? 16.765 -3.766 -22.597 1.00 50.00 339 GLY A N 1
ATOM 2701 C CA . GLY A 1 339 ? 17.558 -3.915 -23.805 1.00 50.00 339 GLY A CA 1
ATOM 2702 C C . GLY A 1 339 ? 16.822 -3.806 -25.140 1.00 50.00 339 GLY A C 1
ATOM 2703 O O . GLY A 1 339 ? 16.915 -4.706 -25.972 1.00 50.00 339 GLY A O 1
ATOM 2704 N N . GLU A 1 340 ? 16.179 -2.667 -25.383 1.00 51.50 340 GLU A N 1
ATOM 2705 C CA . GLU A 1 340 ? 15.788 -2.256 -26.734 1.00 51.50 340 GLU A CA 1
ATOM 2706 C C . GLU A 1 340 ? 16.701 -1.148 -27.274 1.00 51.50 340 GLU A C 1
ATOM 2708 O O . GLU A 1 340 ? 17.278 -0.349 -26.525 1.00 51.50 340 GLU A O 1
ATOM 2713 N N . GLY A 1 341 ? 16.845 -1.117 -28.598 1.00 69.06 341 GLY A N 1
ATOM 2714 C CA . GLY A 1 341 ? 17.774 -0.237 -29.289 1.00 69.06 341 GLY A CA 1
ATOM 2715 C C . GLY A 1 341 ? 19.226 -0.457 -28.853 1.00 69.06 341 GLY A C 1
ATOM 2716 O O . GLY A 1 341 ? 19.704 -1.582 -28.759 1.00 69.06 341 GLY A O 1
ATOM 2717 N N . ILE A 1 342 ? 19.936 0.628 -28.555 1.00 73.19 342 ILE A N 1
ATOM 2718 C CA . ILE A 1 342 ? 21.372 0.610 -28.222 1.00 73.19 342 ILE A CA 1
ATOM 2719 C C . ILE A 1 342 ? 21.676 -0.029 -26.861 1.00 73.19 342 ILE A C 1
ATOM 2721 O O . ILE A 1 342 ? 22.777 -0.523 -26.633 1.00 73.19 342 ILE A O 1
ATOM 2725 N N . SER A 1 343 ? 20.709 -0.058 -25.944 1.00 62.84 343 SER A N 1
ATOM 2726 C CA . SER A 1 343 ? 20.883 -0.687 -24.630 1.00 62.84 343 SER A CA 1
ATOM 2727 C C . SER A 1 343 ? 20.615 -2.196 -24.646 1.00 62.84 343 SER A C 1
ATOM 2729 O O . SER A 1 343 ? 20.662 -2.826 -23.589 1.00 62.84 343 SER A O 1
ATOM 2731 N N . ALA A 1 344 ? 20.321 -2.776 -25.817 1.00 64.25 344 ALA A N 1
ATOM 2732 C CA . ALA A 1 344 ? 20.146 -4.212 -25.991 1.00 64.25 344 ALA A CA 1
ATOM 2733 C C . ALA A 1 344 ? 21.359 -4.990 -25.472 1.00 64.25 344 ALA A C 1
ATOM 2735 O O . ALA A 1 344 ? 22.483 -4.745 -25.891 1.00 64.25 344 ALA A O 1
ATOM 2736 N N . GLY A 1 345 ? 21.120 -5.911 -24.532 1.00 59.19 345 GLY A N 1
ATOM 2737 C CA . GLY A 1 345 ? 22.149 -6.777 -23.951 1.00 59.19 345 GLY A CA 1
ATOM 2738 C C . GLY A 1 345 ? 23.195 -6.098 -23.065 1.00 59.19 345 GLY A C 1
ATOM 2739 O O . GLY A 1 345 ? 24.224 -6.709 -22.819 1.00 59.19 345 GLY A O 1
ATOM 2740 N N . ALA A 1 346 ? 22.940 -4.890 -22.550 1.00 58.50 346 ALA A N 1
ATOM 2741 C CA . ALA A 1 346 ? 23.855 -4.217 -21.618 1.00 58.50 346 ALA A CA 1
ATOM 2742 C C . ALA A 1 346 ? 24.128 -5.003 -20.320 1.00 58.50 346 ALA A C 1
ATOM 2744 O O . ALA A 1 346 ? 25.191 -4.848 -19.732 1.00 58.50 346 ALA A O 1
ATOM 2745 N N . ASP A 1 347 ? 23.184 -5.853 -19.905 1.00 50.44 347 ASP A N 1
ATOM 2746 C CA . ASP A 1 347 ? 23.285 -6.690 -18.703 1.00 50.44 347 ASP A CA 1
ATOM 2747 C C . ASP A 1 347 ? 23.482 -8.187 -19.048 1.00 50.44 347 ASP A C 1
ATOM 2749 O O . ASP A 1 347 ? 23.308 -9.052 -18.192 1.00 50.44 347 ASP A O 1
ATOM 2753 N N . ALA A 1 348 ? 23.779 -8.515 -20.314 1.00 56.75 348 ALA A N 1
ATOM 2754 C CA . ALA A 1 348 ? 24.066 -9.881 -20.748 1.00 56.75 348 ALA A CA 1
ATOM 2755 C C . ALA A 1 348 ? 25.579 -10.145 -20.706 1.00 56.75 348 ALA A C 1
ATOM 2757 O O . ALA A 1 348 ? 26.360 -9.324 -21.179 1.00 56.75 348 ALA A O 1
ATOM 2758 N N . GLU A 1 349 ? 25.987 -11.304 -20.180 1.00 58.97 349 GLU A N 1
ATOM 2759 C CA . GLU A 1 349 ? 27.391 -11.750 -20.247 1.00 58.97 349 GLU A CA 1
ATOM 2760 C C . GLU A 1 349 ? 27.838 -11.966 -21.707 1.00 58.97 349 GLU A C 1
ATOM 2762 O O . GLU A 1 349 ? 28.988 -11.709 -22.065 1.00 58.97 349 GLU A O 1
ATOM 2767 N N . ASP A 1 350 ? 26.891 -12.348 -22.571 1.00 72.25 350 ASP A N 1
ATOM 2768 C CA . ASP A 1 350 ? 27.108 -12.583 -23.996 1.00 72.25 350 ASP A CA 1
ATOM 2769 C C . ASP A 1 350 ? 26.885 -11.326 -24.847 1.00 72.25 350 ASP A C 1
ATOM 2771 O O . ASP A 1 350 ? 25.947 -10.549 -24.644 1.00 72.25 350 ASP A O 1
ATOM 2775 N N . TRP A 1 351 ? 27.693 -11.177 -25.899 1.00 84.94 351 TRP A N 1
ATOM 2776 C CA . TRP A 1 351 ? 27.542 -10.099 -26.874 1.00 84.94 351 TRP A CA 1
ATOM 2777 C C . TRP A 1 351 ? 26.223 -10.225 -27.650 1.00 84.94 351 TRP A C 1
ATOM 2779 O O . TRP A 1 351 ? 26.000 -11.182 -28.394 1.00 84.94 351 TRP A O 1
ATOM 2789 N N . ILE A 1 352 ? 25.336 -9.235 -27.496 1.00 81.69 352 ILE A N 1
ATOM 2790 C CA . ILE A 1 352 ? 23.950 -9.298 -27.993 1.00 81.69 352 ILE A CA 1
ATOM 2791 C C . ILE A 1 352 ? 23.844 -9.492 -29.507 1.00 81.69 352 ILE A C 1
ATOM 2793 O O . ILE A 1 352 ? 22.926 -10.161 -29.988 1.00 81.69 352 ILE A O 1
ATOM 2797 N N . VAL A 1 353 ? 24.797 -8.926 -30.250 1.00 86.44 353 VAL A N 1
ATOM 2798 C CA . VAL A 1 353 ? 24.876 -9.015 -31.711 1.00 86.44 353 VAL A CA 1
ATOM 2799 C C . VAL A 1 353 ? 25.135 -10.460 -32.144 1.00 86.44 353 VAL A C 1
ATOM 2801 O O . VAL A 1 353 ? 24.616 -10.885 -33.176 1.00 86.44 353 VAL A O 1
ATOM 2804 N N . GLY A 1 354 ? 25.812 -11.253 -31.304 1.00 83.94 354 GLY A N 1
ATOM 2805 C CA . GLY A 1 354 ? 26.084 -12.675 -31.521 1.00 83.94 354 GLY A CA 1
ATOM 2806 C C . GLY A 1 354 ? 24.833 -13.517 -31.791 1.00 83.94 354 GLY A C 1
ATOM 2807 O O . GLY A 1 354 ? 24.905 -14.509 -32.509 1.00 83.94 354 GLY A O 1
ATOM 2808 N N . ARG A 1 355 ? 23.658 -13.095 -31.302 1.00 82.50 355 ARG A N 1
ATOM 2809 C CA . ARG A 1 355 ? 22.385 -13.798 -31.548 1.00 82.50 355 ARG A CA 1
ATOM 2810 C C . ARG A 1 355 ? 21.936 -13.736 -33.007 1.00 82.50 355 ARG A C 1
ATOM 2812 O O . ARG A 1 355 ? 21.403 -14.714 -33.521 1.00 82.50 355 ARG A O 1
ATOM 2819 N N . ASP A 1 356 ? 22.140 -12.589 -33.651 1.00 84.12 356 ASP A N 1
ATOM 2820 C CA . ASP A 1 356 ? 21.770 -12.356 -35.052 1.00 84.12 356 ASP A CA 1
ATOM 2821 C C . ASP A 1 356 ? 22.977 -12.541 -36.000 1.00 84.12 356 ASP A C 1
ATOM 2823 O O . ASP A 1 356 ? 22.799 -12.553 -37.219 1.00 84.12 356 ASP A O 1
ATOM 2827 N N . LYS A 1 357 ? 24.193 -12.734 -35.461 1.00 88.69 357 LYS A N 1
ATOM 2828 C CA . LYS A 1 357 ? 25.443 -12.883 -36.223 1.00 88.69 357 LYS A CA 1
ATOM 2829 C C . LYS A 1 357 ? 25.369 -13.929 -37.342 1.00 88.69 357 LYS A C 1
ATOM 2831 O O . LYS A 1 357 ? 25.748 -13.567 -38.448 1.00 88.69 357 LYS A O 1
ATOM 2836 N N . PRO A 1 358 ? 24.795 -15.140 -37.168 1.00 91.25 358 PRO A N 1
ATOM 2837 C CA . PRO A 1 358 ? 24.714 -16.110 -38.266 1.00 91.25 358 PRO A CA 1
ATOM 2838 C C . PRO A 1 358 ? 24.010 -15.565 -39.518 1.00 91.25 358 PRO A C 1
ATOM 2840 O O . PRO A 1 358 ? 24.423 -15.835 -40.641 1.00 91.25 358 PRO A O 1
ATOM 2843 N N . ARG A 1 359 ? 22.975 -14.736 -39.334 1.00 90.31 359 ARG A N 1
ATOM 2844 C CA . ARG A 1 359 ? 22.257 -14.089 -40.438 1.00 90.31 359 ARG A CA 1
ATOM 2845 C C . ARG A 1 359 ? 23.087 -12.983 -41.090 1.00 90.31 359 ARG A C 1
ATOM 2847 O O . ARG A 1 359 ? 22.973 -12.758 -42.293 1.00 90.31 359 ARG A O 1
ATOM 2854 N N . TYR A 1 360 ? 23.874 -12.252 -40.306 1.00 92.19 360 TYR A N 1
ATOM 2855 C CA . TYR A 1 360 ? 24.763 -11.222 -40.839 1.00 92.19 360 TYR A CA 1
ATOM 2856 C C . TYR A 1 360 ? 25.963 -11.834 -41.560 1.00 92.19 360 TYR A C 1
ATOM 2858 O O . TYR A 1 360 ? 26.340 -11.318 -42.607 1.00 92.19 360 TYR A O 1
ATOM 2866 N N . ASP A 1 361 ? 26.473 -12.967 -41.078 1.00 91.00 361 ASP A N 1
ATOM 2867 C CA . ASP A 1 361 ? 27.548 -13.734 -41.704 1.00 91.00 361 ASP A CA 1
ATOM 2868 C C . ASP A 1 361 ? 27.142 -14.217 -43.105 1.00 91.00 361 ASP A C 1
ATOM 2870 O O . ASP A 1 361 ? 27.923 -14.103 -44.047 1.00 91.00 361 ASP A O 1
ATOM 2874 N N . GLU A 1 362 ? 25.898 -14.678 -43.296 1.00 92.88 362 GLU A N 1
ATOM 2875 C CA . GLU A 1 362 ? 25.384 -15.030 -44.632 1.00 92.88 362 GLU A CA 1
ATOM 2876 C C . GLU A 1 362 ? 25.522 -13.863 -45.622 1.00 92.88 362 GLU A C 1
ATOM 2878 O O . GLU A 1 362 ? 25.997 -14.045 -46.745 1.00 92.88 362 GLU A O 1
ATOM 2883 N N . ILE A 1 363 ? 25.159 -12.649 -45.195 1.00 91.75 363 ILE A N 1
ATOM 2884 C CA . ILE A 1 363 ? 25.300 -11.442 -46.017 1.00 91.75 363 ILE A CA 1
ATOM 2885 C C . ILE A 1 363 ? 26.786 -11.117 -46.203 1.00 91.75 363 ILE A C 1
ATOM 2887 O O . ILE A 1 363 ? 27.226 -10.888 -47.328 1.00 91.75 363 ILE A O 1
ATOM 2891 N N . PHE A 1 364 ? 27.573 -11.154 -45.131 1.00 93.12 364 PHE A N 1
ATOM 2892 C CA . PHE A 1 364 ? 29.006 -10.874 -45.143 1.00 93.12 364 PHE A CA 1
ATOM 2893 C C . PHE A 1 364 ? 29.747 -11.714 -46.188 1.00 93.12 364 PHE A C 1
ATOM 2895 O O . PHE A 1 364 ? 30.450 -11.167 -47.037 1.00 93.12 364 PHE A O 1
ATOM 2902 N N . TYR A 1 365 ? 29.518 -13.030 -46.217 1.00 92.12 365 TYR A N 1
ATOM 2903 C CA . TYR A 1 365 ? 30.173 -13.921 -47.175 1.00 92.12 365 TYR A CA 1
ATOM 2904 C C . TYR A 1 365 ? 29.707 -13.705 -48.621 1.00 92.12 365 TYR A C 1
ATOM 2906 O O . TYR A 1 365 ? 30.507 -13.873 -49.545 1.00 92.12 365 TYR A O 1
ATOM 2914 N N . THR A 1 366 ? 28.466 -13.257 -48.852 1.00 92.56 366 THR A N 1
ATOM 2915 C CA . THR A 1 366 ? 28.028 -12.873 -50.209 1.00 92.56 366 THR A CA 1
ATOM 2916 C C . THR A 1 366 ? 28.732 -11.626 -50.748 1.00 92.56 366 THR A C 1
ATOM 2918 O O . THR A 1 366 ? 28.809 -11.453 -51.965 1.00 92.56 366 THR A O 1
ATOM 2921 N N . LEU A 1 367 ? 29.314 -10.791 -49.878 1.00 90.25 367 LEU A N 1
ATOM 2922 C CA . LEU A 1 367 ? 30.098 -9.613 -50.270 1.00 90.25 367 LEU A CA 1
ATOM 2923 C C . LEU A 1 367 ? 31.551 -9.940 -50.657 1.00 90.25 367 LEU A C 1
ATOM 2925 O O . LEU A 1 367 ? 32.312 -9.019 -50.966 1.00 90.25 367 LEU A O 1
ATOM 2929 N N . MET A 1 368 ? 31.910 -11.231 -50.688 1.00 88.44 368 MET A N 1
ATOM 2930 C CA . MET A 1 368 ? 33.230 -11.748 -51.065 1.00 88.44 368 MET A CA 1
ATOM 2931 C C . MET A 1 368 ? 34.369 -11.104 -50.251 1.00 88.44 368 MET A C 1
ATOM 2933 O O . MET A 1 368 ? 35.182 -10.363 -50.815 1.00 88.44 368 MET A O 1
ATOM 2937 N N . PRO A 1 369 ? 34.437 -11.357 -48.929 1.00 90.94 369 PRO A N 1
ATOM 2938 C CA . PRO A 1 369 ? 35.508 -10.838 -48.085 1.00 90.94 369 PRO A CA 1
ATOM 2939 C C . PRO A 1 369 ? 36.878 -11.338 -48.562 1.00 90.94 369 PRO A C 1
ATOM 2941 O O . PRO A 1 369 ? 37.032 -12.489 -48.973 1.00 90.94 369 PRO A O 1
ATOM 2944 N N . ILE A 1 370 ? 37.889 -10.476 -48.476 1.00 87.62 370 ILE A N 1
ATOM 2945 C CA . ILE A 1 370 ? 39.286 -10.800 -48.779 1.00 87.62 370 ILE A CA 1
ATOM 2946 C C . ILE A 1 370 ? 40.023 -10.846 -47.443 1.00 87.62 370 ILE A C 1
ATOM 2948 O O . ILE A 1 370 ? 39.974 -9.885 -46.683 1.00 87.62 370 ILE A O 1
ATOM 2952 N N . ASN A 1 371 ? 40.687 -11.965 -47.141 1.00 88.38 371 ASN A N 1
ATOM 2953 C CA . ASN A 1 371 ? 41.365 -12.193 -45.855 1.00 88.38 371 ASN A CA 1
ATOM 2954 C C . ASN A 1 371 ? 40.453 -11.996 -44.628 1.00 88.38 371 ASN A C 1
ATOM 2956 O O . ASN A 1 371 ? 40.894 -11.486 -43.606 1.00 88.38 371 ASN A O 1
ATOM 2960 N N . GLY A 1 372 ? 39.177 -12.380 -44.739 1.00 88.69 372 GLY A N 1
ATOM 2961 C CA . GLY A 1 372 ? 38.223 -12.254 -43.635 1.00 88.69 372 GLY A CA 1
ATOM 2962 C C . GLY A 1 372 ? 37.707 -10.834 -43.393 1.00 88.69 372 GLY A C 1
ATOM 2963 O O . GLY A 1 372 ? 37.027 -10.629 -42.400 1.00 88.69 372 GLY A O 1
ATOM 2964 N N . LYS A 1 373 ? 37.977 -9.874 -44.291 1.00 92.00 373 LYS A N 1
ATOM 2965 C CA . LYS A 1 373 ? 37.444 -8.506 -44.208 1.00 92.00 373 LYS A CA 1
ATOM 2966 C C . LYS A 1 373 ? 36.741 -8.074 -45.494 1.00 92.00 373 LYS A C 1
ATOM 2968 O O . LYS A 1 373 ? 37.156 -8.417 -46.606 1.00 92.00 373 LYS A O 1
ATOM 2973 N N . VAL A 1 374 ? 35.670 -7.298 -45.362 1.00 93.00 374 VAL A N 1
ATOM 2974 C CA . VAL A 1 374 ? 34.971 -6.650 -46.479 1.00 93.00 374 VAL A CA 1
ATOM 2975 C C . VAL A 1 374 ? 35.491 -5.226 -46.639 1.00 93.00 374 VAL A C 1
ATOM 2977 O O . VAL A 1 374 ? 35.562 -4.455 -45.688 1.00 93.00 374 VAL A O 1
ATOM 2980 N N . THR A 1 375 ? 35.826 -4.847 -47.873 1.00 92.69 375 THR A N 1
ATOM 2981 C CA . THR A 1 375 ? 36.286 -3.482 -48.171 1.00 92.69 375 THR A CA 1
ATOM 2982 C C . THR A 1 375 ? 35.187 -2.451 -47.909 1.00 92.69 375 THR A C 1
ATOM 2984 O O . THR A 1 375 ? 34.009 -2.702 -48.187 1.00 92.69 375 THR A O 1
ATOM 2987 N N . GLY A 1 376 ? 35.559 -1.240 -47.480 1.00 89.50 376 GLY A N 1
ATOM 2988 C CA . GLY A 1 376 ? 34.578 -0.183 -47.220 1.00 89.50 376 GLY A CA 1
ATOM 2989 C C . GLY A 1 376 ? 33.698 0.193 -48.413 1.00 89.50 376 GLY A C 1
ATOM 2990 O O . GLY A 1 376 ? 32.557 0.609 -48.230 1.00 89.50 376 GLY A O 1
ATOM 2991 N N . VAL A 1 377 ? 34.154 -0.036 -49.649 1.00 89.69 377 VAL A N 1
ATOM 2992 C CA . VAL A 1 377 ? 33.329 0.158 -50.854 1.00 89.69 377 VAL A CA 1
ATOM 2993 C C . VAL A 1 377 ? 32.179 -0.854 -50.913 1.00 89.69 377 VAL A C 1
ATOM 2995 O O . VAL A 1 377 ? 31.035 -0.466 -51.161 1.00 89.69 377 VAL A O 1
ATOM 2998 N N . ASN A 1 378 ? 32.462 -2.135 -50.658 1.00 91.44 378 ASN A N 1
ATOM 2999 C CA . ASN A 1 378 ? 31.460 -3.201 -50.698 1.00 91.44 378 ASN A CA 1
ATOM 3000 C C . ASN A 1 378 ? 30.502 -3.114 -49.505 1.00 91.44 378 ASN A C 1
ATOM 3002 O O . ASN A 1 378 ? 29.288 -3.175 -49.695 1.00 91.44 378 ASN A O 1
ATOM 3006 N N . ALA A 1 379 ? 31.028 -2.887 -48.299 1.00 91.25 379 ALA A N 1
ATOM 3007 C CA . ALA A 1 379 ? 30.213 -2.733 -47.100 1.00 91.25 379 ALA A CA 1
ATOM 3008 C C . ALA A 1 379 ? 29.292 -1.505 -47.193 1.00 91.25 379 ALA A C 1
ATOM 3010 O O . ALA A 1 379 ? 28.091 -1.615 -46.957 1.00 91.25 379 ALA A O 1
ATOM 3011 N N . LYS A 1 380 ? 29.798 -0.353 -47.657 1.00 90.12 380 LYS A N 1
ATOM 3012 C CA . LYS A 1 380 ? 28.967 0.839 -47.891 1.00 90.12 380 LYS A CA 1
ATOM 3013 C C . LYS A 1 380 ? 27.847 0.576 -48.897 1.00 90.12 380 LYS A C 1
ATOM 3015 O O . LYS A 1 380 ? 26.728 1.043 -48.690 1.00 90.12 380 LYS A O 1
ATOM 3020 N N . LYS A 1 381 ? 28.135 -0.152 -49.982 1.00 91.25 381 LYS A N 1
ATOM 3021 C CA . LYS A 1 381 ? 27.129 -0.509 -50.991 1.00 91.25 381 LYS A CA 1
ATOM 3022 C C . LYS A 1 381 ? 25.995 -1.329 -50.374 1.00 91.25 381 LYS A C 1
ATOM 3024 O O . LYS A 1 381 ? 24.839 -1.045 -50.672 1.00 91.25 381 LYS A O 1
ATOM 3029 N N . GLU A 1 382 ? 26.316 -2.273 -49.493 1.00 92.12 382 GLU A N 1
ATOM 3030 C CA . GLU A 1 382 ? 25.310 -3.049 -48.765 1.00 92.12 382 GLU A CA 1
ATOM 3031 C C . GLU A 1 382 ? 24.526 -2.184 -47.770 1.00 92.12 382 GLU A C 1
ATOM 3033 O O . GLU A 1 382 ? 23.298 -2.166 -47.792 1.00 92.12 382 GLU A O 1
ATOM 3038 N N . MET A 1 383 ? 25.208 -1.371 -46.959 1.00 90.81 383 MET A N 1
ATOM 3039 C CA . MET A 1 383 ? 24.560 -0.483 -45.986 1.00 90.81 383 MET A CA 1
ATOM 3040 C C . MET A 1 383 ? 23.566 0.490 -46.642 1.00 90.81 383 MET A C 1
ATOM 3042 O O . MET A 1 383 ? 22.531 0.811 -46.053 1.00 90.81 383 MET A O 1
ATOM 3046 N N . MET A 1 384 ? 23.828 0.944 -47.873 1.00 91.06 384 MET A N 1
ATOM 3047 C CA . MET A 1 384 ? 22.914 1.810 -48.631 1.00 91.06 384 MET A CA 1
ATOM 3048 C C . MET A 1 384 ? 21.574 1.134 -48.978 1.00 91.06 384 MET A C 1
ATOM 3050 O O . MET A 1 384 ? 20.580 1.840 -49.169 1.00 91.06 384 MET A O 1
ATOM 3054 N N . ASN A 1 385 ? 21.493 -0.203 -48.978 1.00 90.75 385 ASN A N 1
ATOM 3055 C CA . ASN A 1 385 ? 20.238 -0.936 -49.188 1.00 90.75 385 ASN A CA 1
ATOM 3056 C C . ASN A 1 385 ? 19.208 -0.670 -48.076 1.00 90.75 385 ASN A C 1
ATOM 3058 O O . ASN A 1 385 ? 18.004 -0.764 -48.319 1.00 90.75 385 ASN A O 1
ATOM 3062 N N . SER A 1 386 ? 19.661 -0.262 -46.883 1.00 88.12 386 SER A N 1
ATOM 3063 C CA . SER A 1 386 ? 18.799 0.103 -45.746 1.00 88.12 386 SER A CA 1
ATOM 3064 C C . SER A 1 386 ? 17.968 1.375 -45.967 1.00 88.12 386 SER A C 1
ATOM 3066 O O . SER A 1 386 ? 17.038 1.638 -45.208 1.00 88.12 386 SER A O 1
ATOM 3068 N N . ARG A 1 387 ? 18.290 2.174 -46.999 1.00 90.75 387 ARG A N 1
ATOM 3069 C CA . ARG A 1 387 ? 17.666 3.478 -47.308 1.00 90.75 387 ARG A CA 1
ATOM 3070 C C . ARG A 1 387 ? 17.792 4.530 -46.197 1.00 90.75 387 ARG A C 1
ATOM 3072 O O . ARG A 1 387 ? 17.064 5.523 -46.209 1.00 90.75 387 ARG A O 1
ATOM 3079 N N . LEU A 1 388 ? 18.720 4.347 -45.260 1.00 87.81 388 LEU A N 1
ATOM 3080 C CA . LEU A 1 388 ? 19.052 5.371 -44.273 1.00 87.81 388 LEU A CA 1
ATOM 3081 C C . LEU A 1 388 ? 19.829 6.536 -44.924 1.00 87.81 388 LEU A C 1
ATOM 3083 O O . LEU A 1 388 ? 20.553 6.328 -45.902 1.00 87.81 388 LEU A O 1
ATOM 3087 N N . PRO A 1 389 ? 19.722 7.770 -44.393 1.00 91.38 389 PRO A N 1
ATOM 3088 C CA . PRO A 1 389 ? 20.500 8.904 -44.889 1.00 91.38 389 PRO A CA 1
ATOM 3089 C C . PRO A 1 389 ? 22.012 8.652 -44.812 1.00 91.38 389 PRO A C 1
ATOM 3091 O O . PRO A 1 389 ? 22.502 8.101 -43.828 1.00 91.38 389 PRO A O 1
ATOM 3094 N N . ASN A 1 390 ? 22.776 9.147 -45.792 1.00 87.81 390 ASN A N 1
ATOM 3095 C CA . ASN A 1 390 ? 24.241 8.992 -45.822 1.00 87.81 390 ASN A CA 1
ATOM 3096 C C . ASN A 1 390 ? 24.939 9.532 -44.561 1.00 87.81 390 ASN A C 1
ATOM 3098 O O . ASN A 1 390 ? 25.968 9.002 -44.154 1.00 87.81 390 ASN A O 1
ATOM 3102 N N . THR A 1 391 ? 24.376 10.560 -43.922 1.00 89.12 391 THR A N 1
ATOM 3103 C CA . THR A 1 391 ? 24.876 11.098 -42.647 1.00 89.12 391 THR A CA 1
ATOM 3104 C C . THR A 1 391 ? 24.756 10.088 -41.504 1.00 89.12 391 THR A C 1
ATOM 3106 O O . THR A 1 391 ? 25.661 9.969 -40.684 1.00 89.12 391 THR A O 1
ATOM 3109 N N . VAL A 1 392 ? 23.662 9.325 -41.474 1.00 88.19 392 VAL A N 1
ATOM 3110 C CA . VAL A 1 392 ? 23.408 8.266 -40.492 1.00 88.19 392 VAL A CA 1
ATOM 3111 C C . VAL A 1 392 ? 24.290 7.056 -40.779 1.00 88.19 392 VAL A C 1
ATOM 3113 O O . VAL A 1 392 ? 24.927 6.549 -39.863 1.00 88.19 392 VAL A O 1
ATOM 3116 N N . LEU A 1 393 ? 24.399 6.638 -42.044 1.00 91.75 393 LEU A N 1
ATOM 3117 C CA . LEU A 1 393 ? 25.279 5.534 -42.443 1.00 91.75 393 LEU A CA 1
ATOM 3118 C C . LEU A 1 393 ? 26.751 5.826 -42.127 1.00 91.75 393 LEU A C 1
ATOM 3120 O O . LEU A 1 393 ? 27.454 4.940 -41.657 1.00 91.75 393 LEU A O 1
ATOM 3124 N N . GLY A 1 394 ? 27.198 7.073 -42.309 1.00 90.38 394 GLY A N 1
ATOM 3125 C CA . GLY A 1 394 ? 28.539 7.498 -41.904 1.00 90.38 394 GLY A CA 1
ATOM 3126 C C . GLY A 1 394 ? 28.759 7.430 -40.389 1.00 90.38 394 GLY A C 1
ATOM 3127 O O . GLY A 1 394 ? 29.833 7.032 -39.946 1.00 90.38 394 GLY A O 1
ATOM 3128 N N . LYS A 1 395 ? 27.736 7.758 -39.583 1.00 92.38 395 LYS A N 1
ATOM 3129 C CA . LYS A 1 395 ? 27.792 7.592 -38.121 1.00 92.38 395 LYS A CA 1
ATOM 3130 C C . LYS A 1 395 ? 27.872 6.115 -37.727 1.00 92.38 395 LYS A C 1
ATOM 3132 O O . LYS A 1 395 ? 28.664 5.779 -36.858 1.00 92.38 395 LYS A O 1
ATOM 3137 N N . ILE A 1 396 ? 27.088 5.250 -38.372 1.00 94.38 396 ILE A N 1
ATOM 3138 C CA . ILE A 1 396 ? 27.117 3.799 -38.130 1.00 94.38 396 ILE A CA 1
ATOM 3139 C C . ILE A 1 396 ? 28.481 3.216 -38.499 1.00 94.38 396 ILE A C 1
ATOM 3141 O O . ILE A 1 396 ? 29.041 2.489 -37.692 1.00 94.38 396 ILE A O 1
ATOM 3145 N N . TRP A 1 397 ? 29.034 3.585 -39.660 1.00 94.44 397 TRP A N 1
ATOM 3146 C CA . TRP A 1 397 ? 30.373 3.163 -40.080 1.00 94.44 397 TRP A CA 1
ATOM 3147 C C . TRP A 1 397 ? 31.409 3.471 -39.002 1.00 94.44 397 TRP A C 1
ATOM 3149 O O . TRP A 1 397 ? 32.103 2.579 -38.536 1.00 94.44 397 TRP A O 1
ATOM 3159 N N . LYS A 1 398 ? 31.447 4.728 -38.545 1.00 93.56 398 LYS A N 1
ATOM 3160 C CA . LYS A 1 398 ? 32.398 5.181 -37.525 1.00 93.56 398 LYS A CA 1
ATOM 3161 C C . LYS A 1 398 ? 32.259 4.434 -36.190 1.00 93.56 398 LYS A C 1
ATOM 3163 O O . LYS A 1 398 ? 33.229 4.348 -35.452 1.00 93.56 398 LYS A O 1
ATOM 3168 N N . LEU A 1 399 ? 31.054 3.974 -35.852 1.00 92.75 399 LEU A N 1
ATOM 3169 C CA . LEU A 1 399 ? 30.802 3.206 -34.630 1.00 92.75 399 LEU A CA 1
ATOM 3170 C C . LEU A 1 399 ? 31.130 1.716 -34.784 1.00 92.75 399 LEU A C 1
ATOM 3172 O O . LEU A 1 399 ? 31.333 1.066 -33.770 1.00 92.75 399 LEU A O 1
ATOM 3176 N N . ALA A 1 400 ? 31.107 1.180 -36.006 1.00 94.69 400 ALA A N 1
ATOM 3177 C CA . ALA A 1 400 ? 31.298 -0.242 -36.275 1.00 94.69 400 ALA A CA 1
ATOM 3178 C C . ALA A 1 400 ? 32.755 -0.614 -36.583 1.00 94.69 400 ALA A C 1
ATOM 3180 O O . ALA A 1 400 ? 33.195 -1.662 -36.135 1.00 94.69 400 ALA A O 1
ATOM 3181 N N . ASP A 1 401 ? 33.465 0.244 -37.321 1.00 94.56 401 ASP A N 1
ATOM 3182 C CA . ASP A 1 401 ? 34.894 0.141 -37.655 1.00 94.56 401 ASP A CA 1
ATOM 3183 C C . ASP A 1 401 ? 35.730 0.439 -36.394 1.00 94.56 401 ASP A C 1
ATOM 3185 O O . ASP A 1 401 ? 36.064 1.597 -36.113 1.00 94.56 401 ASP A O 1
ATOM 3189 N N . CYS A 1 402 ? 35.938 -0.594 -35.570 1.00 90.62 402 CYS A N 1
ATOM 3190 C CA . CYS A 1 402 ? 36.488 -0.502 -34.216 1.00 90.62 402 CYS A CA 1
ATOM 3191 C C . CYS A 1 402 ? 38.014 -0.370 -34.234 1.00 90.62 402 CYS A C 1
ATOM 3193 O O . CYS A 1 402 ? 38.571 0.335 -33.386 1.00 90.62 402 CYS A O 1
ATOM 3195 N N . ASP A 1 403 ? 38.677 -1.015 -35.197 1.00 89.06 403 ASP A N 1
ATOM 3196 C CA . ASP A 1 403 ? 40.129 -0.937 -35.390 1.00 89.06 403 ASP A CA 1
ATOM 3197 C C . ASP A 1 403 ? 40.574 0.200 -36.334 1.00 89.06 403 ASP A C 1
ATOM 3199 O O . ASP A 1 403 ? 41.765 0.521 -36.397 1.00 89.06 403 ASP A O 1
ATOM 3203 N N . HIS A 1 404 ? 39.620 0.883 -36.978 1.00 90.94 404 HIS A N 1
ATOM 3204 C CA . HIS A 1 404 ? 39.835 2.031 -37.862 1.00 90.94 404 HIS A CA 1
ATOM 3205 C C . HIS A 1 404 ? 40.695 1.714 -39.095 1.00 90.94 404 HIS A C 1
ATOM 3207 O O . HIS A 1 404 ? 41.388 2.600 -39.615 1.00 90.94 404 HIS A O 1
ATOM 3213 N N . ASP A 1 405 ? 40.658 0.473 -39.586 1.00 90.19 405 ASP A N 1
ATOM 3214 C CA . ASP A 1 405 ? 41.431 0.048 -40.755 1.00 90.19 405 ASP A CA 1
ATOM 3215 C C . ASP A 1 405 ? 40.735 0.345 -42.102 1.00 90.19 405 ASP A C 1
ATOM 3217 O O . ASP A 1 405 ? 41.336 0.208 -43.177 1.00 90.19 405 ASP A O 1
ATOM 3221 N N . GLY A 1 406 ? 39.486 0.827 -42.059 1.00 91.50 406 GLY A N 1
ATOM 3222 C CA . GLY A 1 406 ? 38.692 1.184 -43.237 1.00 91.50 406 GLY A CA 1
ATOM 3223 C C . GLY A 1 406 ? 38.087 -0.017 -43.976 1.00 91.50 406 GLY A C 1
ATOM 3224 O O . GLY A 1 406 ? 37.548 0.133 -45.085 1.00 91.50 406 GLY A O 1
ATOM 3225 N N . MET A 1 407 ? 38.161 -1.200 -43.380 1.00 93.69 407 MET A N 1
ATOM 3226 C CA . MET A 1 407 ? 37.467 -2.424 -43.759 1.00 93.69 407 MET A CA 1
ATOM 3227 C C . MET A 1 407 ? 36.577 -2.861 -42.586 1.00 93.69 407 MET A C 1
ATOM 3229 O O . MET A 1 407 ? 36.537 -2.201 -41.561 1.00 93.69 407 MET A O 1
ATOM 3233 N N . LEU A 1 408 ? 35.766 -3.902 -42.770 1.00 94.62 408 LEU A N 1
ATOM 3234 C CA . LEU A 1 408 ? 35.000 -4.494 -41.669 1.00 94.62 408 LEU A CA 1
ATOM 3235 C C . LEU A 1 408 ? 35.252 -5.994 -41.657 1.00 94.62 408 LEU A C 1
ATOM 3237 O O . LEU A 1 408 ? 35.071 -6.648 -42.693 1.00 94.62 408 LEU A O 1
ATOM 3241 N N . ASP A 1 409 ? 35.654 -6.531 -40.512 1.00 95.00 409 ASP A N 1
ATOM 3242 C CA . ASP A 1 409 ? 35.607 -7.973 -40.269 1.00 95.00 409 ASP A CA 1
ATOM 3243 C C . ASP A 1 409 ? 34.162 -8.470 -40.052 1.00 95.00 409 ASP A C 1
ATOM 3245 O O . ASP A 1 409 ? 33.185 -7.724 -40.201 1.00 95.00 409 ASP A O 1
ATOM 3249 N N . ASP A 1 410 ? 33.994 -9.764 -39.787 1.00 94.00 410 ASP A N 1
ATOM 3250 C CA . ASP A 1 410 ? 32.677 -10.377 -39.635 1.00 94.00 410 ASP A CA 1
ATOM 3251 C C . ASP A 1 410 ? 31.928 -9.902 -38.376 1.00 94.00 410 ASP A C 1
ATOM 3253 O O . ASP A 1 410 ? 30.697 -9.791 -38.401 1.00 94.00 410 ASP A O 1
ATOM 3257 N N . GLU A 1 411 ? 32.632 -9.563 -37.292 1.00 94.94 411 GLU A N 1
ATOM 3258 C CA . GLU A 1 411 ? 32.011 -9.022 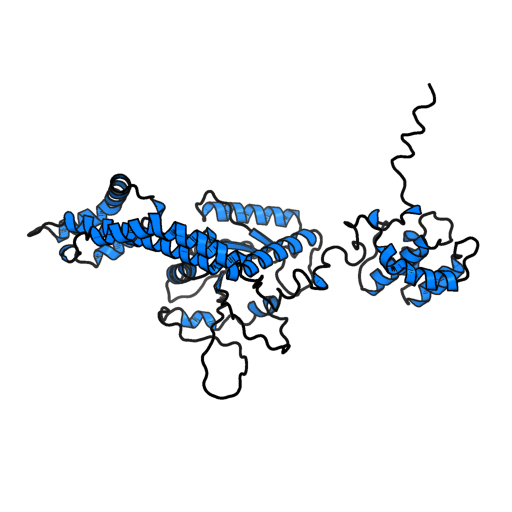-36.081 1.00 94.94 411 GLU A CA 1
ATOM 3259 C C . GLU A 1 411 ? 31.662 -7.533 -36.237 1.00 94.94 411 GLU A C 1
ATOM 3261 O O . GLU A 1 411 ? 30.551 -7.112 -35.898 1.00 94.94 411 GLU A O 1
ATOM 3266 N N . GLU A 1 412 ? 32.548 -6.732 -36.822 1.00 95.69 412 GLU A N 1
ATOM 3267 C CA . GLU A 1 412 ? 32.306 -5.318 -37.120 1.00 95.69 412 GLU A CA 1
ATOM 3268 C C . GLU A 1 412 ? 31.165 -5.144 -38.132 1.00 95.69 412 GLU A C 1
ATOM 3270 O O . GLU A 1 412 ? 30.297 -4.277 -37.981 1.00 95.69 412 GLU A O 1
ATOM 3275 N N . PHE A 1 413 ? 31.088 -6.018 -39.140 1.00 95.50 413 PHE A N 1
ATOM 3276 C CA . PHE A 1 413 ? 29.973 -6.026 -40.083 1.00 95.50 413 PHE A CA 1
ATOM 3277 C C . PHE A 1 413 ? 28.651 -6.404 -39.402 1.00 95.50 413 PHE A C 1
ATOM 3279 O O . PHE A 1 413 ? 27.620 -5.763 -39.639 1.00 95.50 413 PHE A O 1
ATOM 3286 N N . ALA A 1 414 ? 28.664 -7.407 -38.520 1.00 94.50 414 ALA A N 1
ATOM 3287 C CA . ALA A 1 414 ? 27.497 -7.774 -37.725 1.00 94.50 414 ALA A CA 1
ATOM 3288 C C . ALA A 1 414 ? 27.035 -6.614 -36.823 1.00 94.50 414 ALA A C 1
ATOM 3290 O O . ALA A 1 414 ? 25.832 -6.339 -36.729 1.00 94.50 414 ALA A O 1
ATOM 3291 N N . LEU A 1 415 ? 27.975 -5.880 -36.220 1.00 94.75 415 LEU A N 1
ATOM 3292 C CA . LEU A 1 415 ? 27.692 -4.678 -35.439 1.00 94.75 415 LEU A CA 1
ATOM 3293 C C . LEU A 1 415 ? 27.068 -3.573 -36.304 1.00 94.75 415 LEU A C 1
ATOM 3295 O O . LEU A 1 415 ? 26.050 -2.993 -35.918 1.00 94.75 415 LEU A O 1
ATOM 3299 N N . ALA A 1 416 ? 27.614 -3.313 -37.496 1.00 95.75 416 ALA A N 1
ATOM 3300 C CA . ALA A 1 416 ? 27.067 -2.329 -38.430 1.00 95.75 416 ALA A CA 1
ATOM 3301 C C . ALA A 1 416 ? 25.607 -2.644 -38.798 1.00 95.75 416 ALA A C 1
ATOM 3303 O O . ALA A 1 416 ? 24.743 -1.760 -38.755 1.00 95.75 416 ALA A O 1
ATOM 3304 N N . GLN A 1 417 ? 25.303 -3.910 -39.097 1.00 95.25 417 GLN A N 1
ATOM 3305 C CA . GLN A 1 417 ? 23.946 -4.349 -39.426 1.00 95.25 417 GLN A CA 1
ATOM 3306 C C . GLN A 1 417 ? 22.996 -4.266 -38.226 1.00 95.25 417 GLN A C 1
ATOM 3308 O O . GLN A 1 417 ? 21.839 -3.860 -38.374 1.00 95.25 417 GLN A O 1
ATOM 3313 N N . HIS A 1 418 ? 23.486 -4.568 -37.022 1.00 92.06 418 HIS A N 1
ATOM 3314 C CA . HIS A 1 418 ? 22.722 -4.390 -35.793 1.00 92.06 418 HIS A CA 1
ATOM 3315 C C . HIS A 1 418 ? 22.368 -2.913 -35.545 1.00 92.06 418 HIS A C 1
ATOM 3317 O O . HIS A 1 418 ? 21.211 -2.595 -35.274 1.00 92.06 418 HIS A O 1
ATOM 3323 N N . LEU A 1 419 ? 23.313 -1.985 -35.717 1.00 92.81 419 LEU A N 1
ATOM 3324 C CA . LEU A 1 419 ? 23.062 -0.545 -35.570 1.00 92.81 419 LEU A CA 1
ATOM 3325 C C . LEU A 1 419 ? 22.094 -0.002 -36.637 1.00 92.81 419 LEU A C 1
ATOM 3327 O O . LEU A 1 419 ? 21.256 0.853 -36.333 1.00 92.81 419 LEU A O 1
ATOM 3331 N N . ILE A 1 420 ? 22.154 -0.519 -37.870 1.00 91.94 420 ILE A N 1
ATOM 3332 C CA . ILE A 1 420 ? 21.168 -0.215 -38.921 1.00 91.94 420 ILE A CA 1
ATOM 3333 C C . ILE A 1 420 ? 19.772 -0.659 -38.482 1.00 91.94 420 ILE A C 1
ATOM 3335 O O . ILE A 1 420 ? 18.833 0.135 -38.554 1.00 91.94 420 ILE A O 1
ATOM 3339 N N . LYS A 1 421 ? 19.635 -1.897 -37.995 1.00 87.62 421 LYS A N 1
ATOM 3340 C CA . LYS A 1 421 ? 18.370 -2.439 -37.481 1.00 87.62 421 LYS A CA 1
ATOM 3341 C C . LYS A 1 421 ? 17.813 -1.568 -36.353 1.00 87.62 421 LYS A C 1
ATOM 3343 O O . LYS A 1 421 ? 16.670 -1.130 -36.443 1.00 87.62 421 LYS A O 1
ATOM 3348 N N . VAL A 1 422 ? 18.645 -1.218 -35.371 1.00 83.88 422 VAL A N 1
ATOM 3349 C CA . VAL A 1 422 ? 18.280 -0.329 -34.256 1.00 83.88 422 VAL A CA 1
ATOM 3350 C C . VAL A 1 422 ? 17.761 1.025 -34.757 1.00 83.88 422 VAL A C 1
ATOM 3352 O O . VAL A 1 422 ? 16.748 1.528 -34.265 1.00 83.88 422 VAL A O 1
ATOM 3355 N N . LYS A 1 423 ? 18.404 1.617 -35.771 1.00 83.00 423 LYS A N 1
ATOM 3356 C CA . LYS A 1 423 ? 17.953 2.898 -36.329 1.00 83.00 423 LYS A CA 1
ATOM 3357 C C . LYS A 1 423 ? 16.666 2.773 -37.150 1.00 83.00 423 LYS A C 1
ATOM 3359 O O . LYS A 1 423 ? 15.838 3.683 -37.107 1.00 83.00 423 LYS A O 1
ATOM 3364 N N . LEU A 1 424 ? 16.474 1.667 -37.872 1.00 77.50 424 LEU A N 1
ATOM 3365 C CA . LEU A 1 424 ? 15.238 1.373 -38.612 1.00 77.50 424 LEU A CA 1
ATOM 3366 C C . LEU A 1 424 ? 14.044 1.118 -37.681 1.00 77.50 424 LEU A C 1
ATOM 3368 O O . LEU A 1 424 ? 12.916 1.449 -38.037 1.00 77.50 424 LEU A O 1
ATOM 3372 N N . GLU A 1 425 ? 14.292 0.591 -36.482 1.00 78.00 425 GLU A N 1
ATOM 3373 C CA . GLU A 1 425 ? 13.293 0.414 -35.419 1.00 78.00 425 GLU A CA 1
ATOM 3374 C C . GLU A 1 425 ? 12.920 1.736 -34.714 1.00 78.00 425 GLU A C 1
ATOM 3376 O O . GLU A 1 425 ? 11.985 1.777 -33.918 1.00 78.00 425 GLU A O 1
ATOM 3381 N N . GLY A 1 426 ? 13.593 2.843 -35.054 1.00 70.38 426 GLY A N 1
ATOM 3382 C CA . GLY A 1 426 ? 13.255 4.192 -34.592 1.00 70.38 426 GLY A CA 1
ATOM 3383 C C . GLY A 1 426 ? 14.060 4.682 -33.388 1.00 70.38 426 GLY A C 1
ATOM 3384 O O . GLY A 1 426 ? 13.774 5.765 -32.877 1.00 70.38 426 GLY A O 1
ATOM 3385 N N . TYR A 1 427 ? 15.074 3.935 -32.946 1.00 77.31 427 TYR A N 1
ATOM 3386 C CA . TYR A 1 427 ? 15.943 4.350 -31.845 1.00 77.31 427 TYR A CA 1
ATOM 3387 C C . TYR A 1 427 ? 17.070 5.278 -32.324 1.00 77.31 427 TYR A C 1
ATOM 3389 O O . TYR A 1 427 ? 17.486 5.264 -33.486 1.00 77.31 427 TYR A O 1
ATOM 3397 N N . GLU A 1 428 ? 17.582 6.110 -31.417 1.00 80.25 428 GLU A N 1
ATOM 3398 C CA . GLU A 1 428 ? 18.724 6.980 -31.698 1.00 80.25 428 GLU A CA 1
ATOM 3399 C C . GLU A 1 428 ? 20.062 6.255 -31.528 1.00 80.25 428 GLU A C 1
ATOM 3401 O O . GLU A 1 428 ? 20.218 5.398 -30.661 1.00 80.25 428 GLU A O 1
ATOM 3406 N N . LEU A 1 429 ? 21.037 6.621 -32.366 1.00 81.56 429 LEU A N 1
ATOM 3407 C CA . LEU A 1 429 ? 22.395 6.072 -32.319 1.00 81.56 429 LEU A CA 1
ATOM 3408 C C . LEU A 1 429 ? 23.239 6.825 -31.282 1.00 81.56 429 LEU A C 1
ATOM 3410 O O . LEU A 1 429 ? 23.176 8.063 -31.252 1.00 81.56 429 LEU A O 1
ATOM 3414 N N . PRO A 1 430 ? 24.099 6.136 -30.513 1.00 83.88 430 PRO A N 1
ATOM 3415 C CA . PRO A 1 430 ? 24.911 6.763 -29.487 1.00 83.88 430 PRO A CA 1
ATOM 3416 C C . PRO A 1 430 ? 26.022 7.586 -30.145 1.00 83.88 430 PRO A C 1
ATOM 3418 O O . PRO A 1 430 ? 26.296 7.445 -31.337 1.00 83.88 430 PRO A O 1
ATOM 3421 N N . ASN A 1 431 ? 26.646 8.493 -29.401 1.00 81.12 431 ASN A N 1
ATOM 3422 C CA . ASN A 1 431 ? 27.779 9.261 -29.930 1.00 81.12 431 ASN A CA 1
ATOM 3423 C C . ASN A 1 431 ? 29.093 8.474 -29.877 1.00 81.12 431 ASN A C 1
ATOM 3425 O O . ASN A 1 431 ? 29.967 8.715 -30.704 1.00 81.12 431 ASN A O 1
ATOM 3429 N N . GLU A 1 432 ? 29.177 7.516 -28.959 1.00 84.25 432 GLU A N 1
ATOM 3430 C CA . GLU A 1 432 ? 30.297 6.600 -28.748 1.00 84.25 432 GLU A CA 1
ATOM 3431 C C . GLU A 1 432 ? 29.734 5.189 -28.561 1.00 84.25 432 GLU A C 1
ATOM 3433 O O . GLU A 1 432 ? 28.604 5.039 -28.087 1.00 84.25 432 GLU A O 1
ATOM 3438 N N . LEU A 1 433 ? 30.480 4.161 -28.968 1.00 86.38 433 LEU A N 1
ATOM 3439 C CA . LEU A 1 433 ? 30.024 2.779 -28.865 1.00 86.38 433 LEU A CA 1
ATOM 3440 C C . LEU A 1 433 ? 30.085 2.323 -27.392 1.00 86.38 433 LEU A C 1
ATOM 3442 O O . LEU A 1 433 ? 31.163 2.359 -26.803 1.00 86.38 433 LEU A O 1
ATOM 3446 N N . PRO A 1 434 ? 28.964 1.899 -26.779 1.00 84.94 434 PRO A N 1
ATOM 3447 C CA . PRO A 1 434 ? 28.978 1.341 -25.428 1.00 84.94 434 PRO A CA 1
ATOM 3448 C C . PRO A 1 434 ? 29.780 0.034 -25.344 1.00 84.94 434 PRO A C 1
ATOM 3450 O O . PRO A 1 434 ? 29.714 -0.778 -26.267 1.00 84.94 434 PRO A O 1
ATOM 3453 N N . GLU A 1 435 ? 30.444 -0.219 -24.210 1.00 83.81 435 GLU A N 1
ATOM 3454 C CA . GLU A 1 435 ? 31.305 -1.400 -24.000 1.00 83.81 435 GLU A CA 1
ATOM 3455 C C . GLU A 1 435 ? 30.604 -2.738 -24.284 1.00 83.81 435 GLU A C 1
ATOM 3457 O O . GLU A 1 435 ? 31.195 -3.637 -24.877 1.00 83.81 435 GLU A O 1
ATOM 3462 N N . HIS A 1 436 ? 29.322 -2.871 -23.932 1.00 81.00 436 HIS A N 1
ATOM 3463 C CA . HIS A 1 436 ? 28.563 -4.110 -24.144 1.00 81.00 436 HIS A CA 1
ATOM 3464 C C . HIS A 1 436 ? 28.270 -4.414 -25.621 1.00 81.00 436 HIS A C 1
ATOM 3466 O O . HIS A 1 436 ? 27.949 -5.555 -25.953 1.00 81.00 436 HIS A O 1
ATOM 3472 N N . LEU A 1 437 ? 28.377 -3.418 -26.510 1.00 89.62 437 LEU A N 1
ATOM 3473 C CA . LEU A 1 437 ? 28.254 -3.595 -27.960 1.00 89.62 437 LEU A CA 1
ATOM 3474 C C . LEU A 1 437 ? 29.603 -3.788 -28.654 1.00 89.62 437 LEU A C 1
ATOM 3476 O O . LEU A 1 437 ? 29.599 -4.163 -29.826 1.00 89.62 437 LEU A O 1
ATOM 3480 N N . VAL A 1 438 ? 30.726 -3.586 -27.959 1.00 90.69 438 VAL A N 1
ATOM 3481 C CA . VAL A 1 438 ? 32.059 -3.828 -28.521 1.00 90.69 438 VAL A CA 1
ATOM 3482 C C . VAL A 1 438 ? 32.197 -5.323 -28.844 1.00 90.69 438 VAL A C 1
ATOM 3484 O O . VAL A 1 438 ? 31.950 -6.153 -27.948 1.00 90.69 438 VAL A O 1
ATOM 3487 N N . PRO A 1 439 ? 32.566 -5.672 -30.094 1.00 92.19 439 PRO A N 1
ATOM 3488 C CA . PRO A 1 439 ? 32.826 -7.047 -30.490 1.00 92.19 439 PRO A CA 1
ATOM 3489 C C . PRO A 1 439 ? 33.799 -7.737 -29.530 1.00 92.19 439 PRO A C 1
ATOM 3491 O O . PRO A 1 439 ? 34.774 -7.103 -29.122 1.00 92.19 439 PRO A O 1
ATOM 3494 N N . PRO A 1 440 ? 33.574 -9.005 -29.143 1.00 89.00 440 PRO A N 1
ATOM 3495 C CA . PRO A 1 440 ? 34.441 -9.713 -28.208 1.00 89.00 440 PRO A CA 1
ATOM 3496 C C . PRO A 1 440 ? 35.922 -9.683 -28.593 1.00 89.00 440 PRO A C 1
ATOM 3498 O O . PRO A 1 440 ? 36.753 -9.485 -27.710 1.00 89.00 440 PRO A O 1
ATOM 3501 N N . SER A 1 441 ? 36.247 -9.813 -29.885 1.00 87.25 441 SER A N 1
ATOM 3502 C CA . SER A 1 441 ? 37.633 -9.777 -30.376 1.00 87.25 441 SER A CA 1
ATOM 3503 C C . SER A 1 441 ? 38.294 -8.392 -30.297 1.00 87.25 441 SER A C 1
ATOM 3505 O O . SER A 1 441 ? 39.519 -8.296 -30.294 1.00 87.25 441 SER A O 1
ATOM 3507 N N . HIS A 1 442 ? 37.497 -7.328 -30.159 1.00 84.38 442 HIS A N 1
ATOM 3508 C CA . HIS A 1 442 ? 37.938 -5.930 -30.093 1.00 84.38 442 HIS A CA 1
ATOM 3509 C C . HIS A 1 442 ? 37.911 -5.348 -28.667 1.00 84.38 442 HIS A C 1
ATOM 3511 O O . HIS A 1 442 ? 38.198 -4.166 -28.456 1.00 84.38 442 HIS A O 1
ATOM 3517 N N . ARG A 1 443 ? 37.563 -6.152 -27.652 1.00 86.31 443 ARG A N 1
ATOM 3518 C CA . ARG A 1 443 ? 37.591 -5.722 -26.244 1.00 86.31 443 ARG A CA 1
ATOM 3519 C C . ARG A 1 443 ? 39.037 -5.653 -25.753 1.00 86.31 443 ARG A C 1
ATOM 3521 O O . ARG A 1 443 ? 39.785 -6.619 -25.859 1.00 86.31 443 ARG A O 1
ATOM 3528 N N . LYS A 1 444 ? 39.433 -4.515 -25.175 1.00 68.56 444 LYS A N 1
ATOM 3529 C CA . LYS A 1 444 ? 40.743 -4.368 -24.522 1.00 68.56 444 LYS A CA 1
ATOM 3530 C C . LYS A 1 444 ? 40.764 -5.216 -23.252 1.00 68.56 444 LYS A C 1
ATOM 3532 O O . LYS A 1 444 ? 39.979 -4.963 -22.342 1.00 68.56 444 LYS A O 1
ATOM 3537 N N . ASP A 1 445 ? 41.643 -6.207 -23.200 1.00 52.31 445 ASP A N 1
ATOM 3538 C CA . ASP A 1 445 ? 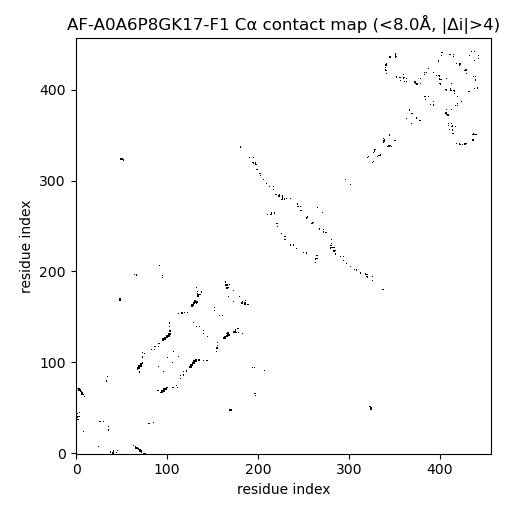41.775 -7.117 -22.064 1.00 52.31 445 ASP A CA 1
ATOM 3539 C C . ASP A 1 445 ? 42.506 -6.415 -20.895 1.00 52.31 445 ASP A C 1
ATOM 3541 O O . ASP A 1 445 ? 43.675 -6.051 -21.051 1.00 52.31 445 ASP A O 1
ATOM 3545 N N . PRO A 1 446 ? 41.887 -6.206 -19.713 1.00 49.66 446 PRO A N 1
ATOM 3546 C CA . PRO A 1 446 ? 42.559 -5.574 -18.570 1.00 49.66 446 PRO A CA 1
ATOM 3547 C C . PRO A 1 446 ? 43.691 -6.433 -17.982 1.00 49.66 446 PRO A C 1
ATOM 3549 O O . PRO A 1 446 ? 44.481 -5.952 -17.169 1.00 49.66 446 PRO A O 1
ATOM 3552 N N . THR A 1 447 ? 43.749 -7.718 -18.346 1.00 48.12 447 THR A N 1
ATOM 3553 C CA . THR A 1 447 ? 44.649 -8.707 -17.737 1.00 48.12 447 THR A CA 1
ATOM 3554 C C . THR A 1 447 ? 45.977 -8.894 -18.476 1.00 48.12 447 THR A C 1
ATOM 3556 O O . THR A 1 447 ? 46.901 -9.486 -17.920 1.00 48.12 447 THR A O 1
ATOM 3559 N N . ALA A 1 448 ? 46.131 -8.334 -19.680 1.00 44.84 448 ALA A N 1
ATOM 3560 C CA . ALA A 1 448 ? 47.385 -8.414 -20.434 1.00 44.84 448 ALA A CA 1
ATOM 3561 C C . ALA A 1 448 ? 48.446 -7.395 -19.959 1.00 44.84 448 ALA A C 1
ATOM 3563 O O . ALA A 1 448 ? 49.634 -7.711 -19.943 1.00 44.84 448 ALA A O 1
ATOM 3564 N N . ASP A 1 449 ? 48.030 -6.214 -19.480 1.00 44.03 449 ASP A N 1
ATOM 3565 C CA . ASP A 1 449 ? 48.943 -5.149 -19.012 1.00 44.03 449 ASP A CA 1
ATOM 3566 C C . ASP A 1 449 ? 49.541 -5.402 -17.611 1.00 44.03 449 ASP A C 1
ATOM 3568 O O . ASP A 1 449 ? 50.515 -4.758 -17.211 1.00 44.03 449 ASP A O 1
ATOM 3572 N N . THR A 1 450 ? 48.989 -6.350 -16.846 1.00 43.44 450 THR A N 1
ATOM 3573 C CA . THR A 1 450 ? 49.490 -6.705 -15.503 1.00 43.44 450 THR A CA 1
ATOM 3574 C C . THR A 1 450 ? 50.525 -7.829 -15.508 1.00 43.44 450 THR A C 1
ATOM 3576 O O . THR A 1 450 ? 51.267 -7.961 -14.537 1.00 43.44 450 THR A O 1
ATOM 3579 N N . LEU A 1 451 ? 50.635 -8.604 -16.593 1.00 40.62 451 LEU A N 1
ATOM 3580 C CA . LEU A 1 451 ? 51.599 -9.707 -16.705 1.00 40.62 451 LEU A CA 1
ATOM 3581 C C . LEU A 1 451 ? 52.934 -9.310 -17.360 1.00 40.62 451 LEU A C 1
ATOM 3583 O O . LEU A 1 451 ? 53.892 -10.063 -17.241 1.00 40.62 451 LEU A O 1
ATOM 3587 N N . TYR A 1 452 ? 53.035 -8.124 -17.972 1.00 42.22 452 TYR A N 1
ATOM 3588 C CA . TYR A 1 452 ? 54.274 -7.640 -18.607 1.00 42.22 452 TYR A CA 1
ATOM 3589 C C . TYR A 1 452 ? 55.072 -6.608 -17.792 1.00 42.22 452 TYR A C 1
ATOM 3591 O O . TYR A 1 452 ? 56.189 -6.276 -18.171 1.00 42.22 452 TYR A O 1
ATOM 3599 N N . ASN A 1 453 ? 54.558 -6.132 -16.651 1.00 42.94 453 ASN A N 1
ATOM 3600 C CA . ASN A 1 453 ? 55.245 -5.145 -15.799 1.00 42.94 453 ASN A CA 1
ATOM 3601 C C . ASN A 1 453 ? 55.975 -5.758 -14.582 1.00 42.94 453 ASN A C 1
ATOM 3603 O O . ASN A 1 453 ? 56.300 -5.042 -13.637 1.00 42.94 453 ASN A O 1
ATOM 3607 N N . HIS A 1 454 ? 56.237 -7.071 -14.588 1.00 46.00 454 HIS A N 1
ATOM 3608 C CA . HIS A 1 454 ? 56.934 -7.769 -13.496 1.00 46.00 454 HIS A CA 1
ATOM 3609 C C . HIS A 1 454 ? 58.209 -8.533 -13.908 1.00 46.00 454 HIS A C 1
ATOM 3611 O O . HIS A 1 454 ? 58.734 -9.279 -13.087 1.00 46.00 454 HIS A O 1
ATOM 3617 N N . GLU A 1 455 ? 58.749 -8.327 -15.116 1.00 42.38 455 GLU A N 1
ATOM 3618 C CA . GLU A 1 455 ? 59.994 -8.995 -15.558 1.00 42.38 455 GLU A CA 1
ATOM 3619 C C . GLU A 1 455 ? 61.188 -8.071 -15.869 1.00 42.38 455 GLU A C 1
ATOM 3621 O O . GLU A 1 455 ? 62.193 -8.548 -16.386 1.00 42.38 455 GLU A O 1
ATOM 3626 N N . GLU A 1 456 ? 61.169 -6.794 -15.482 1.00 38.91 456 GLU A N 1
ATOM 3627 C CA . GLU A 1 456 ? 62.395 -5.976 -15.482 1.00 38.91 456 GLU A CA 1
ATOM 3628 C C . GLU A 1 456 ? 62.603 -5.309 -14.112 1.00 38.91 456 GLU A C 1
ATOM 3630 O O . GLU A 1 456 ? 62.048 -4.249 -13.815 1.00 38.91 456 GLU A O 1
ATOM 3635 N N . GLU A 1 457 ? 63.375 -6.005 -13.266 1.00 38.03 457 GLU A N 1
ATOM 3636 C CA . GLU A 1 457 ? 64.217 -5.423 -12.205 1.00 38.03 457 GLU A CA 1
ATOM 3637 C C . GLU A 1 457 ? 65.445 -4.724 -12.804 1.00 38.03 457 GLU A C 1
ATOM 3639 O O . GLU A 1 457 ? 66.053 -5.298 -13.741 1.00 38.03 457 GLU A O 1
#

Foldseek 3Di:
DDWDWQWDDDDDDDDDDDDDDPDDDQDDPPDDPVPSPNHPPYVPPCCFQFVPDDDDDDDDPDDDDIQGETEDEDDDDDPDDDPLVVLLVSLLPHLAYEYEAELVDGDCDPVNLSNLLSNPPSLVRYAYEHALLLVDDPVSSVVSVVVVQVVCCVSRVDPDGHHYQYAHRGPDDRNHCPCVVRRVVSVLVVLVVSQCSVLCVLVVVLVSVLLVLLLVLLVLQLLQVLLVQADDPDDRVVSLLVCLVCVVVVLVVCCVVVVHDPSSYDDSVVCSVVSVPDRSPPGDHRDVVVSVVSVCCNPPVSVVSVVVSVVVSVPDDSSGVDDGPSPPCPHDPVVVPQAAFQRHCVVPPDQRLVVCLVVLVVVVVVLPADPQWHALVSLVVVLVVLVDDPVQLVQLLVQLPLVVPRIHGSLSSSLSVSNSVSVVVPDDDDNHRDQSNQRPVSHDDPPVVVVPPPPDD

InterPro domains:
  IPR000261 EH domain [PF12763] (356-449)
  IPR000261 EH domain [PS50031] (356-444)
  IPR000261 EH domain [SM00027] (349-443)
  IPR000261 EH domain [cd00052] (360-425)
  IPR002048 EF-hand domain [PS50222] (388-423)
  IPR011992 EF-hand domain pair [SSF47473] (355-443)
  IPR018247 EF-Hand 1, calcium-binding site [PS00018] (401-413)
  IPR027417 P-loop containing nucleoside triphosphate hydrolase [SSF52540] (80-235)
  IPR040990 Domain of unknown function DUF5600 [PF18150] (200-306)

Secondary structure (DSSP, 8-state):
---EEEE--PPPP-SS---------S--TT--GGGSGGGGS-HHHHHHHH-----------------EEEEEES----TTS-HHHHHHHHHTT-SEEEEEEESSS----HHHHHHHHHTTT-GGGEEEEEE-GGGS-HHHHHHHHHHHHHHHHHHS--SSPPPEEES--SSSPPS--TTHHHHHHHHHHHHHHHHTTTTTHHHHHHHHHHHHHHHHHHHHHHHHHHHHHS-SSS-HHHHHHHHHHTHHHHHHHHHHHHT--GGGSPPHHHHHHHHHTS-GGGSPPP-HHHHHHHHHIIIIIHHHHHHHHHHHHHHS------SGGGTTTTTSGGGTTS--GGGTTTT-SS-GGGGTHHHHHHHHHHT--BTTBEEHHHHHHHHGGG---HHHHHHHHHHH-SS-SSEE-HHHHHHHHHHHHHHHTTPPPPSS--GGGS-GGGSPPTTTTTTSSSS--

Nearest PDB structures (foldseek):
  4cid-assembly1_A-2  TM=7.158E-01  e=1.477E-39  Mus musculus
  2qpt-assembly1_A-2  TM=7.185E-01  e=5.423E-38  Mus musculus
  7sox-assembly1_A  TM=6.344E-01  e=1.937E-38  Mus musculus
  5mtv-assembly1_A-2  TM=5.440E-01  e=4.567E-28  Mus musculus
  5mvf-assembly1_A-2  TM=5.446E-01  e=2.139E-27  Mus musculus

Radius of gyration: 32.44 Å; Cα contacts (8 Å, |Δi|>4): 450; chains: 1; bounding box: 97×45×92 Å

Solvent-accessible surface area (backbone atoms only — not comparable to full-atom values): 27612 Å² total; per-resid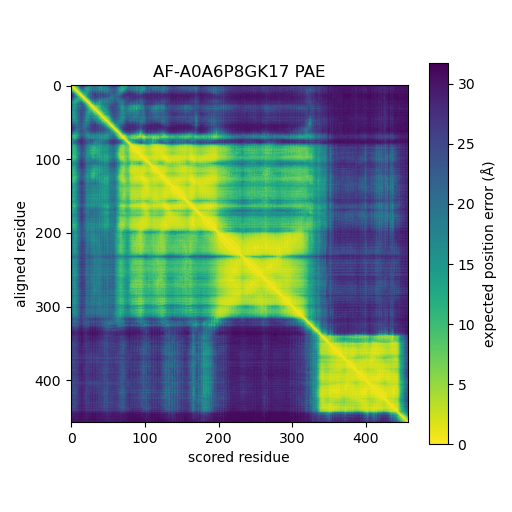ue (Å²): 112,57,59,52,74,52,70,60,76,91,80,85,86,85,76,102,70,92,76,92,68,95,69,81,76,90,74,60,94,87,59,63,87,74,63,69,74,60,72,77,74,44,75,83,76,56,41,59,69,51,71,60,74,79,91,76,90,75,97,73,96,74,83,90,75,58,62,39,44,43,39,47,52,88,69,91,86,72,93,87,64,68,61,44,60,53,48,29,59,44,52,77,71,40,73,33,33,41,41,48,44,40,54,81,63,77,72,86,48,73,68,55,48,47,48,55,53,38,34,67,92,39,63,91,35,48,36,37,33,36,28,46,40,30,75,43,54,75,69,55,42,54,52,47,52,50,54,50,53,56,51,46,56,74,57,51,88,55,97,72,81,77,59,69,33,48,20,57,87,51,86,63,84,70,80,42,64,92,56,46,70,57,27,51,54,31,47,50,53,51,47,51,58,60,30,44,45,68,67,48,44,61,62,50,53,49,51,53,50,50,56,49,50,49,35,53,52,49,48,50,50,52,48,22,50,54,32,68,73,52,57,93,83,66,64,50,66,65,50,49,55,51,51,48,72,42,39,70,59,51,50,57,49,50,26,66,76,69,72,45,62,79,85,51,54,75,62,63,68,63,48,39,61,58,52,70,82,54,65,56,86,73,44,60,72,76,57,64,72,61,53,52,52,50,50,50,40,66,68,57,50,46,60,55,49,53,52,52,50,52,53,49,60,70,68,50,71,90,64,52,58,78,54,45,84,46,58,25,75,88,76,27,88,75,55,50,76,76,36,61,52,81,50,36,32,64,88,44,97,57,56,51,58,64,78,55,29,70,67,39,45,58,55,49,58,73,65,63,45,58,95,68,27,32,50,47,70,58,50,49,58,55,58,53,73,72,70,62,55,70,73,56,52,51,53,41,47,65,57,22,40,80,85,67,81,64,42,31,39,68,58,31,43,27,42,35,54,48,53,50,49,29,46,73,75,69,40,78,81,72,97,64,75,55,77,52,72,50,45,79,92,72,54,84,65,82,69,64,71,69,70,69,77,76,80,80,132

Mean predicted aligned error: 17.96 Å

pLDDT: mean 73.48, std 23.35, range [22.48, 97.31]

Organism: Clupea harengus (NCBI:txid7950)